Protein 7K2B (pdb70)

InterPro domains:
  IPR000210 BTB/POZ domain [PF00651] (67-178)
  IPR000210 BTB/POZ domain [PS50097] (77-149)
  IPR000210 BTB/POZ domain [SM00225] (77-179)
  IPR006652 Kelch repeat type 1 [PF01344] (321-359)
  IPR006652 Kelch repeat type 1 [PF01344] (361-410)
  IPR006652 Kelch repeat type 1 [PF01344] (412-456)
  IPR006652 Kelch repeat type 1 [SM00612] (327-372)
  IPR006652 Kelch repeat type 1 [SM00612] (373-423)
  IPR006652 Kelch repeat type 1 [SM00612] (424-470)
  IPR006652 Kelch repeat type 1 [SM00612] (471-517)
  IPR006652 Kelch repeat type 1 [SM00612] (518-564)
  IPR006652 Kelch repeat type 1 [SM00612] (565-611)
  IPR011333 SKP1/BTB/POZ domain superfamily [G3DSA:3.30.710.10] (45-180)
  IPR011333 SKP1/BTB/POZ domain superfamily [SSF54695] (53-177)
  IPR011705 BTB/Kelch-associated [PF07707] (184-284)
  IPR011705 BTB/Kelch-associated [SM00875] (184-286)
  IPR015915 Kelch-type beta-propeller [G3DSA:2.120.10.80] (309-624)
  IPR015915 Kelch-type beta-propeller [SSF117281] (327-608)
  IPR017096 BTB-kelch protein [PIRSF037037] (39-613)
  IPR030563 Kelch-like ECH-associated protein 1, BTB/POZ domain [cd18248] (56-180)

Sequence (578 aa):
LIYTAGGYFRQSLSYLEAYNPSDGTWLRLADLQVPRSGLAGCVVGGLLYAVGGRNNSPDGNTDSSALDCYNPMTNQWSPCAPMSVPRNRIGVGVIDGHIYAVGGSHGCIHHNSVERYEPERDEWHLVAPMLTRRIGVGVAVLNRLLYAVGGFDGTNRLNSAECYYPERNEWRMITAMNTIRSGAGVCVLHNCIYAAGGYDGQDQLNSVERYDVATATWTFVAPMKHRRSALGITVHQGRIYVLGGYDGHTFLDSVECYDPDTDTWSEVTRMTSGRSGVGVAVTMEPLIYTAGGYFRQSLSYLEAYNPSDGTWLRLADLQVPRSGLAGCVVGGLLYAVGGRNNSPDGNTDSSALDCYNPMTNQWSPCAPMSVPRNRIGVGVIDGHIYAVGGSHGCIHHNSVERYEPERDEWHLVAPMLTRRIGVGVAVLNRLLYAVGGFDGTNRLNSAECYYPERNEWRMITAMNTIRSGAGVCVLHNCIYAAGGYDGQDQLNSVERYDVATATWTFVAPMKHRRSALGITVHQGRIYVLGGYDGHTFLDSVECYDPDTDTWSEVTRMTSGRSGVGVAVTADEETGEFA

B-factor: mean 46.18, std 23.93, range [16.3, 135.22]

Radius of gyration: 26.05 Å; Cα contacts (8 Å, |Δi|>4): 1945; chains: 3; bounding box: 83×45×54 Å

Solvent-accessible surface area: 22290 Å² total; per-residue (Å²): 23,1,0,0,2,0,0,61,77,186,79,3,20,22,66,0,8,0,8,31,38,111,99,37,71,45,80,141,20,31,73,6,152,65,37,4,8,10,9,14,16,13,39,22,76,35,55,4,9,1,0,0,0,52,38,28,29,122,139,35,98,92,13,17,28,34,1,15,16,0,41,8,182,74,56,116,38,63,113,26,25,79,8,69,45,31,0,17,84,12,5,18,7,44,5,113,30,46,0,8,0,0,0,0,12,71,53,119,96,51,11,39,26,0,1,55,5,24,37,122,151,67,59,30,90,111,18,19,76,7,78,16,112,0,18,8,8,6,13,6,37,8,78,152,38,0,6,0,4,0,0,45,29,26,54,3,55,2,3,0,0,0,2,3,62,32,182,143,76,66,14,80,14,23,10,0,1,26,28,13,1,9,7,16,2,12,14,38,5,128,98,22,0,7,0,0,0,0,60,30,10,126,78,31,14,36,26,0,0,72,8,45,57,100,89,45,57,12,75,97,22,21,74,5,144,62,118,0,9,18,14,4,23,15,46,21,154,29,104,1,13,0,2,0,0,76,42,26,168,68,54,20,42,1,1,0,10,0,19,23,131,86,60,69,31,66,64,64,26,139,6,88,40,12,0,9,12,10,3,13,9,47,14,106,106,72,73,2,18,0,1,0,0,8,80,197,79,3,17,20,68,0,8,1,8,6,34,106,116,41,65,50,80,130,40,33,72,5,150,78,38,2,0,11,9,12,15,10,42,20,76,30,52,4,9,0,0,0,0,32,38,7,39,113,143,37,66,94,24,18,34,35,1,17,14,0,31,44,163,64,60,106,28,55,108,23,26,82,9,70,44,25,0,9,27,11,5,17,6,48,4,116,34,45,0,11,0,0,0,0,9,76,59,117,100,29,16,41,28,0,1,90,3,73,40,103,148,60,69,23,106,106,19,19,74,6,72,14,110,0,12,9,7,7,14,6,22,3,90,131,34,0,7,0,4,0,0,34,30,33,46,2,38,3,5,0,0,0,1,7,76,39,167,153,66,68,12,101,23,24,13,1,0,37,27,14,2,0,6,16,1,13,14,32,3,110,96,19,0,5,0,2,0,0,12,36,12,130,72,12,22,46,25,2,0,77,9,47,53,103,86,40,31,15,69,103,27,9,82,3,106,92,126,0,0,11,15,3,24,12,47,36,98,31,101,1,19,0,2,0,0,16,48,30,161,76,44,17,55,13,0,0,6,2,26,27,131,88,61,77,14,59,93,67,11,185,4,87,36,14,0,1,9,11,3,12,8,49,62,93,58,117,0,8,5,5,141,105

Organism: Homo sapiens (NCBI:txid9606)

GO terms:
  GO:0043161 proteasome-mediated ubiquitin-dependent protein catabolic process (P, IDA)
  GO:1902883 negative regulation of response to oxidative stress (P, IDA)
  GO:0006511 ubiquitin-dependent protein catabolic process (P, IDA)
  GO:1990756 ubiquitin-like ligase-substrate adaptor activity (F, IDA)
  GO:0140416 transcription regulator inhibitor activity (F, IDA)
  GO:0000122 negative regulation of transcription by RNA polymerase II (P, IDA)
  GO:0005829 cytosol (C, TAS)
  GO:0032436 positive regulation of proteasomal ubiquitin-dependent protein catabolic process (P, TAS)
  GO:0061629 RNA polymerase II-specific DNA-binding transcription factor binding (F, IPI)
  GO:0005515 protein binding (F, IPI)
  GO:0034599 cellular response to oxidative stress (P, IDA)
  GO:0005737 cytoplasm (C, IDA)
  GO:0016234 inclusion body (C, IDA)
  GO:0010506 regulation of autophagy (P, IDA)
  GO:0031463 Cul3-RING ubiquitin ligase complex (C, IDA)
  GO:0016567 protein ubiquitination (P, IDA)
  GO:0005634 nucleus (C, EXP)
  GO:0005737 cytoplasm (C, EXP)
  GO:0005654 nucleoplasm (C, IDA)
  GO:0005829 cytosol (C, IDA)

Nearest PDB structures (foldseek):
  1zgk-assembly1_A  TM=9.990E-01  e=4.323E-51  Homo sapiens
  4iqk-assembly1_A  TM=1.000E+00  e=8.442E-51  Homo sapiens
  5f72-assembly2_C  TM=9.983E-01  e=1.022E-50  Homo sapiens
  7c60-assembly1_A  TM=1.001E+00  e=3.543E-50  Mus musculus
  8ejr-assembly2_B  TM=1.000E+00  e=1.996E-50  Homo sapiens

Structure (mmCIF, N/CA/C/O backbone):
data_7K2B
#
_entry.id   7K2B
#
_cell.length_a   161.720
_cell.length_b   68.755
_cell.length_c   77.617
_cell.angle_alpha   90.00
_cell.angle_beta   117.60
_cell.angle_gamma   90.00
#
_symmetry.space_group_name_H-M   'C 1 2 1'
#
loop_
_entity.id
_entity.type
_entity.pdbx_description
1 polymer 'Kelch-like ECH-associated protein 1'
2 polymer ACE-ALA-ASP-GLU-GLU-THR-GLY-GLU-PHE-ALA-NH2
3 water water
#
loop_
_atom_site.group_PDB
_atom_site.id
_atom_site.type_symbol
_atom_site.label_atom_id
_atom_site.label_alt_id
_atom_site.label_comp_id
_atom_site.label_asym_id
_atom_site.label_entity_id
_atom_site.label_seq_id
_atom_site.pdbx_PDB_ins_code
_atom_site.Cartn_x
_atom_site.Cartn_y
_atom_site.Cartn_z
_atom_site.occupancy
_atom_site.B_iso_or_equiv
_atom_site.auth_seq_id
_atom_site.auth_comp_id
_atom_site.auth_asym_id
_atom_site.auth_atom_id
_atom_site.pdbx_PDB_model_num
ATOM 1 N N . LEU A 1 4 ? 28.841 -13.584 26.220 1.00 27.31 327 LEU A N 1
ATOM 2 C CA . LEU A 1 4 ? 28.044 -13.671 27.455 1.00 27.73 327 LEU A CA 1
ATOM 3 C C . LEU A 1 4 ? 26.689 -12.951 27.420 1.00 27.31 327 LEU A C 1
ATOM 4 O O . LEU A 1 4 ? 26.498 -11.991 26.679 1.00 28.06 327 LEU A O 1
ATOM 9 N N . ILE A 1 5 ? 25.757 -13.422 28.243 1.00 24.46 328 ILE A N 1
ATOM 10 C CA . ILE A 1 5 ? 24.416 -12.861 28.324 1.00 23.31 328 ILE A CA 1
ATOM 11 C C . ILE A 1 5 ? 24.349 -12.027 29.589 1.00 24.88 328 ILE A C 1
ATOM 12 O O . ILE A 1 5 ? 24.433 -12.563 30.701 1.00 26.82 328 ILE A O 1
ATOM 17 N N . TYR A 1 6 ? 24.200 -10.722 29.432 1.00 21.07 329 TYR A N 1
ATOM 18 C CA . TYR A 1 6 ? 24.233 -9.827 30.578 1.00 25.51 329 TYR A CA 1
ATOM 19 C C . TYR A 1 6 ? 22.808 -9.462 30.971 1.00 21.95 329 TYR A C 1
ATOM 20 O O . TYR A 1 6 ? 21.994 -9.120 30.112 1.00 22.05 329 TYR A O 1
ATOM 29 N N . THR A 1 7 ? 22.503 -9.517 32.264 1.00 21.87 330 THR A N 1
ATOM 30 C CA . THR A 1 7 ? 21.200 -9.073 32.747 1.00 21.01 330 THR A CA 1
ATOM 31 C C . THR A 1 7 ? 21.425 -7.946 33.738 1.00 22.78 330 THR A C 1
ATOM 32 O O . THR A 1 7 ? 22.232 -8.079 34.661 1.00 27.98 330 THR A O 1
ATOM 36 N N . ALA A 1 8 ? 20.758 -6.819 33.521 1.00 20.82 331 ALA A N 1
ATOM 37 C CA . ALA A 1 8 ? 20.978 -5.623 34.331 1.00 23.04 331 ALA A CA 1
ATOM 38 C C . ALA A 1 8 ? 19.681 -5.245 35.018 1.00 21.16 331 ALA A C 1
ATOM 39 O O . ALA A 1 8 ? 18.625 -5.247 34.379 1.00 18.78 331 ALA A O 1
ATOM 41 N N . GLY A 1 9 ? 19.767 -4.927 36.311 1.00 23.49 332 GLY A N 1
ATOM 42 C CA . GLY A 1 9 ? 18.613 -4.448 37.060 1.00 20.76 332 GLY A CA 1
ATOM 43 C C . GLY A 1 9 ? 17.532 -5.503 37.254 1.00 23.70 332 GLY A C 1
ATOM 44 O O . GLY A 1 9 ? 17.799 -6.700 37.413 1.00 26.33 332 GLY A O 1
ATOM 45 N N . GLY A 1 10 ? 16.287 -5.041 37.245 1.00 21.90 333 GLY A N 1
ATOM 46 C CA . GLY A 1 10 ? 15.135 -5.886 37.451 1.00 24.84 333 GLY A CA 1
ATOM 47 C C . GLY A 1 10 ? 14.411 -5.526 38.743 1.00 25.21 333 GLY A C 1
ATOM 48 O O . GLY A 1 10 ? 14.738 -4.566 39.446 1.00 24.67 333 GLY A O 1
ATOM 49 N N . TYR A 1 11 ? 13.428 -6.365 39.056 1.00 25.75 334 TYR A N 1
ATOM 50 C CA . TYR A 1 11 ? 12.548 -6.119 40.186 1.00 22.32 334 TYR A CA 1
ATOM 51 C C . TYR A 1 11 ? 12.312 -7.389 40.996 1.00 26.82 334 TYR A C 1
ATOM 52 O O . TYR A 1 11 ? 11.941 -8.448 40.460 1.00 24.40 334 TYR A O 1
ATOM 61 N N . PHE A 1 12 ? 12.518 -7.247 42.304 1.00 25.49 335 PHE A N 1
ATOM 62 C CA . PHE A 1 12 ? 12.047 -8.197 43.297 1.00 30.37 335 PHE A CA 1
ATOM 63 C C . PHE A 1 12 ? 11.797 -7.469 44.622 1.00 36.67 335 PHE A C 1
ATOM 64 O O . PHE A 1 12 ? 12.728 -7.311 45.423 1.00 36.99 335 PHE A O 1
ATOM 72 N N . ARG A 1 13 ? 10.558 -6.968 44.839 1.00 34.97 336 ARG A N 1
ATOM 73 C CA . ARG A 1 13 ? 10.084 -6.145 45.973 1.00 36.42 336 ARG A CA 1
ATOM 74 C C . ARG A 1 13 ? 10.742 -4.781 46.076 1.00 42.47 336 ARG A C 1
ATOM 75 O O . ARG A 1 13 ? 10.332 -3.923 46.875 1.00 45.02 336 ARG A O 1
ATOM 83 N N . GLN A 1 14 ? 11.797 -4.612 45.294 1.00 31.52 337 GLN A N 1
ATOM 84 C CA . GLN A 1 14 ? 12.605 -3.418 45.215 1.00 38.17 337 GLN A CA 1
ATOM 85 C C . GLN A 1 14 ? 13.206 -3.491 43.823 1.00 34.64 337 GLN A C 1
ATOM 86 O O . GLN A 1 14 ? 13.370 -4.584 43.273 1.00 31.77 337 GLN A O 1
ATOM 92 N N . SER A 1 15 ? 13.456 -2.347 43.235 1.00 30.12 338 SER A N 1
ATOM 93 C CA . SER A 1 15 ? 14.330 -2.349 42.095 1.00 31.10 338 SER A CA 1
ATOM 94 C C . SER A 1 15 ? 15.682 -2.910 42.535 1.00 29.32 338 SER A C 1
ATOM 95 O O . SER A 1 15 ? 16.044 -2.840 43.712 1.00 32.84 338 SER A O 1
ATOM 98 N N . LEU A 1 16 ? 16.402 -3.510 41.598 1.00 28.72 339 LEU A N 1
ATOM 99 C CA . LEU A 1 16 ? 17.676 -4.174 41.838 1.00 26.88 339 LEU A CA 1
ATOM 100 C C . LEU A 1 16 ? 18.764 -3.486 41.035 1.00 27.94 339 LEU A C 1
ATOM 101 O O . LEU A 1 16 ? 18.492 -2.869 39.997 1.00 23.24 339 LEU A O 1
ATOM 106 N N . SER A 1 17 ? 20.000 -3.615 41.517 1.00 24.23 340 SER A N 1
ATOM 107 C CA . SER A 1 17 ? 21.178 -3.049 40.873 1.00 26.70 340 SER A CA 1
ATOM 108 C C . SER A 1 17 ? 22.054 -4.096 40.205 1.00 24.09 340 SER A C 1
ATOM 109 O O . SER A 1 17 ? 23.138 -3.748 39.717 1.00 27.01 340 SER A O 1
ATOM 112 N N . TYR A 1 18 ? 21.651 -5.370 40.211 1.00 25.76 341 TYR A N 1
ATOM 113 C CA . TYR A 1 18 ? 22.540 -6.443 39.744 1.00 29.88 341 TYR A CA 1
ATOM 114 C C . TYR A 1 18 ? 22.914 -6.250 38.280 1.00 26.22 341 TYR A C 1
ATOM 115 O O . TYR A 1 18 ? 22.081 -5.888 37.442 1.00 28.72 341 TYR A O 1
ATOM 124 N N . LEU A 1 19 ? 24.179 -6.486 37.982 1.00 25.35 342 LEU A N 1
ATOM 125 C CA . LEU A 1 19 ? 24.634 -6.802 36.639 1.00 24.81 342 LEU A CA 1
ATOM 126 C C . LEU A 1 19 ? 25.285 -8.174 36.735 1.00 25.36 342 LEU A C 1
ATOM 127 O O . LEU A 1 19 ? 26.284 -8.335 37.440 1.00 26.01 342 LEU A O 1
ATOM 132 N N . GLU A 1 20 ? 24.699 -9.165 36.068 1.00 25.07 343 GLU A N 1
ATOM 133 C CA . GLU A 1 20 ? 25.235 -10.519 36.023 1.00 23.06 343 GLU A CA 1
ATOM 134 C C . GLU A 1 20 ? 25.300 -10.986 34.570 1.00 24.37 343 GLU A C 1
ATOM 135 O O . GLU A 1 20 ? 24.497 -10.565 33.730 1.00 22.53 343 GLU A O 1
ATOM 141 N N . ALA A 1 21 ? 26.267 -11.852 34.265 1.00 26.41 344 ALA A N 1
ATOM 142 C CA . ALA A 1 21 ? 26.494 -12.310 32.898 1.00 23.99 344 ALA A CA 1
ATOM 143 C C . ALA A 1 21 ? 26.581 -13.831 32.875 1.00 25.43 344 ALA A C 1
ATOM 144 O O . ALA A 1 21 ? 27.429 -14.423 33.550 1.00 26.93 344 ALA A O 1
ATOM 146 N N . TYR A 1 22 ? 25.715 -14.455 32.088 1.00 24.45 345 TYR A N 1
ATOM 147 C CA . TYR A 1 22 ? 25.586 -15.905 32.039 1.00 24.77 345 TYR A CA 1
ATOM 148 C C . TYR A 1 22 ? 26.439 -16.464 30.899 1.00 27.04 345 TYR A C 1
ATOM 149 O O . TYR A 1 22 ? 26.449 -15.906 29.796 1.00 25.69 345 TYR A O 1
ATOM 158 N N . ASN A 1 23 ? 27.165 -17.551 31.171 1.00 23.12 346 ASN A N 1
ATOM 159 C CA . ASN A 1 23 ? 27.980 -18.216 30.163 1.00 28.66 346 ASN A CA 1
ATOM 160 C C . ASN A 1 23 ? 27.229 -19.455 29.712 1.00 26.95 346 ASN A C 1
ATOM 161 O O . ASN A 1 23 ? 27.092 -20.405 30.497 1.00 28.82 346 ASN A O 1
ATOM 166 N N . PRO A 1 24 ? 26.683 -19.489 28.493 1.00 26.65 347 PRO A N 1
ATOM 167 C CA . PRO A 1 24 ? 25.844 -20.636 28.111 1.00 28.23 347 PRO A CA 1
ATOM 168 C C . PRO A 1 24 ? 26.630 -21.916 27.953 1.00 27.20 347 PRO A C 1
ATOM 169 O O . PRO A 1 24 ? 26.023 -22.994 27.931 1.00 24.70 347 PRO A O 1
ATOM 173 N N . SER A 1 25 ? 27.959 -21.825 27.828 1.00 27.95 348 SER A N 1
ATOM 174 C CA . SER A 1 25 ? 28.822 -23.004 27.757 1.00 29.78 348 SER A CA 1
ATOM 175 C C . SER A 1 25 ? 29.222 -23.476 29.151 1.00 27.61 348 SER A C 1
ATOM 176 O O . SER A 1 25 ? 29.025 -24.644 29.492 1.00 31.99 348 SER A O 1
ATOM 179 N N . ASP A 1 26 ? 29.768 -22.561 29.963 1.00 29.93 349 ASP A N 1
ATOM 180 C CA . ASP A 1 26 ? 30.187 -22.809 31.346 1.00 31.73 349 ASP A CA 1
ATOM 181 C C . ASP A 1 26 ? 29.037 -23.161 32.269 1.00 25.44 349 ASP A C 1
ATOM 182 O O . ASP A 1 26 ? 29.250 -23.845 33.272 1.00 23.14 349 ASP A O 1
ATOM 187 N N . GLY A 1 27 ? 27.861 -22.576 32.028 1.00 26.62 350 GLY A N 1
ATOM 188 C CA . GLY A 1 27 ? 26.775 -22.570 32.991 1.00 25.28 350 GLY A CA 1
ATOM 189 C C . GLY A 1 27 ? 26.858 -21.480 34.044 1.00 21.50 350 GLY A C 1
ATOM 190 O O . GLY A 1 27 ? 25.863 -21.264 34.751 1.00 24.43 350 GLY A O 1
ATOM 191 N N . THR A 1 28 ? 27.997 -20.773 34.152 1.00 21.88 351 THR A N 1
ATOM 192 C CA . THR A 1 28 ? 28.283 -19.874 35.266 1.00 23.27 351 THR A CA 1
ATOM 193 C C . THR A 1 28 ? 27.542 -18.544 35.115 1.00 27.66 351 THR A C 1
ATOM 194 O O . THR A 1 28 ? 27.285 -18.067 34.006 1.00 24.63 351 THR A O 1
ATOM 198 N N . TRP A 1 29 ? 27.206 -17.951 36.256 1.00 24.69 352 TRP A N 1
ATOM 199 C CA . TRP A 1 29 ? 26.808 -16.551 36.364 1.00 28.72 352 TRP A CA 1
ATOM 200 C C . TRP A 1 29 ? 27.960 -15.746 36.955 1.00 28.93 352 TRP A C 1
ATOM 201 O O . TRP A 1 29 ? 28.447 -16.071 38.042 1.00 28.90 352 TRP A O 1
ATOM 212 N N . LEU A 1 30 ? 28.369 -14.684 36.272 1.00 27.86 353 LEU A N 1
ATOM 213 C CA . LEU A 1 30 ? 29.445 -13.805 36.736 1.00 33.60 353 LEU A CA 1
ATOM 214 C C . LEU A 1 30 ? 28.812 -12.561 37.358 1.00 33.23 353 LEU A C 1
ATOM 215 O O . LEU A 1 30 ? 27.954 -11.928 36.734 1.00 28.62 353 LEU A O 1
ATOM 220 N N . ARG A 1 31 ? 29.224 -12.204 38.578 1.00 28.31 354 ARG A N 1
ATOM 221 C CA . ARG A 1 31 ? 28.723 -10.995 39.232 1.00 30.41 354 ARG A CA 1
ATOM 222 C C . ARG A 1 31 ? 29.640 -9.815 38.909 1.00 30.47 354 ARG A C 1
ATOM 223 O O . ARG A 1 31 ? 30.840 -9.876 39.172 1.00 28.82 354 ARG A O 1
ATOM 231 N N . LEU A 1 32 ? 29.073 -8.739 38.356 1.00 28.38 355 LEU A N 1
ATOM 232 C CA . LEU A 1 32 ? 29.839 -7.598 37.852 1.00 25.81 355 LEU A CA 1
ATOM 233 C C . LEU A 1 32 ? 29.465 -6.313 38.603 1.00 26.11 355 LEU A C 1
ATOM 234 O O . LEU A 1 32 ? 28.691 -6.332 39.557 1.00 26.43 355 LEU A O 1
ATOM 239 N N . ALA A 1 33 ? 30.030 -5.185 38.172 1.00 24.80 356 ALA A N 1
ATOM 240 C CA . ALA A 1 33 ? 29.789 -3.929 38.874 1.00 24.61 356 ALA A CA 1
ATOM 241 C C . ALA A 1 33 ? 28.294 -3.600 38.910 1.00 27.02 356 ALA A C 1
ATOM 242 O O . ALA A 1 33 ? 27.585 -3.721 37.904 1.00 26.35 356 ALA A O 1
ATOM 244 N N . ASP A 1 34 ? 27.817 -3.201 40.088 1.00 28.37 357 ASP A N 1
ATOM 245 C CA . ASP A 1 34 ? 26.424 -2.812 40.269 1.00 28.65 357 ASP A CA 1
ATOM 246 C C . ASP A 1 34 ? 26.085 -1.614 39.387 1.00 26.34 357 ASP A C 1
ATOM 247 O O . ASP A 1 34 ? 26.914 -0.731 39.151 1.00 26.24 357 ASP A O 1
ATOM 252 N N . LEU A 1 35 ? 24.844 -1.581 38.907 1.00 27.53 358 LEU A N 1
ATOM 253 C CA . LEU A 1 35 ? 24.284 -0.335 38.401 1.00 28.86 358 LEU A CA 1
ATOM 254 C C . LEU A 1 35 ? 24.443 0.766 39.441 1.00 28.55 358 LEU A C 1
ATOM 255 O O . LEU A 1 35 ? 24.333 0.527 40.651 1.00 27.38 358 LEU A O 1
ATOM 260 N N . GLN A 1 36 ? 24.684 1.987 38.954 1.00 28.22 359 GLN A N 1
ATOM 261 C CA . GLN A 1 36 ? 24.775 3.136 39.851 1.00 30.62 359 GLN A CA 1
ATOM 262 C C . GLN A 1 36 ? 23.492 3.294 40.663 1.00 32.01 359 GLN A C 1
ATOM 263 O O . GLN A 1 36 ? 23.543 3.556 41.871 1.00 29.99 359 GLN A O 1
ATOM 269 N N . VAL A 1 37 ? 22.340 3.091 40.021 1.00 25.54 360 VAL A N 1
ATOM 270 C CA . VAL A 1 37 ? 21.017 3.256 40.621 1.00 29.10 360 VAL A CA 1
ATOM 271 C C . VAL A 1 37 ? 20.204 1.983 40.405 1.00 26.91 360 VAL A C 1
ATOM 272 O O . VAL A 1 37 ? 20.133 1.493 39.275 1.00 27.46 360 VAL A O 1
ATOM 276 N N . PRO A 1 38 ? 19.531 1.451 41.429 1.00 29.24 361 PRO A N 1
ATOM 277 C CA . PRO A 1 38 ? 18.607 0.328 41.202 1.00 31.11 361 PRO A CA 1
ATOM 278 C C . PRO A 1 38 ? 17.537 0.692 40.174 1.00 28.52 361 PRO A C 1
ATOM 279 O O . PRO A 1 38 ? 16.914 1.748 40.256 1.00 26.53 361 PRO A O 1
ATOM 283 N N . ARG A 1 39 ? 17.334 -0.180 39.183 1.00 27.57 362 ARG A N 1
ATOM 284 C CA . ARG A 1 39 ? 16.357 0.101 38.134 1.00 27.01 362 ARG A CA 1
ATOM 285 C C . ARG A 1 39 ? 15.628 -1.177 37.733 1.00 23.63 362 ARG A C 1
ATOM 286 O O . ARG A 1 39 ? 16.246 -2.236 37.580 1.00 23.81 362 ARG A O 1
ATOM 294 N N . SER A 1 40 ? 14.307 -1.064 37.569 1.00 21.81 363 SER A N 1
ATOM 295 C CA . SER A 1 40 ? 13.473 -2.086 36.956 1.00 21.78 363 SER A CA 1
ATOM 296 C C . SER A 1 40 ? 12.739 -1.451 35.783 1.00 22.97 363 SER A C 1
ATOM 297 O O . SER A 1 40 ? 12.633 -0.231 35.696 1.00 21.75 363 SER A O 1
ATOM 300 N N . GLY A 1 41 ? 12.238 -2.286 34.874 1.00 22.80 364 GLY A N 1
ATOM 301 C CA . GLY A 1 41 ? 11.518 -1.788 33.712 1.00 20.63 364 GLY A CA 1
ATOM 302 C C . GLY A 1 41 ? 12.396 -1.108 32.692 1.00 31.55 364 GLY A C 1
ATOM 303 O O . GLY A 1 41 ? 11.898 -0.324 31.875 1.00 19.20 364 GLY A O 1
ATOM 304 N N . LEU A 1 42 ? 13.698 -1.386 32.723 1.00 20.06 365 LEU A N 1
ATOM 305 C CA . LEU A 1 42 ? 14.675 -0.806 31.818 1.00 22.06 365 LEU A CA 1
ATOM 306 C C . LEU A 1 42 ? 14.885 -1.738 30.625 1.00 22.33 365 LEU A C 1
ATOM 307 O O . LEU A 1 42 ? 14.392 -2.869 30.598 1.00 24.35 365 LEU A O 1
ATOM 312 N N . ALA A 1 43 ? 15.635 -1.256 29.637 1.00 17.87 366 ALA A N 1
ATOM 313 C CA . ALA A 1 43 ? 16.092 -2.077 28.525 1.00 23.17 366 ALA A CA 1
ATOM 314 C C . ALA A 1 43 ? 17.608 -2.066 28.464 1.00 22.64 366 ALA A C 1
ATOM 315 O O . ALA A 1 43 ? 18.263 -1.131 28.936 1.00 23.29 366 ALA A O 1
ATOM 317 N N . GLY A 1 44 ? 18.145 -3.128 27.872 1.00 22.53 367 GLY A N 1
ATOM 318 C CA . GLY A 1 44 ? 19.561 -3.222 27.582 1.00 21.19 367 GLY A CA 1
ATOM 319 C C . GLY A 1 44 ? 19.781 -3.295 26.082 1.00 24.62 367 GLY A C 1
ATOM 320 O O . GLY A 1 44 ? 18.891 -3.681 25.327 1.00 20.21 367 GLY A O 1
ATOM 321 N N . CYS A 1 45 ? 20.981 -2.907 25.657 1.00 25.21 368 CYS A N 1
ATOM 322 C CA . CYS A 1 45 ? 21.423 -3.079 24.284 1.00 24.13 368 CYS A CA 1
ATOM 323 C C . CYS A 1 45 ? 22.921 -2.819 24.221 1.00 27.10 368 CYS A C 1
ATOM 324 O O . CYS A 1 45 ? 23.523 -2.245 25.135 1.00 26.52 368 CYS A O 1
ATOM 327 N N . VAL A 1 46 ? 23.517 -3.220 23.111 1.00 27.56 369 VAL A N 1
ATOM 328 C CA . VAL A 1 46 ? 24.956 -3.152 22.943 1.00 27.47 369 VAL A CA 1
ATOM 329 C C . VAL A 1 46 ? 25.238 -2.360 21.681 1.00 28.32 369 VAL A C 1
ATOM 330 O O . VAL A 1 46 ? 24.621 -2.612 20.641 1.00 28.58 369 VAL A O 1
ATOM 334 N N . VAL A 1 47 ? 26.092 -1.343 21.793 1.00 27.54 370 VAL A N 1
ATOM 335 C CA . VAL A 1 47 ? 26.616 -0.630 20.630 1.00 27.97 370 VAL A CA 1
ATOM 336 C C . VAL A 1 47 ? 28.122 -0.560 20.796 1.00 28.41 370 VAL A C 1
ATOM 337 O O . VAL A 1 47 ? 28.609 -0.133 21.850 1.00 29.14 370 VAL A O 1
ATOM 341 N N . GLY A 1 48 ? 28.849 -0.972 19.761 1.00 29.13 371 GLY A N 1
ATOM 342 C CA . GLY A 1 48 ? 30.301 -0.917 19.798 1.00 33.13 371 GLY A CA 1
ATOM 343 C C . GLY A 1 48 ? 30.903 -1.701 20.942 1.00 29.19 371 GLY A C 1
ATOM 344 O O . GLY A 1 48 ? 31.902 -1.268 21.528 1.00 27.87 371 GLY A O 1
ATOM 345 N N . GLY A 1 49 ? 30.312 -2.850 21.278 1.00 28.22 372 GLY A N 1
ATOM 346 C CA . GLY A 1 49 ? 30.766 -3.658 22.393 1.00 27.45 372 GLY A CA 1
ATOM 347 C C . GLY A 1 49 ? 30.447 -3.119 23.776 1.00 32.04 372 GLY A C 1
ATOM 348 O O . GLY A 1 49 ? 30.709 -3.812 24.767 1.00 35.60 372 GLY A O 1
ATOM 349 N N . LEU A 1 50 ? 29.902 -1.909 23.893 1.00 27.65 373 LEU A N 1
ATOM 350 C CA . LEU A 1 50 ? 29.536 -1.375 25.202 1.00 32.13 373 LEU A CA 1
ATOM 351 C C . LEU A 1 50 ? 28.078 -1.711 25.519 1.00 28.39 373 LEU A C 1
ATOM 352 O O . LEU A 1 50 ? 27.210 -1.687 24.638 1.00 29.26 373 LEU A O 1
ATOM 357 N N . LEU A 1 51 ? 27.806 -2.013 26.783 1.00 27.32 374 LEU A N 1
ATOM 358 C CA . LEU A 1 51 ? 26.471 -2.399 27.219 1.00 27.23 374 LEU A CA 1
ATOM 359 C C . LEU A 1 51 ? 25.746 -1.176 27.785 1.00 27.41 374 LEU A C 1
ATOM 360 O O . LEU A 1 51 ? 26.236 -0.545 28.729 1.00 26.91 374 LEU A O 1
ATOM 365 N N . TYR A 1 52 ? 24.588 -0.841 27.217 1.00 23.21 375 TYR A N 1
ATOM 366 C CA . TYR A 1 52 ? 23.804 0.311 27.665 1.00 26.30 375 TYR A CA 1
ATOM 367 C C . TYR A 1 52 ? 22.581 -0.144 28.460 1.00 24.68 375 TYR A C 1
ATOM 368 O O . TYR A 1 52 ? 21.890 -1.090 28.062 1.00 22.48 375 TYR A O 1
ATOM 377 N N . ALA A 1 53 ? 22.302 0.541 29.569 1.00 24.53 376 ALA A N 1
ATOM 378 C CA . ALA A 1 53 ? 21.076 0.342 30.343 1.00 26.13 376 ALA A CA 1
ATOM 379 C C . ALA A 1 53 ? 20.234 1.608 30.232 1.00 24.27 376 ALA A C 1
ATOM 380 O O . ALA A 1 53 ? 20.701 2.700 30.578 1.00 25.42 376 ALA A O 1
ATOM 382 N N . VAL A 1 54 ? 18.999 1.467 29.746 1.00 23.04 377 VAL A N 1
ATOM 383 C CA . VAL A 1 54 ? 18.189 2.601 29.307 1.00 23.14 377 VAL A CA 1
ATOM 384 C C . VAL A 1 54 ? 16.894 2.642 30.100 1.00 20.49 377 VAL A C 1
ATOM 385 O O . VAL A 1 54 ? 16.125 1.674 30.097 1.00 21.41 377 VAL A O 1
ATOM 389 N N . GLY A 1 55 ? 16.625 3.786 30.717 1.00 22.58 378 GLY A N 1
ATOM 390 C CA . GLY A 1 55 ? 15.337 4.070 31.304 1.00 22.24 378 GLY A CA 1
ATOM 391 C C . GLY A 1 55 ? 15.049 3.226 32.530 1.00 21.49 378 GLY A C 1
ATOM 392 O O . GLY A 1 55 ? 15.939 2.847 33.291 1.00 25.08 378 GLY A O 1
ATOM 393 N N . GLY A 1 56 ? 13.774 2.920 32.718 1.00 23.37 379 GLY A N 1
ATOM 394 C CA . GLY A 1 56 ? 13.372 2.105 33.843 1.00 24.23 379 GLY A CA 1
ATOM 395 C C . GLY A 1 56 ? 12.815 2.929 34.987 1.00 24.99 379 GLY A C 1
ATOM 396 O O . GLY A 1 56 ? 12.276 4.022 34.775 1.00 22.91 379 GLY A O 1
ATOM 397 N N . ARG A 1 57 ? 12.938 2.417 36.209 1.00 26.07 380 ARG A N 1
ATOM 398 C CA . ARG A 1 57 ? 12.317 3.051 37.361 1.00 29.06 380 ARG A CA 1
ATOM 399 C C . ARG A 1 57 ? 13.027 2.565 38.614 1.00 31.10 380 ARG A C 1
ATOM 400 O O . ARG A 1 57 ? 13.345 1.377 38.727 1.00 25.70 380 ARG A O 1
ATOM 408 N N . ASN A 1 58 ? 13.274 3.477 39.555 1.00 31.13 381 ASN A N 1
ATOM 409 C CA . ASN A 1 58 ? 13.842 3.101 40.851 1.00 34.75 381 ASN A CA 1
ATOM 410 C C . ASN A 1 58 ? 12.690 2.953 41.855 1.00 38.25 381 ASN A C 1
ATOM 411 O O . ASN A 1 58 ? 12.137 3.950 42.331 1.00 37.70 381 ASN A O 1
ATOM 416 N N . ASN A 1 59 ? 12.303 1.700 42.144 1.00 37.20 382 ASN A N 1
ATOM 417 C CA . ASN A 1 59 ? 11.359 1.369 43.217 1.00 43.07 382 ASN A CA 1
ATOM 418 C C . ASN A 1 59 ? 12.165 1.035 44.465 1.00 43.69 382 ASN A C 1
ATOM 419 O O . ASN A 1 59 ? 12.822 -0.009 44.523 1.00 43.93 382 ASN A O 1
ATOM 424 N N . SER A 1 60 ? 12.128 1.917 45.451 1.00 41.66 383 SER A N 1
ATOM 425 C CA . SER A 1 60 ? 12.904 1.706 46.659 1.00 54.73 383 SER A CA 1
ATOM 426 C C . SER A 1 60 ? 12.007 1.867 47.872 1.00 55.19 383 SER A C 1
ATOM 427 O O . SER A 1 60 ? 10.936 2.475 47.774 1.00 59.62 383 SER A O 1
ATOM 430 N N . PRO A 1 61 ? 12.403 1.308 49.031 1.00 59.13 384 PRO A N 1
ATOM 431 C CA . PRO A 1 61 ? 11.630 1.542 50.260 1.00 63.03 384 PRO A CA 1
ATOM 432 C C . PRO A 1 61 ? 11.511 3.020 50.625 1.00 63.72 384 PRO A C 1
ATOM 433 O O . PRO A 1 61 ? 10.649 3.387 51.421 1.00 70.62 384 PRO A O 1
ATOM 437 N N . ASP A 1 62 ? 12.343 3.890 50.049 1.00 67.07 385 ASP A N 1
ATOM 438 C CA . ASP A 1 62 ? 12.269 5.302 50.400 1.00 70.01 385 ASP A CA 1
ATOM 439 C C . ASP A 1 62 ? 11.789 6.169 49.236 1.00 70.57 385 ASP A C 1
ATOM 440 O O . ASP A 1 62 ? 11.798 7.399 49.345 1.00 73.39 385 ASP A O 1
ATOM 445 N N . GLY A 1 63 ? 11.350 5.571 48.131 1.00 67.40 386 GLY A N 1
ATOM 446 C CA . GLY A 1 63 ? 11.090 6.382 46.948 1.00 66.55 386 GLY A CA 1
ATOM 447 C C . GLY A 1 63 ? 10.726 5.539 45.743 1.00 61.70 386 GLY A C 1
ATOM 448 O O . GLY A 1 63 ? 10.990 4.331 45.685 1.00 69.75 386 GLY A O 1
ATOM 449 N N . ASN A 1 64 ? 10.133 6.219 44.763 1.00 50.67 387 ASN A N 1
ATOM 450 C CA . ASN A 1 64 ? 9.548 5.603 43.575 1.00 49.13 387 ASN A CA 1
ATOM 451 C C . ASN A 1 64 ? 9.677 6.645 42.465 1.00 48.25 387 ASN A C 1
ATOM 452 O O . ASN A 1 64 ? 8.821 7.526 42.336 1.00 54.94 387 ASN A O 1
ATOM 457 N N . THR A 1 65 ? 10.754 6.551 41.679 1.00 40.07 388 THR A N 1
ATOM 458 C CA . THR A 1 65 ? 11.004 7.522 40.620 1.00 36.41 388 THR A CA 1
ATOM 459 C C . THR A 1 65 ? 11.302 6.812 39.306 1.00 32.13 388 THR A C 1
ATOM 460 O O . THR A 1 65 ? 12.171 5.931 39.246 1.00 31.36 388 THR A O 1
ATOM 464 N N . ASP A 1 66 ? 10.581 7.195 38.257 1.00 30.74 389 ASP A N 1
ATOM 465 C CA . ASP A 1 66 ? 10.952 6.761 36.918 1.00 29.88 389 ASP A CA 1
ATOM 466 C C . ASP A 1 66 ? 12.297 7.378 36.549 1.00 30.44 389 ASP A C 1
ATOM 467 O O . ASP A 1 66 ? 12.794 8.281 37.230 1.00 29.24 389 ASP A O 1
ATOM 472 N N . SER A 1 67 ? 12.914 6.845 35.497 1.00 24.61 390 SER A N 1
ATOM 473 C CA . SER A 1 67 ? 14.293 7.151 35.156 1.00 25.95 390 SER A CA 1
ATOM 474 C C . SER A 1 67 ? 14.399 7.503 33.680 1.00 27.71 390 SER A C 1
ATOM 475 O O . SER A 1 67 ? 13.929 6.745 32.820 1.00 23.54 390 SER A O 1
ATOM 478 N N . SER A 1 68 ? 15.042 8.636 33.392 1.00 21.89 391 SER A N 1
ATOM 479 C CA . SER A 1 68 ? 15.483 8.973 32.045 1.00 20.51 391 SER A CA 1
ATOM 480 C C . SER A 1 68 ? 16.928 8.570 31.772 1.00 24.51 391 SER A C 1
ATOM 481 O O . SER A 1 68 ? 17.445 8.874 30.691 1.00 24.32 391 SER A O 1
ATOM 484 N N . ALA A 1 69 ? 17.591 7.902 32.708 1.00 24.67 392 ALA A N 1
ATOM 485 C CA . ALA A 1 69 ? 19.033 7.748 32.614 1.00 24.32 392 ALA A CA 1
ATOM 486 C C . ALA A 1 69 ? 19.406 6.812 31.480 1.00 23.81 392 ALA A C 1
ATOM 487 O O . ALA A 1 69 ? 18.658 5.895 31.108 1.00 26.06 392 ALA A O 1
ATOM 489 N N . LEU A 1 70 ? 20.559 7.086 30.902 1.00 21.72 393 LEU A N 1
ATOM 490 C CA . LEU A 1 70 ? 21.248 6.169 30.022 1.00 25.93 393 LEU A CA 1
ATOM 491 C C . LEU A 1 70 ? 22.615 5.940 30.647 1.00 24.60 393 LEU A C 1
ATOM 492 O O . LEU A 1 70 ? 23.307 6.905 30.991 1.00 25.27 393 LEU A O 1
ATOM 497 N N . ASP A 1 71 ? 22.984 4.678 30.843 1.00 24.83 394 ASP A N 1
ATOM 498 C CA . ASP A 1 71 ? 24.260 4.358 31.462 1.00 22.30 394 ASP A CA 1
ATOM 499 C C . ASP A 1 71 ? 24.965 3.299 30.640 1.00 25.21 394 ASP A C 1
ATOM 500 O O . ASP A 1 71 ? 24.322 2.451 30.008 1.00 21.51 394 ASP A O 1
ATOM 505 N N . CYS A 1 72 ? 26.300 3.352 30.667 1.00 24.39 395 CYS A N 1
ATOM 506 C CA . CYS A 1 72 ? 27.156 2.590 29.760 1.00 23.09 395 CYS A CA 1
ATOM 507 C C . CYS A 1 72 ? 28.121 1.713 30.547 1.00 24.10 395 CYS A C 1
ATOM 508 O O . CYS A 1 72 ? 28.875 2.220 31.387 1.00 22.68 395 CYS A O 1
ATOM 511 N N . TYR A 1 73 ? 28.127 0.409 30.259 1.00 23.65 396 TYR A N 1
ATOM 512 C CA . TYR A 1 73 ? 29.018 -0.530 30.937 1.00 28.45 396 TYR A CA 1
ATOM 513 C C . TYR A 1 73 ? 30.082 -1.044 29.968 1.00 27.19 396 TYR A C 1
ATOM 514 O O . TYR A 1 73 ? 29.765 -1.474 28.849 1.00 24.93 396 TYR A O 1
ATOM 523 N N . ASN A 1 74 ? 31.337 -1.029 30.414 1.00 26.79 397 ASN A N 1
ATOM 524 C CA . ASN A 1 74 ? 32.463 -1.481 29.596 1.00 27.58 397 ASN A CA 1
ATOM 525 C C . ASN A 1 74 ? 33.008 -2.788 30.150 1.00 25.60 397 ASN A C 1
ATOM 526 O O . ASN A 1 74 ? 33.593 -2.789 31.241 1.00 27.73 397 ASN A O 1
ATOM 531 N N . PRO A 1 75 ? 32.864 -3.911 29.455 1.00 27.62 398 PRO A N 1
ATOM 532 C CA . PRO A 1 75 ? 33.430 -5.161 29.982 1.00 30.02 398 PRO A CA 1
ATOM 533 C C . PRO A 1 75 ? 34.950 -5.120 30.137 1.00 33.56 398 PRO A C 1
ATOM 534 O O . PRO A 1 75 ? 35.478 -5.850 30.978 1.00 31.29 398 PRO A O 1
ATOM 538 N N . MET A 1 76 ? 35.672 -4.304 29.360 1.00 34.39 399 MET A N 1
ATOM 539 C CA . MET A 1 76 ? 37.121 -4.240 29.541 1.00 35.58 399 MET A CA 1
ATOM 540 C C . MET A 1 76 ? 37.478 -3.666 30.903 1.00 37.03 399 MET A C 1
ATOM 541 O O . MET A 1 76 ? 38.409 -4.148 31.556 1.00 39.45 399 MET A O 1
ATOM 546 N N . THR A 1 77 ? 36.717 -2.679 31.372 1.00 35.61 400 THR A N 1
ATOM 547 C CA . THR A 1 77 ? 37.027 -2.050 32.649 1.00 33.20 400 THR A CA 1
ATOM 548 C C . THR A 1 77 ? 36.154 -2.556 33.789 1.00 35.56 400 THR A C 1
ATOM 549 O O . THR A 1 77 ? 36.482 -2.314 34.961 1.00 27.40 400 THR A O 1
ATOM 553 N N . ASN A 1 78 ? 35.068 -3.259 33.477 1.00 31.15 401 ASN A N 1
ATOM 554 C CA . ASN A 1 78 ? 34.050 -3.590 34.465 1.00 31.08 401 ASN A CA 1
ATOM 555 C C . ASN A 1 78 ? 33.593 -2.339 35.225 1.00 29.20 401 ASN A C 1
ATOM 556 O O . ASN A 1 78 ? 33.451 -2.335 36.452 1.00 28.22 401 ASN A O 1
ATOM 561 N N . GLN A 1 79 ? 33.353 -1.257 34.484 1.00 27.92 402 GLN A N 1
ATOM 562 C CA . GLN A 1 79 ? 32.872 -0.035 35.111 1.00 34.23 402 GLN A CA 1
ATOM 563 C C . GLN A 1 79 ? 31.686 0.538 34.348 1.00 30.82 402 GLN A C 1
ATOM 564 O O . GLN A 1 79 ? 31.640 0.486 33.116 1.00 25.74 402 GLN A O 1
ATOM 570 N N . TRP A 1 80 ? 30.733 1.089 35.109 1.00 30.51 403 TRP A N 1
ATOM 571 C CA . TRP A 1 80 ? 29.647 1.902 34.575 1.00 30.54 403 TRP A CA 1
ATOM 572 C C . TRP A 1 80 ? 30.084 3.356 34.458 1.00 28.16 403 TRP A C 1
ATOM 573 O O . TRP A 1 80 ? 30.828 3.867 35.299 1.00 31.44 403 TRP A O 1
ATOM 584 N N . SER A 1 81 ? 29.573 4.028 33.422 1.00 26.74 404 SER A N 1
ATOM 585 C CA . SER A 1 81 ? 29.736 5.465 33.190 1.00 28.21 404 SER A CA 1
ATOM 586 C C . SER A 1 81 ? 28.374 6.008 32.770 1.00 26.13 404 SER A C 1
ATOM 587 O O . SER A 1 81 ? 27.715 5.407 31.902 1.00 23.18 404 SER A O 1
ATOM 590 N N . PRO A 1 82 ? 27.938 7.136 33.319 1.00 28.73 405 PRO A N 1
ATOM 591 C CA . PRO A 1 82 ? 26.682 7.728 32.857 1.00 28.18 405 PRO A CA 1
ATOM 592 C C . PRO A 1 82 ? 26.820 8.300 31.467 1.00 25.45 405 PRO A C 1
ATOM 593 O O . PRO A 1 82 ? 27.913 8.630 31.009 1.00 28.60 405 PRO A O 1
ATOM 597 N N . CYS A 1 83 ? 25.684 8.430 30.798 1.00 26.09 406 CYS A N 1
ATOM 598 C CA . CYS A 1 83 ? 25.594 9.042 29.484 1.00 22.13 406 CYS A CA 1
ATOM 599 C C . CYS A 1 83 ? 24.591 10.190 29.584 1.00 26.66 406 CYS A C 1
ATOM 600 O O . CYS A 1 83 ? 23.994 10.422 30.641 1.00 24.76 406 CYS A O 1
ATOM 603 N N . ALA A 1 84 ? 24.431 10.945 28.504 1.00 25.69 407 ALA A N 1
ATOM 604 C CA . ALA A 1 84 ? 23.388 11.962 28.498 1.00 28.32 407 ALA A CA 1
ATOM 605 C C . ALA A 1 84 ? 22.024 11.290 28.645 1.00 26.59 407 ALA A C 1
ATOM 606 O O . ALA A 1 84 ? 21.784 10.245 28.029 1.00 25.04 407 ALA A O 1
ATOM 608 N N . PRO A 1 85 ? 21.122 11.845 29.453 1.00 28.11 408 PRO A N 1
ATOM 609 C CA . PRO A 1 85 ? 19.806 11.223 29.645 1.00 26.47 408 PRO A CA 1
ATOM 610 C C . PRO A 1 85 ? 18.812 11.568 28.537 1.00 28.62 408 PRO A C 1
ATOM 611 O O . PRO A 1 85 ? 18.959 12.546 27.798 1.00 24.60 408 PRO A O 1
ATOM 615 N N . MET A 1 86 ? 17.749 10.760 28.475 1.00 25.27 409 MET A N 1
ATOM 616 C CA . MET A 1 86 ? 16.644 11.024 27.569 1.00 26.88 409 MET A CA 1
ATOM 617 C C . MET A 1 86 ? 15.919 12.296 27.955 1.00 26.07 409 MET A C 1
ATOM 618 O O . MET A 1 86 ? 16.111 12.849 29.038 1.00 24.88 409 MET A O 1
ATOM 623 N N . SER A 1 87 ? 15.079 12.766 27.029 1.00 25.07 410 SER A N 1
ATOM 624 C CA . SER A 1 87 ? 14.308 13.971 27.293 1.00 27.88 410 SER A CA 1
ATOM 625 C C . SER A 1 87 ? 13.271 13.731 28.384 1.00 26.03 410 SER A C 1
ATOM 626 O O . SER A 1 87 ? 12.880 14.672 29.087 1.00 27.83 410 SER A O 1
ATOM 629 N N . VAL A 1 88 ? 12.783 12.492 28.524 1.00 26.48 411 VAL A N 1
ATOM 630 C CA . VAL A 1 88 ? 11.788 12.191 29.561 1.00 22.98 411 VAL A CA 1
ATOM 631 C C . VAL A 1 88 ? 12.106 10.859 30.232 1.00 23.99 411 VAL A C 1
ATOM 632 O O . VAL A 1 88 ? 12.737 9.987 29.619 1.00 26.81 411 VAL A O 1
ATOM 636 N N . PRO A 1 89 ? 11.703 10.660 31.483 1.00 23.64 412 PRO A N 1
ATOM 637 C CA . PRO A 1 89 ? 11.810 9.321 32.080 1.00 25.90 412 PRO A CA 1
ATOM 638 C C . PRO A 1 89 ? 10.937 8.316 31.337 1.00 27.42 412 PRO A C 1
ATOM 639 O O . PRO A 1 89 ? 9.873 8.656 30.806 1.00 26.17 412 PRO A O 1
ATOM 643 N N . ARG A 1 90 ? 11.398 7.056 31.294 1.00 25.95 413 ARG A N 1
ATOM 644 C CA . ARG A 1 90 ? 10.719 6.035 30.492 1.00 23.63 413 ARG A CA 1
ATOM 645 C C . ARG A 1 90 ? 10.825 4.697 31.214 1.00 25.29 413 ARG A C 1
ATOM 646 O O . ARG A 1 90 ? 11.790 3.942 31.023 1.00 24.02 413 ARG A O 1
ATOM 654 N N . ASN A 1 91 ? 9.810 4.405 32.026 1.00 25.22 414 ASN A N 1
ATOM 655 C CA . ASN A 1 91 ? 9.674 3.112 32.679 1.00 25.25 414 ASN A CA 1
ATOM 656 C C . ASN A 1 91 ? 8.975 2.140 31.739 1.00 24.37 414 ASN A C 1
ATOM 657 O O . ASN A 1 91 ? 8.037 2.524 31.030 1.00 23.89 414 ASN A O 1
ATOM 662 N N . ARG A 1 92 ? 9.425 0.882 31.747 1.00 19.95 415 ARG A N 1
ATOM 663 C CA . ARG A 1 92 ? 8.867 -0.162 30.877 1.00 24.18 415 ARG A CA 1
ATOM 664 C C . ARG A 1 92 ? 9.033 0.243 29.410 1.00 23.94 415 ARG A C 1
ATOM 665 O O . ARG A 1 92 ? 8.107 0.181 28.592 1.00 22.69 415 ARG A O 1
ATOM 673 N N . ILE A 1 93 ? 10.268 0.650 29.109 1.00 25.06 416 ILE A N 1
ATOM 674 C CA . ILE A 1 93 ? 10.729 1.126 27.813 1.00 21.19 416 ILE A CA 1
ATOM 675 C C . ILE A 1 93 ? 11.042 -0.054 26.899 1.00 21.57 416 ILE A C 1
ATOM 676 O O . ILE A 1 93 ? 11.295 -1.171 27.345 1.00 23.84 416 ILE A O 1
ATOM 681 N N . GLY A 1 94 ? 11.008 0.196 25.597 1.00 23.00 417 GLY A N 1
ATOM 682 C CA . GLY A 1 94 ? 11.627 -0.686 24.624 1.00 20.10 417 GLY A CA 1
ATOM 683 C C . GLY A 1 94 ? 12.710 0.066 23.868 1.00 22.95 417 GLY A C 1
ATOM 684 O O . GLY A 1 94 ? 12.616 1.273 23.655 1.00 24.05 417 GLY A O 1
ATOM 685 N N . VAL A 1 95 ? 13.746 -0.663 23.462 1.00 21.40 418 VAL A N 1
ATOM 686 C CA . VAL A 1 95 ? 14.927 -0.080 22.841 1.00 23.80 418 VAL A CA 1
ATOM 687 C C . VAL A 1 95 ? 15.304 -0.905 21.613 1.00 22.43 418 VAL A C 1
ATOM 688 O O . VAL A 1 95 ? 15.148 -2.129 21.598 1.00 19.57 418 VAL A O 1
ATOM 692 N N . GLY A 1 96 ? 15.784 -0.225 20.565 1.00 24.33 419 GLY A N 1
ATOM 693 C CA . GLY A 1 96 ? 16.375 -0.900 19.425 1.00 22.23 419 GLY A CA 1
ATOM 694 C C . GLY A 1 96 ? 17.587 -0.134 18.926 1.00 27.93 419 GLY A C 1
ATOM 695 O O . GLY A 1 96 ? 17.765 1.049 19.235 1.00 28.54 419 GLY A O 1
ATOM 696 N N . VAL A 1 97 ? 18.423 -0.816 18.141 1.00 25.59 420 VAL A N 1
ATOM 697 C CA . VAL A 1 97 ? 19.662 -0.230 17.632 1.00 26.28 420 VAL A CA 1
ATOM 698 C C . VAL A 1 97 ? 19.640 -0.227 16.102 1.00 28.42 420 VAL A C 1
ATOM 699 O O . VAL A 1 97 ? 19.448 -1.272 15.467 1.00 27.97 420 VAL A O 1
ATOM 703 N N . ILE A 1 98 ? 19.858 0.944 15.509 1.00 31.39 421 ILE A N 1
ATOM 704 C CA . ILE A 1 98 ? 19.952 1.086 14.059 1.00 31.79 421 ILE A CA 1
ATOM 705 C C . ILE A 1 98 ? 21.171 1.943 13.739 1.00 31.31 421 ILE A C 1
ATOM 706 O O . ILE A 1 98 ? 21.272 3.082 14.209 1.00 28.42 421 ILE A O 1
ATOM 711 N N . ASP A 1 99 ? 22.089 1.407 12.934 1.00 35.37 422 ASP A N 1
ATOM 712 C CA . ASP A 1 99 ? 23.236 2.183 12.450 1.00 35.31 422 ASP A CA 1
ATOM 713 C C . ASP A 1 99 ? 24.046 2.763 13.612 1.00 29.42 422 ASP A C 1
ATOM 714 O O . ASP A 1 99 ? 24.484 3.912 13.575 1.00 31.42 422 ASP A O 1
ATOM 719 N N . GLY A 1 100 ? 24.221 1.976 14.670 1.00 32.23 423 GLY A N 1
ATOM 720 C CA . GLY A 1 100 ? 24.961 2.448 15.828 1.00 27.09 423 GLY A CA 1
ATOM 721 C C . GLY A 1 100 ? 24.270 3.505 16.655 1.00 28.09 423 GLY A C 1
ATOM 722 O O . GLY A 1 100 ? 24.918 4.126 17.500 1.00 30.11 423 GLY A O 1
ATOM 723 N N . HIS A 1 101 ? 22.975 3.723 16.446 1.00 27.45 424 HIS A N 1
ATOM 724 C CA . HIS A 1 101 ? 22.171 4.655 17.221 1.00 30.11 424 HIS A CA 1
ATOM 725 C C . HIS A 1 101 ? 21.119 3.897 18.024 1.00 31.67 424 HIS A C 1
ATOM 726 O O . HIS A 1 101 ? 20.545 2.911 17.543 1.00 30.14 424 HIS A O 1
ATOM 733 N N . ILE A 1 102 ? 20.855 4.372 19.242 1.00 27.14 425 ILE A N 1
ATOM 734 C CA . ILE A 1 102 ? 19.905 3.744 20.156 1.00 24.01 425 ILE A CA 1
ATOM 735 C C . ILE A 1 102 ? 18.572 4.477 20.067 1.00 26.27 425 ILE A C 1
ATOM 736 O O . ILE A 1 102 ? 18.500 5.694 20.284 1.00 22.55 425 ILE A O 1
ATOM 741 N N . TYR A 1 103 ? 17.510 3.733 19.776 1.00 26.81 426 TYR A N 1
ATOM 742 C CA . TYR A 1 103 ? 16.159 4.271 19.750 1.00 27.66 426 TYR A CA 1
ATOM 743 C C . TYR A 1 103 ? 15.441 3.897 21.042 1.00 26.86 426 TYR A C 1
ATOM 744 O O . TYR A 1 103 ? 15.338 2.709 21.380 1.00 24.81 426 TYR A O 1
ATOM 753 N N . ALA A 1 104 ? 14.917 4.903 21.739 1.00 24.38 427 ALA A N 1
ATOM 754 C CA . ALA A 1 104 ? 14.175 4.705 22.975 1.00 26.12 427 ALA A CA 1
ATOM 755 C C . ALA A 1 104 ? 12.689 4.899 22.705 1.00 27.51 427 ALA A C 1
ATOM 756 O O . ALA A 1 104 ? 12.272 5.990 22.301 1.00 25.34 427 ALA A O 1
ATOM 758 N N . VAL A 1 105 ? 11.883 3.868 22.993 1.00 23.59 428 VAL A N 1
ATOM 759 C CA . VAL A 1 105 ? 10.520 3.794 22.493 1.00 23.35 428 VAL A CA 1
ATOM 760 C C . VAL A 1 105 ? 9.532 3.677 23.648 1.00 22.25 428 VAL A C 1
ATOM 761 O O . VAL A 1 105 ? 9.629 2.760 24.474 1.00 19.53 428 VAL A O 1
ATOM 765 N N . GLY A 1 106 ? 8.565 4.589 23.682 1.00 20.87 429 GLY A N 1
ATOM 766 C CA . GLY A 1 106 ? 7.423 4.434 24.567 1.00 20.97 429 GLY A CA 1
ATOM 767 C C . GLY A 1 106 ? 7.810 4.568 26.027 1.00 23.83 429 GLY A C 1
ATOM 768 O O . GLY A 1 106 ? 8.680 5.362 26.396 1.00 25.70 429 GLY A O 1
ATOM 769 N N . GLY A 1 107 ? 7.153 3.785 26.870 1.00 20.24 430 GLY A N 1
ATOM 770 C CA . GLY A 1 107 ? 7.391 3.830 28.293 1.00 28.31 430 GLY A CA 1
ATOM 771 C C . GLY A 1 107 ? 6.402 4.737 29.008 1.00 26.38 430 GLY A C 1
ATOM 772 O O . GLY A 1 107 ? 5.561 5.400 28.408 1.00 24.61 430 GLY A O 1
ATOM 773 N N . SER A 1 108 ? 6.506 4.767 30.322 1.00 28.00 431 SER A N 1
ATOM 774 C CA . SER A 1 108 ? 5.648 5.642 31.096 1.00 28.98 431 SER A CA 1
ATOM 775 C C . SER A 1 108 ? 6.475 6.509 32.028 1.00 26.21 431 SER A C 1
ATOM 776 O O . SER A 1 108 ? 7.627 6.212 32.344 1.00 24.40 431 SER A O 1
ATOM 779 N N . HIS A 1 109 ? 5.841 7.595 32.450 1.00 28.86 432 HIS A N 1
ATOM 780 C CA . HIS A 1 109 ? 6.362 8.520 33.446 1.00 26.17 432 HIS A CA 1
ATOM 781 C C . HIS A 1 109 ? 5.147 8.926 34.273 1.00 28.70 432 HIS A C 1
ATOM 782 O O . HIS A 1 109 ? 4.325 9.736 33.824 1.00 29.25 432 HIS A O 1
ATOM 789 N N . GLY A 1 110 ? 5.011 8.345 35.454 1.00 31.95 433 GLY A N 1
ATOM 790 C CA . GLY A 1 110 ? 3.821 8.603 36.241 1.00 35.33 433 GLY A CA 1
ATOM 791 C C . GLY A 1 110 ? 2.606 8.108 35.483 1.00 40.71 433 GLY A C 1
ATOM 792 O O . GLY A 1 110 ? 2.537 6.944 35.076 1.00 39.59 433 GLY A O 1
ATOM 793 N N . CYS A 1 111 ? 1.649 9.000 35.237 1.00 39.81 434 CYS A N 1
ATOM 794 C CA . CYS A 1 111 ? 0.461 8.658 34.471 1.00 38.89 434 CYS A CA 1
ATOM 795 C C . CYS A 1 111 ? 0.604 9.001 32.995 1.00 36.32 434 CYS A C 1
ATOM 796 O O . CYS A 1 111 ? -0.326 8.772 32.222 1.00 35.75 434 CYS A O 1
ATOM 799 N N . ILE A 1 112 ? 1.754 9.510 32.578 1.00 33.05 435 ILE A N 1
ATOM 800 C CA . ILE A 1 112 ? 2.007 9.760 31.165 1.00 32.87 435 ILE A CA 1
ATOM 801 C C . ILE A 1 112 ? 2.421 8.445 30.518 1.00 36.35 435 ILE A C 1
ATOM 802 O O . ILE A 1 112 ? 3.357 7.784 30.983 1.00 32.04 435 ILE A O 1
ATOM 807 N N . HIS A 1 113 ? 1.696 8.055 29.460 1.00 38.44 436 HIS A N 1
ATOM 808 C CA . HIS A 1 113 ? 2.001 6.905 28.613 1.00 36.46 436 HIS A CA 1
ATOM 809 C C . HIS A 1 113 ? 2.560 7.444 27.304 1.00 31.54 436 HIS A C 1
ATOM 810 O O . HIS A 1 113 ? 1.846 8.104 26.546 1.00 35.13 436 HIS A O 1
ATOM 817 N N . HIS A 1 114 ? 3.830 7.177 27.038 1.00 30.38 437 HIS A N 1
ATOM 818 C CA . HIS A 1 114 ? 4.496 7.852 25.933 1.00 28.00 437 HIS A CA 1
ATOM 819 C C . HIS A 1 114 ? 4.140 7.212 24.596 1.00 28.96 437 HIS A C 1
ATOM 820 O O . HIS A 1 114 ? 4.049 5.987 24.470 1.00 26.51 437 HIS A O 1
ATOM 827 N N . ASN A 1 115 ? 3.956 8.056 23.589 1.00 27.30 438 ASN A N 1
ATOM 828 C CA . ASN A 1 115 ? 4.150 7.644 22.217 1.00 26.19 438 ASN A CA 1
ATOM 829 C C . ASN A 1 115 ? 5.438 8.212 21.648 1.00 26.40 438 ASN A C 1
ATOM 830 O O . ASN A 1 115 ? 5.828 7.828 20.544 1.00 26.58 438 ASN A O 1
ATOM 835 N N . SER A 1 116 ? 6.128 9.075 22.395 1.00 26.30 439 SER A N 1
ATOM 836 C CA . SER A 1 116 ? 7.369 9.664 21.917 1.00 25.57 439 SER A CA 1
ATOM 837 C C . SER A 1 116 ? 8.446 8.602 21.751 1.00 26.96 439 SER A C 1
ATOM 838 O O . SER A 1 116 ? 8.438 7.548 22.396 1.00 26.73 439 SER A O 1
ATOM 841 N N . VAL A 1 117 ? 9.382 8.907 20.866 1.00 26.25 440 VAL A N 1
ATOM 842 C CA . VAL A 1 117 ? 10.515 8.069 20.535 1.00 25.67 440 VAL A CA 1
ATOM 843 C C . VAL A 1 117 ? 11.686 9.015 20.373 1.00 28.36 440 VAL A C 1
ATOM 844 O O . VAL A 1 117 ? 11.529 10.102 19.804 1.00 28.98 440 VAL A O 1
ATOM 848 N N . GLU A 1 118 ? 12.852 8.631 20.879 1.00 26.71 441 GLU A N 1
ATOM 849 C CA . GLU A 1 118 ? 14.014 9.481 20.675 1.00 28.32 441 GLU A CA 1
ATOM 850 C C . GLU A 1 118 ? 15.220 8.616 20.353 1.00 27.92 441 GLU A C 1
ATOM 851 O O . GLU A 1 118 ? 15.255 7.419 20.665 1.00 26.39 441 GLU A O 1
ATOM 857 N N . ARG A 1 119 ? 16.207 9.244 19.721 1.00 27.05 442 ARG A N 1
ATOM 858 C CA . ARG A 1 119 ? 17.377 8.569 19.183 1.00 27.11 442 ARG A CA 1
ATOM 859 C C . ARG A 1 119 ? 18.641 9.089 19.862 1.00 28.77 442 ARG A C 1
ATOM 860 O O . ARG A 1 119 ? 18.835 10.306 19.990 1.00 28.85 442 ARG A O 1
ATOM 868 N N . TYR A 1 120 ? 19.510 8.171 20.280 1.00 28.09 443 TYR A N 1
ATOM 869 C CA . TYR A 1 120 ? 20.745 8.515 20.967 1.00 28.11 443 TYR A CA 1
ATOM 870 C C . TYR A 1 120 ? 21.925 8.224 20.052 1.00 30.43 443 TYR A C 1
ATOM 871 O O . TYR A 1 120 ? 21.975 7.170 19.402 1.00 26.13 443 TYR A O 1
ATOM 880 N N . GLU A 1 121 ? 22.869 9.160 20.001 1.00 31.23 444 GLU A N 1
ATOM 881 C CA . GLU A 1 121 ? 24.072 9.004 19.176 1.00 35.96 444 GLU A CA 1
ATOM 882 C C . GLU A 1 121 ? 25.300 8.896 20.065 1.00 32.59 444 GLU A C 1
ATOM 883 O O . GLU A 1 121 ? 25.752 9.914 20.624 1.00 33.46 444 GLU A O 1
ATOM 889 N N . PRO A 1 122 ? 25.887 7.708 20.191 1.00 33.08 445 PRO A N 1
ATOM 890 C CA . PRO A 1 122 ? 26.999 7.522 21.145 1.00 32.45 445 PRO A CA 1
ATOM 891 C C . PRO A 1 122 ? 28.210 8.412 20.890 1.00 34.51 445 PRO A C 1
ATOM 892 O O . PRO A 1 122 ? 28.869 8.847 21.844 1.00 33.57 445 PRO A O 1
ATOM 896 N N . GLU A 1 123 ? 28.525 8.705 19.636 1.00 36.30 446 GLU A N 1
ATOM 897 C CA . GLU A 1 123 ? 29.745 9.443 19.318 1.00 40.49 446 GLU A CA 1
ATOM 898 C C . GLU A 1 123 ? 29.645 10.932 19.667 1.00 43.31 446 GLU A C 1
ATOM 899 O O . GLU A 1 123 ? 30.681 11.597 19.768 1.00 40.23 446 GLU A O 1
ATOM 905 N N . ARG A 1 124 ? 28.435 11.460 19.893 1.00 38.31 447 ARG A N 1
ATOM 906 C CA . ARG A 1 124 ? 28.238 12.826 20.364 1.00 37.11 447 ARG A CA 1
ATOM 907 C C . ARG A 1 124 ? 27.549 12.932 21.720 1.00 35.73 447 ARG A C 1
ATOM 908 O O . ARG A 1 124 ? 27.330 14.055 22.189 1.00 36.23 447 ARG A O 1
ATOM 916 N N . ASP A 1 125 ? 27.183 11.812 22.346 1.00 32.96 448 ASP A N 1
ATOM 917 C CA . ASP A 1 125 ? 26.457 11.794 23.620 1.00 30.96 448 ASP A CA 1
ATOM 918 C C . ASP A 1 125 ? 25.273 12.767 23.607 1.00 26.72 448 ASP A C 1
ATOM 919 O O . ASP A 1 125 ? 25.158 13.666 24.437 1.00 26.32 448 ASP A O 1
ATOM 924 N N . GLU A 1 126 ? 24.382 12.562 22.638 1.00 31.52 449 GLU A N 1
ATOM 925 C CA . GLU A 1 126 ? 23.203 13.402 22.462 1.00 30.65 449 GLU A CA 1
ATOM 926 C C . GLU A 1 126 ? 21.989 12.554 22.149 1.00 31.48 449 GLU A C 1
ATOM 927 O O . GLU A 1 126 ? 22.062 11.605 21.358 1.00 31.49 449 GLU A O 1
ATOM 933 N N . TRP A 1 127 ? 20.863 12.955 22.724 1.00 28.98 450 TRP A N 1
ATOM 934 C CA . TRP A 1 127 ? 19.554 12.466 22.343 1.00 30.46 450 TRP A CA 1
ATOM 935 C C . TRP A 1 127 ? 18.832 13.514 21.493 1.00 34.62 450 TRP A C 1
ATOM 936 O O . TRP A 1 127 ? 18.952 14.725 21.724 1.00 29.05 450 TRP A O 1
ATOM 947 N N . HIS A 1 128 ? 18.060 13.033 20.515 1.00 30.71 451 HIS A N 1
ATOM 948 C CA . HIS A 1 128 ? 17.154 13.877 19.745 1.00 33.88 451 HIS A CA 1
ATOM 949 C C . HIS A 1 128 ? 15.824 13.149 19.560 1.00 33.04 451 HIS A C 1
ATOM 950 O O . HIS A 1 128 ? 15.801 11.944 19.293 1.00 31.06 451 HIS A O 1
ATOM 957 N N . LEU A 1 129 ? 14.719 13.876 19.706 1.00 30.90 452 LEU A N 1
ATOM 958 C CA . LEU A 1 129 ? 13.391 13.323 19.450 1.00 32.15 452 LEU A CA 1
ATOM 959 C C . LEU A 1 129 ? 13.194 13.011 17.968 1.00 29.09 452 LEU A C 1
ATOM 960 O O . LEU A 1 129 ? 13.692 13.719 17.091 1.00 33.08 452 LEU A O 1
ATOM 965 N N . VAL A 1 130 ? 12.461 11.933 17.691 1.00 31.75 453 VAL A N 1
ATOM 966 C CA . VAL A 1 130 ? 12.073 11.602 16.322 1.00 30.28 453 VAL A CA 1
ATOM 967 C C . VAL A 1 130 ? 10.553 11.555 16.280 1.00 32.68 453 VAL A C 1
ATOM 968 O O . VAL A 1 130 ? 9.888 11.927 17.257 1.00 32.84 453 VAL A O 1
ATOM 972 N N . ALA A 1 131 ? 9.988 11.129 15.152 1.00 33.94 454 ALA A N 1
ATOM 973 C CA . ALA A 1 131 ? 8.532 11.078 15.037 1.00 33.62 454 ALA A CA 1
ATOM 974 C C . ALA A 1 131 ? 7.938 10.181 16.125 1.00 33.36 454 ALA A C 1
ATOM 975 O O . ALA A 1 131 ? 8.441 9.077 16.371 1.00 32.69 454 ALA A O 1
ATOM 977 N N . PRO A 1 132 ? 6.858 10.601 16.770 1.00 31.63 455 PRO A N 1
ATOM 978 C CA . PRO A 1 132 ? 6.218 9.739 17.765 1.00 30.88 455 PRO A CA 1
ATOM 979 C C . PRO A 1 132 ? 5.447 8.613 17.094 1.00 32.65 455 PRO A C 1
ATOM 980 O O . PRO A 1 132 ? 5.007 8.716 15.947 1.00 35.39 455 PRO A O 1
ATOM 984 N N . MET A 1 133 ? 5.300 7.517 17.832 1.00 31.91 456 MET A N 1
ATOM 985 C CA . MET A 1 133 ? 4.499 6.391 17.383 1.00 30.42 456 MET A CA 1
ATOM 986 C C . MET A 1 133 ? 3.047 6.801 17.166 1.00 33.37 456 MET A C 1
ATOM 987 O O . MET A 1 133 ? 2.562 7.822 17.671 1.00 31.69 456 MET A O 1
ATOM 992 N N . LEU A 1 134 ? 2.333 5.947 16.445 1.00 32.54 457 LEU A N 1
ATOM 993 C CA . LEU A 1 134 ? 0.900 6.126 16.306 1.00 29.84 457 LEU A CA 1
ATOM 994 C C . LEU A 1 134 ? 0.170 5.800 17.594 1.00 29.07 457 LEU A C 1
ATOM 995 O O . LEU A 1 134 ? -0.980 6.209 17.761 1.00 32.10 457 LEU A O 1
ATOM 1000 N N . THR A 1 135 ? 0.827 5.108 18.516 1.00 32.33 458 THR A N 1
ATOM 1001 C CA . THR A 1 135 ? 0.212 4.583 19.723 1.00 24.81 458 THR A CA 1
ATOM 1002 C C . THR A 1 135 ? 1.089 4.906 20.926 1.00 28.73 458 THR A C 1
ATOM 1003 O O . THR A 1 135 ? 2.323 4.898 20.830 1.00 26.51 458 THR A O 1
ATOM 1007 N N . ARG A 1 136 ? 0.448 5.188 22.057 1.00 29.10 459 ARG A N 1
ATOM 1008 C CA . ARG A 1 136 ? 1.149 5.201 23.331 1.00 24.03 459 ARG A CA 1
ATOM 1009 C C . ARG A 1 136 ? 1.356 3.763 23.785 1.00 29.33 459 ARG A C 1
ATOM 1010 O O . ARG A 1 136 ? 0.398 2.998 23.881 1.00 24.65 459 ARG A O 1
ATOM 1018 N N . ARG A 1 137 ? 2.610 3.383 24.029 1.00 22.25 460 ARG A N 1
ATOM 1019 C CA . ARG A 1 137 ? 2.955 1.994 24.325 1.00 24.69 460 ARG A CA 1
ATOM 1020 C C . ARG A 1 137 ? 3.921 1.967 25.500 1.00 25.74 460 ARG A C 1
ATOM 1021 O O . ARG A 1 137 ? 5.070 2.408 25.374 1.00 22.79 460 ARG A O 1
ATOM 1029 N N . ILE A 1 138 ? 3.467 1.437 26.628 1.00 24.27 461 ILE A N 1
ATOM 1030 C CA . ILE A 1 138 ? 4.360 1.092 27.717 1.00 23.82 461 ILE A CA 1
ATOM 1031 C C . ILE A 1 138 ? 4.394 -0.426 27.808 1.00 23.98 461 ILE A C 1
ATOM 1032 O O . ILE A 1 138 ? 3.466 -1.121 27.374 1.00 26.74 461 ILE A O 1
ATOM 1037 N N . GLY A 1 139 ? 5.478 -0.950 28.380 1.00 24.24 462 GLY A N 1
ATOM 1038 C CA . GLY A 1 139 ? 5.747 -2.372 28.276 1.00 24.41 462 GLY A CA 1
ATOM 1039 C C . GLY A 1 139 ? 5.784 -2.837 26.837 1.00 24.32 462 GLY A C 1
ATOM 1040 O O . GLY A 1 139 ? 5.253 -3.902 26.512 1.00 22.55 462 GLY A O 1
ATOM 1041 N N . VAL A 1 140 ? 6.349 -2.046 25.971 1.00 22.62 463 VAL A N 1
ATOM 1042 C CA . VAL A 1 140 ? 6.365 -2.297 24.535 1.00 25.13 463 VAL A CA 1
ATOM 1043 C C . VAL A 1 140 ? 7.601 -3.112 24.183 1.00 24.53 463 VAL A C 1
ATOM 1044 O O . VAL A 1 140 ? 8.661 -2.927 24.784 1.00 26.33 463 VAL A O 1
ATOM 1048 N N . GLY A 1 141 ? 7.463 -4.034 23.228 1.00 21.48 464 GLY A N 1
ATOM 1049 C CA . GLY A 1 141 ? 8.590 -4.801 22.738 1.00 21.76 464 GLY A CA 1
ATOM 1050 C C . GLY A 1 141 ? 9.092 -4.185 21.440 1.00 25.73 464 GLY A C 1
ATOM 1051 O O . GLY A 1 141 ? 8.305 -3.759 20.593 1.00 25.76 464 GLY A O 1
ATOM 1052 N N . VAL A 1 142 ? 10.420 -4.108 21.318 1.00 22.71 465 VAL A N 1
ATOM 1053 C CA . VAL A 1 142 ? 11.084 -3.406 20.231 1.00 25.33 465 VAL A CA 1
ATOM 1054 C C . VAL A 1 142 ? 12.089 -4.349 19.593 1.00 26.65 465 VAL A C 1
ATOM 1055 O O . VAL A 1 142 ? 12.801 -5.076 20.294 1.00 25.47 465 VAL A O 1
ATOM 1059 N N . ALA A 1 143 ? 12.171 -4.292 18.266 1.00 27.32 466 ALA A N 1
ATOM 1060 C CA . ALA A 1 143 ? 13.023 -5.145 17.458 1.00 28.83 466 ALA A CA 1
ATOM 1061 C C . ALA A 1 143 ? 13.382 -4.426 16.166 1.00 25.85 466 ALA A C 1
ATOM 1062 O O . ALA A 1 143 ? 12.622 -3.607 15.645 1.00 29.47 466 ALA A O 1
ATOM 1064 N N . VAL A 1 144 ? 14.543 -4.772 15.633 1.00 30.12 467 VAL A N 1
ATOM 1065 C CA . VAL A 1 144 ? 15.090 -4.122 14.452 1.00 35.40 467 VAL A CA 1
ATOM 1066 C C . VAL A 1 144 ? 15.307 -5.166 13.366 1.00 34.07 467 VAL A C 1
ATOM 1067 O O . VAL A 1 144 ? 16.022 -6.153 13.573 1.00 33.76 467 VAL A O 1
ATOM 1071 N N . LEU A 1 145 ? 14.711 -4.931 12.208 1.00 32.39 468 LEU A N 1
ATOM 1072 C CA . LEU A 1 145 ? 14.753 -5.885 11.109 1.00 41.57 468 LEU A CA 1
ATOM 1073 C C . LEU A 1 145 ? 14.976 -5.116 9.822 1.00 36.56 468 LEU A C 1
ATOM 1074 O O . LEU A 1 145 ? 14.181 -4.231 9.492 1.00 35.41 468 LEU A O 1
ATOM 1079 N N . ASN A 1 146 ? 16.068 -5.432 9.116 1.00 46.65 469 ASN A N 1
ATOM 1080 C CA . ASN A 1 146 ? 16.421 -4.742 7.871 1.00 45.47 469 ASN A CA 1
ATOM 1081 C C . ASN A 1 146 ? 16.499 -3.233 8.087 1.00 46.92 469 ASN A C 1
ATOM 1082 O O . ASN A 1 146 ? 16.057 -2.437 7.252 1.00 46.21 469 ASN A O 1
ATOM 1087 N N . ARG A 1 147 ? 17.041 -2.845 9.247 1.00 43.71 470 ARG A N 1
ATOM 1088 C CA . ARG A 1 147 ? 17.262 -1.445 9.623 1.00 43.17 470 ARG A CA 1
ATOM 1089 C C . ARG A 1 147 ? 15.955 -0.676 9.758 1.00 35.11 470 ARG A C 1
ATOM 1090 O O . ARG A 1 147 ? 15.929 0.552 9.664 1.00 34.66 470 ARG A O 1
ATOM 1098 N N . LEU A 1 148 ? 14.864 -1.396 9.986 1.00 36.56 471 LEU A N 1
ATOM 1099 C CA . LEU A 1 148 ? 13.587 -0.809 10.351 1.00 34.37 471 LEU A CA 1
ATOM 1100 C C . LEU A 1 148 ? 13.295 -1.147 11.804 1.00 31.02 471 LEU A C 1
ATOM 1101 O O . LEU A 1 148 ? 13.686 -2.207 12.305 1.00 28.43 471 LEU A O 1
ATOM 1106 N N . LEU A 1 149 ? 12.627 -0.221 12.479 1.00 31.37 472 LEU A N 1
ATOM 1107 C CA . LEU A 1 149 ? 12.408 -0.300 13.911 1.00 34.26 472 LEU A CA 1
ATOM 1108 C C . LEU A 1 149 ? 10.957 -0.686 14.151 1.00 28.12 472 LEU A C 1
ATOM 1109 O O . LEU A 1 149 ? 10.052 -0.002 13.678 1.00 29.94 472 LEU A O 1
ATOM 1114 N N . TYR A 1 150 ? 10.738 -1.785 14.863 1.00 29.81 473 TYR A N 1
ATOM 1115 C CA . TYR A 1 150 ? 9.394 -2.296 15.121 1.00 26.12 473 TYR A CA 1
ATOM 1116 C C . TYR A 1 150 ? 9.061 -2.157 16.602 1.00 31.20 473 TYR A C 1
ATOM 1117 O O . TYR A 1 150 ? 9.854 -2.551 17.476 1.00 27.38 473 TYR A O 1
ATOM 1126 N N . ALA A 1 151 ? 7.889 -1.601 16.874 1.00 25.81 474 ALA A N 1
ATOM 1127 C CA . ALA A 1 151 ? 7.335 -1.512 18.212 1.00 24.82 474 ALA A CA 1
ATOM 1128 C C . ALA A 1 151 ? 6.111 -2.421 18.260 1.00 28.87 474 ALA A C 1
ATOM 1129 O O . ALA A 1 151 ? 5.213 -2.304 17.414 1.00 26.16 474 ALA A O 1
ATOM 1131 N N . VAL A 1 152 ? 6.089 -3.347 19.222 1.00 24.44 475 VAL A N 1
ATOM 1132 C CA . VAL A 1 152 ? 5.163 -4.472 19.197 1.00 24.94 475 VAL A CA 1
ATOM 1133 C C . VAL A 1 152 ? 4.401 -4.539 20.519 1.00 24.91 475 VAL A C 1
ATOM 1134 O O . VAL A 1 152 ? 5.012 -4.602 21.592 1.00 26.67 475 VAL A O 1
ATOM 1138 N N . GLY A 1 153 ? 3.073 -4.535 20.448 1.00 24.68 476 GLY A N 1
ATOM 1139 C CA . GLY A 1 153 ? 2.353 -4.816 21.678 1.00 21.46 476 GLY A CA 1
ATOM 1140 C C . GLY A 1 153 ? 2.371 -3.629 22.624 1.00 24.86 476 GLY A C 1
ATOM 1141 O O . GLY A 1 153 ? 2.508 -2.474 22.208 1.00 25.68 476 GLY A O 1
ATOM 1142 N N . GLY A 1 154 ? 2.200 -3.909 23.913 1.00 20.53 477 GLY A N 1
ATOM 1143 C CA . GLY A 1 154 ? 2.253 -2.879 24.941 1.00 24.38 477 GLY A CA 1
ATOM 1144 C C . GLY A 1 154 ? 0.905 -2.577 25.574 1.00 26.78 477 GLY A C 1
ATOM 1145 O O . GLY A 1 154 ? -0.063 -3.339 25.464 1.00 23.30 477 GLY A O 1
ATOM 1146 N N . PHE A 1 155 ? 0.855 -1.432 26.260 1.00 24.96 478 PHE A N 1
ATOM 1147 C CA . PHE A 1 155 ? -0.290 -1.008 27.066 1.00 24.35 478 PHE A CA 1
ATOM 1148 C C . PHE A 1 155 ? -0.443 0.505 26.925 1.00 28.28 478 PHE A C 1
ATOM 1149 O O . PHE A 1 155 ? 0.516 1.245 27.174 1.00 24.99 478 PHE A O 1
ATOM 1157 N N . ASP A 1 156 ? -1.619 0.987 26.507 1.00 28.98 479 ASP A N 1
ATOM 1158 C CA . ASP A 1 156 ? -1.735 2.416 26.221 1.00 28.52 479 ASP A CA 1
ATOM 1159 C C . ASP A 1 156 ? -2.270 3.219 27.411 1.00 28.95 479 ASP A C 1
ATOM 1160 O O . ASP A 1 156 ? -2.503 4.426 27.280 1.00 28.82 479 ASP A O 1
ATOM 1165 N N . GLY A 1 157 ? -2.411 2.587 28.570 1.00 24.49 480 GLY A N 1
ATOM 1166 C CA . GLY A 1 157 ? -3.056 3.188 29.708 1.00 34.37 480 GLY A CA 1
ATOM 1167 C C . GLY A 1 157 ? -4.487 2.734 29.924 1.00 31.16 480 GLY A C 1
ATOM 1168 O O . GLY A 1 157 ? -5.000 2.879 31.032 1.00 31.52 480 GLY A O 1
ATOM 1169 N N . THR A 1 158 ? -5.145 2.201 28.889 1.00 28.14 481 THR A N 1
ATOM 1170 C CA . THR A 1 158 ? -6.528 1.758 29.000 1.00 30.21 481 THR A CA 1
ATOM 1171 C C . THR A 1 158 ? -6.676 0.352 28.445 1.00 30.90 481 THR A C 1
ATOM 1172 O O . THR A 1 158 ? -7.335 -0.505 29.043 1.00 29.26 481 THR A O 1
ATOM 1176 N N . ASN A 1 159 ? -6.082 0.130 27.276 1.00 26.92 482 ASN A N 1
ATOM 1177 C CA . ASN A 1 159 ? -6.150 -1.140 26.580 1.00 28.22 482 ASN A CA 1
ATOM 1178 C C . ASN A 1 159 ? -4.762 -1.719 26.383 1.00 27.48 482 ASN A C 1
ATOM 1179 O O . ASN A 1 159 ? -3.833 -1.008 25.988 1.00 27.83 482 ASN A O 1
ATOM 1184 N N . ARG A 1 160 ? -4.654 -3.020 26.603 1.00 25.36 483 ARG A N 1
ATOM 1185 C CA . ARG A 1 160 ? -3.507 -3.781 26.140 1.00 26.32 483 ARG A CA 1
ATOM 1186 C C . ARG A 1 160 ? -3.597 -4.035 24.631 1.00 26.87 483 ARG A C 1
ATOM 1187 O O . ARG A 1 160 ? -4.687 -4.127 24.035 1.00 24.71 483 ARG A O 1
ATOM 1195 N N . LEU A 1 161 ? -2.439 -4.186 24.013 1.00 22.68 484 LEU A N 1
ATOM 1196 C CA . LEU A 1 161 ? -2.331 -4.065 22.568 1.00 25.97 484 LEU A CA 1
ATOM 1197 C C . LEU A 1 161 ? -1.788 -5.344 21.947 1.00 24.92 484 LEU A C 1
ATOM 1198 O O . LEU A 1 161 ? -0.899 -5.997 22.507 1.00 25.22 484 LEU A O 1
ATOM 1203 N N . ASN A 1 162 ? -2.346 -5.712 20.798 1.00 25.94 485 ASN A N 1
ATOM 1204 C CA . ASN A 1 162 ? -1.674 -6.624 19.878 1.00 25.25 485 ASN A CA 1
ATOM 1205 C C . ASN A 1 162 ? -1.149 -5.915 18.643 1.00 28.33 485 ASN A C 1
ATOM 1206 O O . ASN A 1 162 ? -0.549 -6.569 17.780 1.00 30.85 485 ASN A O 1
ATOM 1211 N N . SER A 1 163 ? -1.360 -4.608 18.524 1.00 27.79 486 SER A N 1
ATOM 1212 C CA . SER A 1 163 ? -0.922 -3.918 17.319 1.00 24.63 486 SER A CA 1
ATOM 1213 C C . SER A 1 163 ? 0.600 -3.792 17.284 1.00 28.19 486 SER A C 1
ATOM 1214 O O . SER A 1 163 ? 1.284 -3.816 18.315 1.00 25.62 486 SER A O 1
ATOM 1217 N N . ALA A 1 164 ? 1.128 -3.686 16.071 1.00 27.43 487 ALA A N 1
ATOM 1218 C CA . ALA A 1 164 ? 2.532 -3.407 15.860 1.00 28.47 487 ALA A CA 1
ATOM 1219 C C . ALA A 1 164 ? 2.638 -2.317 14.808 1.00 33.29 487 ALA A C 1
ATOM 1220 O O . ALA A 1 164 ? 1.761 -2.171 13.948 1.00 33.41 487 ALA A O 1
ATOM 1222 N N . GLU A 1 165 ? 3.699 -1.524 14.906 1.00 27.96 488 GLU A N 1
ATOM 1223 C CA . GLU A 1 165 ? 3.974 -0.477 13.929 1.00 27.87 488 GLU A CA 1
ATOM 1224 C C . GLU A 1 165 ? 5.468 -0.428 13.663 1.00 25.07 488 GLU A C 1
ATOM 1225 O O . GLU A 1 165 ? 6.285 -0.897 14.459 1.00 25.25 488 GLU A O 1
ATOM 1231 N N . CYS A 1 166 ? 5.816 0.158 12.528 1.00 27.84 489 CYS A N 1
A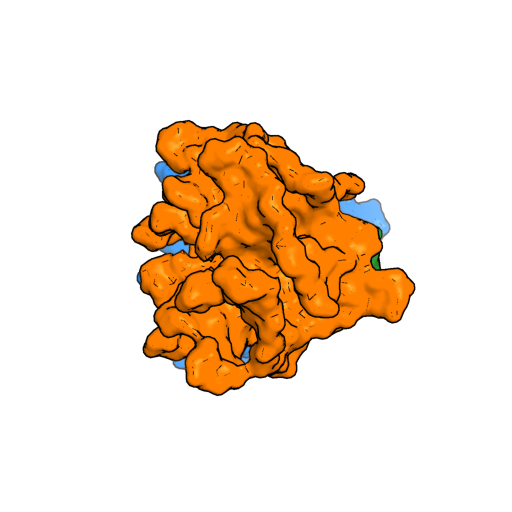TOM 1232 C CA . CYS A 1 166 ? 7.159 0.068 11.997 1.00 29.37 489 CYS A CA 1
ATOM 1233 C C . CYS A 1 166 ? 7.625 1.475 11.665 1.00 32.49 489 CYS A C 1
ATOM 1234 O O . CYS A 1 166 ? 6.869 2.258 11.080 1.00 33.61 489 CYS A O 1
ATOM 1237 N N . TYR A 1 167 ? 8.853 1.801 12.064 1.00 32.66 490 TYR A N 1
ATOM 1238 C CA . TYR A 1 167 ? 9.416 3.136 11.903 1.00 33.90 490 TYR A CA 1
ATOM 1239 C C . TYR A 1 167 ? 10.470 3.120 10.799 1.00 35.71 490 TYR A C 1
ATOM 1240 O O . TYR A 1 167 ? 11.405 2.315 10.838 1.00 31.67 490 TYR A O 1
ATOM 1249 N N . TYR A 1 168 ? 10.325 4.013 9.823 1.00 38.73 491 TYR A N 1
ATOM 1250 C CA . TYR A 1 168 ? 11.323 4.135 8.768 1.00 39.94 491 TYR A CA 1
ATOM 1251 C C . TYR A 1 168 ? 12.257 5.286 9.112 1.00 41.76 491 TYR A C 1
ATOM 1252 O O . TYR A 1 168 ? 11.852 6.452 8.981 1.00 44.42 491 TYR A O 1
ATOM 1261 N N . PRO A 1 169 ? 13.495 5.021 9.543 1.00 35.46 492 PRO A N 1
ATOM 1262 C CA . PRO A 1 169 ? 14.343 6.108 10.076 1.00 45.68 492 PRO A CA 1
ATOM 1263 C C . PRO A 1 169 ? 14.532 7.284 9.139 1.00 50.11 492 PRO A C 1
ATOM 1264 O O . PRO A 1 169 ? 14.434 8.437 9.573 1.00 59.39 492 PRO A O 1
ATOM 1268 N N . GLU A 1 170 ? 14.834 7.034 7.868 1.00 54.11 493 GLU A N 1
ATOM 1269 C CA . GLU A 1 170 ? 15.210 8.109 6.963 1.00 64.69 493 GLU A CA 1
ATOM 1270 C C . GLU A 1 170 ? 14.003 8.612 6.175 1.00 60.74 493 GLU A C 1
ATOM 1271 O O . GLU A 1 170 ? 14.153 9.338 5.190 1.00 72.59 493 GLU A O 1
ATOM 1277 N N . ARG A 1 171 ? 12.810 8.208 6.586 1.00 55.04 494 ARG A N 1
ATOM 1278 C CA . ARG A 1 171 ? 11.569 8.874 6.238 1.00 56.24 494 ARG A CA 1
ATOM 1279 C C . ARG A 1 171 ? 10.936 9.541 7.456 1.00 51.81 494 ARG A C 1
ATOM 1280 O O . ARG A 1 171 ? 10.082 10.424 7.295 1.00 46.25 494 ARG A O 1
ATOM 1288 N N . ASN A 1 172 ? 11.377 9.173 8.657 1.00 52.37 495 ASN A N 1
ATOM 1289 C CA . ASN A 1 172 ? 10.893 9.695 9.938 1.00 47.73 495 ASN A CA 1
ATOM 1290 C C . ASN A 1 172 ? 9.370 9.633 10.045 1.00 43.54 495 ASN A C 1
ATOM 1291 O O . ASN A 1 172 ? 8.692 10.621 10.328 1.00 46.23 495 ASN A O 1
ATOM 1296 N N . GLU A 1 173 ? 8.832 8.435 9.835 1.00 42.30 496 GLU A N 1
ATOM 1297 C CA . GLU A 1 173 ? 7.413 8.223 10.075 1.00 45.01 496 GLU A CA 1
ATOM 1298 C C . GLU A 1 173 ? 7.164 6.771 10.456 1.00 41.99 496 GLU A C 1
ATOM 1299 O O . GLU A 1 173 ? 7.951 5.872 10.131 1.00 36.24 496 GLU A O 1
ATOM 1305 N N . TRP A 1 174 ? 6.057 6.565 11.169 1.00 36.23 497 TRP A N 1
ATOM 1306 C CA . TRP A 1 174 ? 5.633 5.262 11.654 1.00 32.42 497 TRP A CA 1
ATOM 1307 C C . TRP A 1 174 ? 4.491 4.762 10.783 1.00 35.43 497 TRP A C 1
ATOM 1308 O O . TRP A 1 174 ? 3.685 5.558 10.291 1.00 40.33 497 TRP A O 1
ATOM 1319 N N . ARG A 1 175 ? 4.412 3.449 10.589 1.00 35.70 498 ARG A N 1
ATOM 1320 C CA . ARG A 1 175 ? 3.329 2.883 9.798 1.00 39.47 498 ARG A CA 1
ATOM 1321 C C . ARG A 1 175 ? 2.868 1.610 10.476 1.00 33.19 498 ARG A C 1
ATOM 1322 O O . ARG A 1 175 ? 3.693 0.774 10.845 1.00 35.18 498 ARG A O 1
ATOM 1330 N N . MET A 1 176 ? 1.563 1.482 10.659 1.00 28.46 499 MET A N 1
ATOM 1331 C CA . MET A 1 176 ? 1.010 0.273 11.239 1.00 27.91 499 MET A CA 1
ATOM 1332 C C . MET A 1 176 ? 1.292 -0.932 10.349 1.00 31.35 499 MET A C 1
ATOM 1333 O O . MET A 1 176 ? 1.309 -0.828 9.123 1.00 35.09 499 MET A O 1
ATOM 1338 N N . ILE A 1 177 ? 1.522 -2.082 10.977 1.00 35.22 500 ILE A N 1
ATOM 1339 C CA . ILE A 1 177 ? 1.690 -3.339 10.256 1.00 30.78 500 ILE A CA 1
ATOM 1340 C C . ILE A 1 177 ? 0.634 -4.293 10.772 1.00 35.39 500 ILE A C 1
ATOM 1341 O O . ILE A 1 177 ? -0.233 -3.904 11.578 1.00 30.58 500 ILE A O 1
ATOM 1346 N N . THR A 1 178 ? 0.712 -5.546 10.318 1.00 32.14 501 THR A N 1
ATOM 1347 C CA . THR A 1 178 ? -0.231 -6.568 10.743 1.00 32.76 501 THR A CA 1
ATOM 1348 C C . THR A 1 178 ? -0.107 -6.809 12.240 1.00 36.76 501 THR A C 1
ATOM 1349 O O . THR A 1 178 ? 1.000 -6.893 12.782 1.00 33.60 501 THR A O 1
ATOM 1353 N N . ALA A 1 179 ? -1.252 -6.915 12.910 1.00 31.67 502 ALA A N 1
ATOM 1354 C CA . ALA A 1 179 ? -1.230 -7.115 14.347 1.00 33.48 502 ALA A CA 1
ATOM 1355 C C . ALA A 1 179 ? -0.853 -8.556 14.676 1.00 35.39 502 ALA A C 1
ATOM 1356 O O . ALA A 1 179 ? -0.971 -9.464 13.850 1.00 35.05 502 ALA A O 1
ATOM 1358 N N . MET A 1 180 ? -0.390 -8.755 15.904 1.00 34.36 503 MET A N 1
ATOM 1359 C CA . MET A 1 180 ? -0.125 -10.098 16.375 1.00 31.95 503 MET A CA 1
ATOM 1360 C C . MET A 1 180 ? -1.447 -10.817 16.580 1.00 32.18 503 MET A C 1
ATOM 1361 O O . MET A 1 180 ? -2.503 -10.194 16.754 1.00 30.71 503 MET A O 1
ATOM 1366 N N . ASN A 1 181 ? -1.370 -12.147 16.593 1.00 27.96 504 ASN A N 1
ATOM 1367 C CA . ASN A 1 181 ? -2.521 -12.949 16.976 1.00 32.45 504 ASN A CA 1
ATOM 1368 C C . ASN A 1 181 ? -2.974 -12.659 18.409 1.00 32.94 504 ASN A C 1
ATOM 1369 O O . ASN A 1 181 ? -4.172 -12.722 18.703 1.00 33.05 504 ASN A O 1
ATOM 1374 N N . THR A 1 182 ? -2.047 -12.326 19.303 1.00 28.21 505 THR A N 1
ATOM 1375 C CA . THR A 1 182 ? -2.311 -12.270 20.735 1.00 25.99 505 THR A CA 1
ATOM 1376 C C . THR A 1 182 ? -1.959 -10.902 21.295 1.00 28.84 505 THR A C 1
ATOM 1377 O O . THR A 1 182 ? -0.889 -10.351 20.992 1.00 23.58 505 THR A O 1
ATOM 1381 N N . ILE A 1 183 ? -2.861 -10.366 22.125 1.00 26.83 506 ILE A N 1
ATOM 1382 C CA . ILE A 1 183 ? -2.579 -9.130 22.848 1.00 25.89 506 ILE A CA 1
ATOM 1383 C C . ILE A 1 183 ? -1.488 -9.386 23.884 1.00 22.86 506 ILE A C 1
ATOM 1384 O O . ILE A 1 183 ? -1.561 -10.349 24.655 1.00 27.03 506 ILE A O 1
ATOM 1389 N N . ARG A 1 184 ? -0.460 -8.532 23.900 1.00 23.79 507 ARG A N 1
ATOM 1390 C CA . ARG A 1 184 ? 0.703 -8.703 24.785 1.00 26.86 507 ARG A CA 1
ATOM 1391 C C . ARG A 1 184 ? 1.252 -7.361 25.250 1.00 25.17 507 ARG A C 1
ATOM 1392 O O . ARG A 1 184 ? 1.677 -6.555 24.420 1.00 27.95 507 ARG A O 1
ATOM 1400 N N . SER A 1 185 ? 1.302 -7.146 26.569 1.00 23.98 508 SER A N 1
ATOM 1401 C CA . SER A 1 185 ? 2.132 -6.112 27.178 1.00 23.93 508 SER A CA 1
ATOM 1402 C C . SER A 1 185 ? 3.230 -6.778 27.997 1.00 23.06 508 SER A C 1
ATOM 1403 O O . SER A 1 185 ? 3.007 -7.829 28.608 1.00 21.54 508 SER A O 1
ATOM 1406 N N . GLY A 1 186 ? 4.421 -6.184 27.983 1.00 22.26 509 GLY A N 1
ATOM 1407 C CA . GLY A 1 186 ? 5.530 -6.781 28.706 1.00 20.84 509 GLY A CA 1
ATOM 1408 C C . GLY A 1 186 ? 6.001 -8.110 28.147 1.00 21.56 509 GLY A C 1
ATOM 1409 O O . GLY A 1 186 ? 6.456 -8.973 28.910 1.00 21.62 509 GLY A O 1
ATOM 1410 N N . ALA A 1 187 ? 5.883 -8.302 26.836 1.00 17.08 510 ALA A N 1
ATOM 1411 C CA . ALA A 1 187 ? 6.453 -9.455 26.157 1.00 23.14 510 ALA A CA 1
ATOM 1412 C C . ALA A 1 187 ? 7.945 -9.253 25.906 1.00 24.20 510 ALA A C 1
ATOM 1413 O O . ALA A 1 187 ? 8.505 -8.168 26.025 1.00 20.72 510 ALA A O 1
ATOM 1415 N N . GLY A 1 188 ? 8.628 -10.380 25.587 1.00 20.50 511 GLY A N 1
ATOM 1416 C CA . GLY A 1 188 ? 9.973 -10.323 25.102 1.00 21.13 511 GLY A CA 1
ATOM 1417 C C . GLY A 1 188 ? 9.910 -10.313 23.590 1.00 21.58 511 GLY A C 1
ATOM 1418 O O . GLY A 1 188 ? 9.263 -11.164 22.973 1.00 21.83 511 GLY A O 1
ATOM 1419 N N . VAL A 1 189 ? 10.545 -9.323 22.997 1.00 23.42 512 VAL A N 1
ATOM 1420 C CA . VAL A 1 189 ? 10.523 -9.162 21.557 1.00 19.80 512 VAL A CA 1
ATOM 1421 C C . VAL A 1 189 ? 11.959 -9.026 21.082 1.00 29.21 512 VAL A C 1
ATOM 1422 O O . VAL A 1 189 ? 12.725 -8.216 21.621 1.00 28.75 512 VAL A O 1
ATOM 1426 N N . CYS A 1 190 ? 12.328 -9.848 20.104 1.00 26.40 513 CYS A N 1
ATOM 1427 C CA . CYS A 1 190 ? 13.666 -9.836 19.549 1.00 23.98 513 CYS A CA 1
ATOM 1428 C C . CYS A 1 190 ? 13.597 -10.273 18.090 1.00 25.87 513 CYS A C 1
ATOM 1429 O O . CYS A 1 190 ? 12.553 -10.695 17.576 1.00 28.03 513 CYS A O 1
ATOM 1432 N N . VAL A 1 191 ? 14.740 -10.200 17.428 1.00 26.44 514 VAL A N 1
ATOM 1433 C CA . VAL A 1 191 ? 14.918 -10.665 16.059 1.00 29.20 514 VAL A CA 1
ATOM 1434 C C . VAL A 1 191 ? 15.833 -11.882 16.104 1.00 33.83 514 VAL A C 1
ATOM 1435 O O . VAL A 1 191 ? 16.880 -11.857 16.773 1.00 27.91 514 VAL A O 1
ATOM 1439 N N . LEU A 1 192 ? 15.424 -12.946 15.418 1.00 32.66 515 LEU A N 1
ATOM 1440 C CA . LEU A 1 192 ? 16.224 -14.152 15.238 1.00 36.33 515 LEU A CA 1
ATOM 1441 C C . LEU A 1 192 ? 16.185 -14.500 13.756 1.00 38.16 515 LEU A C 1
ATOM 1442 O O . LEU A 1 192 ? 15.104 -14.561 13.159 1.00 33.61 515 LEU A O 1
ATOM 1447 N N . HIS A 1 193 ? 17.356 -14.733 13.170 1.00 39.39 516 HIS A N 1
ATOM 1448 C CA . HIS A 1 193 ? 17.509 -14.931 11.737 1.00 46.40 516 HIS A CA 1
ATOM 1449 C C . HIS A 1 193 ? 16.872 -13.764 10.995 1.00 47.88 516 HIS A C 1
ATOM 1450 O O . HIS A 1 193 ? 17.473 -12.681 10.921 1.00 55.87 516 HIS A O 1
ATOM 1457 N N . ASN A 1 194 ? 15.665 -13.947 10.459 1.00 41.43 517 ASN A N 1
ATOM 1458 C CA . ASN A 1 194 ? 15.041 -12.848 9.735 1.00 46.74 517 ASN A CA 1
ATOM 1459 C C . ASN A 1 194 ? 13.579 -12.671 10.129 1.00 45.13 517 ASN A C 1
ATOM 1460 O O . ASN A 1 194 ? 12.757 -12.253 9.300 1.00 44.51 517 ASN A O 1
ATOM 1465 N N . CYS A 1 195 ? 13.244 -12.972 11.386 1.00 38.76 518 CYS A N 1
ATOM 1466 C CA . CYS A 1 195 ? 11.891 -12.822 11.893 1.00 36.94 518 CYS A CA 1
ATOM 1467 C C . CYS A 1 195 ? 11.920 -12.130 13.258 1.00 34.70 518 CYS A C 1
ATOM 1468 O O . CYS A 1 195 ? 12.902 -12.233 14.020 1.00 31.23 518 CYS A O 1
ATOM 1471 N N . ILE A 1 196 ? 10.822 -11.433 13.560 1.00 27.02 519 ILE A N 1
ATOM 1472 C CA . ILE A 1 196 ? 10.587 -10.820 14.858 1.00 25.35 519 ILE A CA 1
ATOM 1473 C C . ILE A 1 196 ? 9.854 -11.849 15.689 1.00 27.57 519 ILE A C 1
ATOM 1474 O O . ILE A 1 196 ? 8.856 -12.417 15.236 1.00 28.72 519 ILE A O 1
ATOM 1479 N N . TYR A 1 197 ? 10.372 -12.138 16.861 1.00 23.05 520 TYR A N 1
ATOM 1480 C CA . TYR A 1 197 ? 9.698 -13.017 17.803 1.00 25.40 520 TYR A CA 1
ATOM 1481 C C . TYR A 1 197 ? 9.109 -12.171 18.922 1.00 26.54 520 TYR A C 1
ATOM 1482 O O . TYR A 1 197 ? 9.761 -11.242 19.419 1.00 22.63 520 TYR A O 1
ATOM 1491 N N . ALA A 1 198 ? 7.870 -12.487 19.291 1.00 24.13 521 ALA A N 1
ATOM 1492 C CA . ALA A 1 198 ? 7.184 -11.907 20.432 1.00 22.29 521 ALA A CA 1
ATOM 1493 C C . ALA A 1 198 ? 6.790 -13.076 21.308 1.00 27.02 521 ALA A C 1
ATOM 1494 O O . ALA A 1 198 ? 6.072 -13.982 20.857 1.00 23.21 521 ALA A O 1
ATOM 1496 N N . ALA A 1 199 ? 7.258 -13.052 22.557 1.00 27.40 522 ALA A N 1
ATOM 1497 C CA . ALA A 1 199 ? 7.148 -14.201 23.442 1.00 26.20 522 ALA A CA 1
ATOM 1498 C C . ALA A 1 199 ? 6.619 -13.758 24.790 1.00 23.99 522 ALA A C 1
ATOM 1499 O O . ALA A 1 199 ? 7.119 -12.782 25.356 1.00 24.10 522 ALA A O 1
ATOM 1501 N N . GLY A 1 200 ? 5.592 -14.454 25.283 1.00 23.42 523 GLY A N 1
ATOM 1502 C CA . GLY A 1 200 ? 5.064 -14.175 26.601 1.00 22.55 523 GLY A CA 1
ATOM 1503 C C . GLY A 1 200 ? 4.402 -12.808 26.696 1.00 22.88 523 GLY A C 1
ATOM 1504 O O . GLY A 1 200 ? 3.879 -12.264 25.719 1.00 21.35 523 GLY A O 1
ATOM 1505 N N . GLY A 1 201 ? 4.440 -12.242 27.897 1.00 21.19 524 GLY A N 1
ATOM 1506 C CA . GLY A 1 201 ? 3.756 -10.999 28.196 1.00 22.12 524 GLY A CA 1
ATOM 1507 C C . GLY A 1 201 ? 2.486 -11.230 28.998 1.00 21.71 524 GLY A C 1
ATOM 1508 O O . GLY A 1 201 ? 2.271 -12.286 29.602 1.00 24.05 524 GLY A O 1
ATOM 1509 N N . TYR A 1 202 ? 1.624 -10.213 28.985 1.00 25.38 525 TYR A N 1
ATOM 1510 C CA . TYR A 1 202 ? 0.375 -10.213 29.747 1.00 22.79 525 TYR A CA 1
ATOM 1511 C C . TYR A 1 202 ? -0.725 -9.615 28.879 1.00 26.56 525 TYR A C 1
ATOM 1512 O O . TYR A 1 202 ? -0.511 -8.571 28.250 1.00 25.35 525 TYR A O 1
ATOM 1521 N N . ASP A 1 203 ? -1.910 -10.249 28.865 1.00 26.85 526 ASP A N 1
ATOM 1522 C CA . ASP A 1 203 ? -3.004 -9.796 28.007 1.00 28.04 526 ASP A CA 1
ATOM 1523 C C . ASP A 1 203 ? -4.114 -9.088 28.777 1.00 31.81 526 ASP A C 1
ATOM 1524 O O . ASP A 1 203 ? -5.149 -8.770 28.189 1.00 26.25 526 ASP A O 1
ATOM 1529 N N . GLY A 1 204 ? -3.913 -8.809 30.068 1.00 32.49 527 GLY A N 1
ATOM 1530 C CA . GLY A 1 204 ? -4.952 -8.262 30.915 1.00 32.24 527 GLY A CA 1
ATOM 1531 C C . GLY A 1 204 ? -5.730 -9.295 31.705 1.00 34.26 527 GLY A C 1
ATOM 1532 O O . GLY A 1 204 ? -6.503 -8.926 32.594 1.00 29.32 527 GLY A O 1
ATOM 1533 N N . GLN A 1 205 ? -5.564 -10.564 31.403 1.00 34.31 528 GLN A N 1
ATOM 1534 C CA . GLN A 1 205 ? -6.151 -11.609 32.226 1.00 33.92 528 GLN A CA 1
ATOM 1535 C C . GLN A 1 205 ? -5.132 -12.659 32.627 1.00 34.33 528 GLN A C 1
ATOM 1536 O O . GLN A 1 205 ? -5.096 -13.053 33.795 1.00 29.51 528 GLN A O 1
ATOM 1542 N N . ASP A 1 206 ? -4.292 -13.100 31.693 1.00 27.29 529 ASP A N 1
ATOM 1543 C CA . ASP A 1 206 ? -3.310 -14.137 31.963 1.00 35.67 529 ASP A CA 1
ATOM 1544 C C . ASP A 1 206 ? -1.919 -13.679 31.549 1.00 29.97 529 ASP A C 1
ATOM 1545 O O . ASP A 1 206 ? -1.758 -12.907 30.604 1.00 26.90 529 ASP A O 1
ATOM 1550 N N . GLN A 1 207 ? -0.915 -14.164 32.275 1.00 29.96 530 GLN A N 1
ATOM 1551 C CA . GLN A 1 207 ? 0.440 -14.179 31.740 1.00 28.68 530 GLN A CA 1
ATOM 1552 C C . GLN A 1 207 ? 0.535 -15.280 30.691 1.00 27.14 530 GLN A C 1
ATOM 1553 O O . GLN A 1 207 ? -0.182 -16.278 30.748 1.00 24.35 530 GLN A O 1
ATOM 1559 N N . LEU A 1 208 ? 1.423 -15.092 29.717 1.00 25.73 531 LEU A N 1
ATOM 1560 C CA . LEU A 1 208 ? 1.383 -15.888 28.498 1.00 26.83 531 LEU A CA 1
ATOM 1561 C C . LEU A 1 208 ? 2.661 -16.705 28.326 1.00 30.17 531 LEU A C 1
ATOM 1562 O O . LEU A 1 208 ? 3.764 -16.232 28.631 1.00 26.88 531 LEU A O 1
ATOM 1567 N N . ASN A 1 209 ? 2.509 -17.938 27.828 1.00 25.99 532 ASN A N 1
ATOM 1568 C CA . ASN A 1 209 ? 3.654 -18.741 27.427 1.00 24.03 532 ASN A CA 1
ATOM 1569 C C . ASN A 1 209 ? 3.771 -18.860 25.920 1.00 27.38 532 ASN A C 1
ATOM 1570 O O . ASN A 1 209 ? 4.757 -19.422 25.435 1.00 28.89 532 ASN A O 1
ATOM 1575 N N . SER A 1 210 ? 2.817 -18.314 25.171 1.00 25.67 533 SER A N 1
ATOM 1576 C CA . SER A 1 210 ? 2.818 -18.475 23.730 1.00 24.31 533 SER A CA 1
ATOM 1577 C C . SER A 1 210 ? 3.871 -17.584 23.076 1.00 25.80 533 SER A C 1
ATOM 1578 O O . SER A 1 210 ? 4.246 -16.528 23.598 1.00 25.68 533 SER A O 1
ATOM 1581 N N . VAL A 1 211 ? 4.349 -18.027 21.917 1.00 23.02 534 VAL A N 1
ATOM 1582 C CA . VAL A 1 211 ? 5.385 -17.337 21.163 1.00 26.67 534 VAL A CA 1
ATOM 1583 C C . VAL A 1 211 ? 4.956 -17.276 19.707 1.00 28.14 534 VAL A C 1
ATOM 1584 O O . VAL A 1 211 ? 4.583 -18.299 19.119 1.00 29.88 534 VAL A O 1
ATOM 1588 N N . GLU A 1 212 ? 5.007 -16.086 19.123 1.00 24.79 535 GLU A N 1
ATOM 1589 C CA . GLU A 1 212 ? 4.709 -15.935 17.708 1.00 27.69 535 GLU A CA 1
ATOM 1590 C C . GLU A 1 212 ? 5.788 -15.103 17.039 1.00 26.30 535 GLU A C 1
ATOM 1591 O O . GLU A 1 212 ? 6.507 -14.337 17.686 1.00 23.45 535 GLU A O 1
ATOM 1597 N N . ARG A 1 213 ? 5.889 -15.264 15.720 1.00 29.10 536 ARG A N 1
ATOM 1598 C CA . ARG A 1 213 ? 6.962 -14.650 14.955 1.00 29.17 536 ARG A CA 1
ATOM 1599 C C . ARG A 1 213 ? 6.432 -14.018 13.677 1.00 31.28 536 ARG A C 1
ATOM 1600 O O . ARG A 1 213 ? 5.610 -14.607 12.963 1.00 36.47 536 ARG A O 1
ATOM 1608 N N . TYR A 1 214 ? 6.922 -12.822 13.389 1.00 31.32 537 TYR A N 1
ATOM 1609 C CA . TYR A 1 214 ? 6.525 -12.062 12.216 1.00 33.91 537 TYR A CA 1
ATOM 1610 C C . TYR A 1 214 ? 7.517 -12.290 11.080 1.00 38.42 537 TYR A C 1
ATOM 1611 O O . TYR A 1 214 ? 8.726 -12.079 11.249 1.00 34.55 537 TYR A O 1
ATOM 1620 N N . ASP A 1 215 ? 7.004 -12.687 9.918 1.00 38.92 538 ASP A N 1
ATOM 1621 C CA . ASP A 1 215 ? 7.785 -12.698 8.685 1.00 45.76 538 ASP A CA 1
ATOM 1622 C C . ASP A 1 215 ? 7.398 -11.503 7.812 1.00 40.95 538 ASP A C 1
ATOM 1623 O O . ASP A 1 215 ? 6.230 -11.347 7.450 1.00 42.18 538 ASP A O 1
ATOM 1628 N N . VAL A 1 216 ? 8.380 -10.665 7.475 1.00 45.88 539 VAL A N 1
ATOM 1629 C CA . VAL A 1 216 ? 8.116 -9.471 6.670 1.00 47.63 539 VAL A CA 1
ATOM 1630 C C . VAL A 1 216 ? 7.653 -9.846 5.266 1.00 48.85 539 VAL A C 1
ATOM 1631 O O . VAL A 1 216 ? 6.753 -9.212 4.707 1.00 48.54 539 VAL A O 1
ATOM 1635 N N . ALA A 1 217 ? 8.265 -10.873 4.673 1.00 53.57 540 ALA A N 1
ATOM 1636 C CA . ALA A 1 217 ? 7.934 -11.251 3.302 1.00 52.17 540 ALA A CA 1
ATOM 1637 C C . ALA A 1 217 ? 6.461 -11.617 3.152 1.00 49.23 540 ALA A C 1
ATOM 1638 O O . ALA A 1 217 ? 5.852 -11.305 2.125 1.00 49.46 540 ALA A O 1
ATOM 1640 N N . THR A 1 218 ? 5.863 -12.249 4.165 1.00 48.17 541 THR A N 1
ATOM 1641 C CA . THR A 1 218 ? 4.447 -12.598 4.130 1.00 41.98 541 THR A CA 1
ATOM 1642 C C . THR A 1 218 ? 3.582 -11.655 4.948 1.00 44.68 541 THR A C 1
ATOM 1643 O O . THR A 1 218 ? 2.350 -11.807 4.943 1.00 43.99 541 THR A O 1
ATOM 1647 N N . ALA A 1 219 ? 4.191 -10.698 5.654 1.00 46.24 542 ALA A N 1
ATOM 1648 C CA . ALA A 1 219 ? 3.490 -9.807 6.589 1.00 46.15 542 ALA A CA 1
ATOM 1649 C C . ALA A 1 219 ? 2.538 -10.580 7.512 1.00 39.33 542 ALA A C 1
ATOM 1650 O O . ALA A 1 219 ? 1.381 -10.202 7.706 1.00 43.32 542 ALA A O 1
ATOM 1652 N N . THR A 1 220 ? 3.048 -11.661 8.108 1.00 37.86 543 THR A N 1
ATOM 1653 C CA . THR A 1 220 ? 2.231 -12.622 8.841 1.00 38.84 543 THR A CA 1
ATOM 1654 C C . THR A 1 220 ? 2.897 -12.997 10.164 1.00 33.56 543 THR A C 1
ATOM 1655 O O . THR A 1 220 ? 4.104 -13.258 10.213 1.00 38.87 543 THR A O 1
ATOM 1659 N N . TRP A 1 221 ? 2.089 -13.011 11.229 1.00 32.24 544 TRP A N 1
ATOM 1660 C CA . TRP A 1 221 ? 2.490 -13.435 12.568 1.00 34.51 544 TRP A CA 1
ATOM 1661 C C . TRP A 1 221 ? 2.038 -14.884 12.714 1.00 35.14 544 TRP A C 1
ATOM 1662 O O . TRP A 1 221 ? 0.847 -15.192 12.817 1.00 38.67 544 TRP A O 1
ATOM 1673 N N . THR A 1 222 ? 3.008 -15.789 12.753 1.00 32.47 545 THR A N 1
ATOM 1674 C CA . THR A 1 222 ? 2.659 -17.189 12.910 1.00 33.30 545 THR A CA 1
ATOM 1675 C C . THR A 1 222 ? 3.164 -17.700 14.265 1.00 32.23 545 THR A C 1
ATOM 1676 O O . THR A 1 222 ? 4.231 -17.317 14.753 1.00 33.09 545 THR A O 1
ATOM 1680 N N . PHE A 1 223 ? 2.356 -18.529 14.906 1.00 28.52 546 PHE A N 1
ATOM 1681 C CA . PHE A 1 223 ? 2.680 -19.083 16.209 1.00 29.98 546 PHE A CA 1
ATOM 1682 C C . PHE A 1 223 ? 3.791 -20.126 16.079 1.00 32.58 546 PHE A C 1
ATOM 1683 O O . PHE A 1 223 ? 3.859 -20.858 15.091 1.00 30.26 546 PHE A O 1
ATOM 1691 N N . VAL A 1 224 ? 4.678 -20.191 17.077 1.00 31.00 547 VAL A N 1
ATOM 1692 C CA . VAL A 1 224 ? 5.633 -21.291 17.183 1.00 27.52 547 VAL A CA 1
ATOM 1693 C C . VAL A 1 224 ? 5.413 -21.988 18.522 1.00 24.84 547 VAL A C 1
ATOM 1694 O O . VAL A 1 224 ? 4.360 -21.849 19.147 1.00 27.07 547 VAL A O 1
ATOM 1698 N N . ALA A 1 225 ? 6.399 -22.779 18.938 1.00 26.46 548 ALA A N 1
ATOM 1699 C CA . ALA A 1 225 ? 6.253 -23.526 20.182 1.00 29.57 548 ALA A CA 1
ATOM 1700 C C . ALA A 1 225 ? 6.151 -22.560 21.375 1.00 31.05 548 ALA A C 1
ATOM 1701 O O . ALA A 1 225 ? 6.871 -21.538 21.408 1.00 26.24 548 ALA A O 1
ATOM 1703 N N . PRO A 1 226 ? 5.303 -22.844 22.369 1.00 34.46 549 PRO A N 1
ATOM 1704 C CA . PRO A 1 226 ? 5.240 -21.965 23.542 1.00 27.52 549 PRO A CA 1
ATOM 1705 C C . PRO A 1 226 ? 6.336 -22.302 24.538 1.00 30.52 549 PRO A C 1
ATOM 1706 O O . PRO A 1 226 ? 6.933 -23.382 24.523 1.00 29.86 549 PRO A O 1
ATOM 1710 N N . MET A 1 227 ? 6.643 -21.317 25.382 1.00 29.49 550 MET A N 1
ATOM 1711 C CA . MET A 1 227 ? 7.610 -21.544 26.436 1.00 30.80 550 MET A CA 1
ATOM 1712 C C . MET A 1 227 ? 7.041 -22.509 27.474 1.00 31.13 550 MET A C 1
ATOM 1713 O O . MET A 1 227 ? 5.834 -22.775 27.533 1.00 27.59 550 MET A O 1
ATOM 1718 N N . LYS A 1 228 ? 7.932 -22.994 28.334 1.00 29.50 551 LYS A N 1
ATOM 1719 C CA . LYS A 1 228 ? 7.519 -23.865 29.434 1.00 34.39 551 LYS A CA 1
ATOM 1720 C C . LYS A 1 228 ? 6.778 -23.087 30.509 1.00 35.54 551 LYS A C 1
ATOM 1721 O O . LYS A 1 228 ? 5.822 -23.599 31.099 1.00 34.71 551 LYS A O 1
ATOM 1727 N N . HIS A 1 229 ? 7.201 -21.862 30.796 1.00 31.87 552 HIS A N 1
ATOM 1728 C CA . HIS A 1 229 ? 6.603 -21.107 31.887 1.00 35.49 552 HIS A CA 1
ATOM 1729 C C . HIS A 1 229 ? 6.028 -19.799 31.373 1.00 30.57 552 HIS A C 1
ATOM 1730 O O . HIS A 1 229 ? 6.729 -19.025 30.721 1.00 27.12 552 HIS A O 1
ATOM 1737 N N . ARG A 1 230 ? 4.734 -19.588 31.638 1.00 28.11 553 ARG A N 1
ATOM 1738 C CA . ARG A 1 230 ? 4.096 -18.309 31.372 1.00 32.21 553 ARG A CA 1
ATOM 1739 C C . ARG A 1 230 ? 4.851 -17.200 32.093 1.00 28.89 553 ARG A C 1
ATOM 1740 O O . ARG A 1 230 ? 5.296 -17.363 33.235 1.00 27.19 553 ARG A O 1
ATOM 1748 N N . ARG A 1 231 ? 5.016 -16.071 31.420 1.00 23.63 554 ARG A N 1
ATOM 1749 C CA . ARG A 1 231 ? 5.833 -15.032 32.025 1.00 28.42 554 ARG A CA 1
ATOM 1750 C C . ARG A 1 231 ? 5.581 -13.715 31.311 1.00 24.10 554 ARG A C 1
ATOM 1751 O O . ARG A 1 231 ? 5.495 -13.676 30.082 1.00 26.39 554 ARG A O 1
ATOM 1759 N N . SER A 1 232 ? 5.441 -12.656 32.102 1.00 21.45 555 SER A N 1
ATOM 1760 C CA . SER A 1 232 ? 5.366 -11.288 31.636 1.00 19.91 555 SER A CA 1
ATOM 1761 C C . SER A 1 232 ? 6.511 -10.490 32.254 1.00 21.42 555 SER A C 1
ATOM 1762 O O . SER A 1 232 ? 7.015 -10.819 33.340 1.00 22.09 555 SER A O 1
ATOM 1765 N N . ALA A 1 233 ? 6.916 -9.431 31.549 1.00 21.26 556 ALA A N 1
ATOM 1766 C CA . ALA A 1 233 ? 8.037 -8.576 31.964 1.00 27.41 556 ALA A CA 1
ATOM 1767 C C . ALA A 1 233 ? 9.323 -9.395 32.039 1.00 24.22 556 ALA A C 1
ATOM 1768 O O . ALA A 1 233 ? 10.126 -9.258 32.961 1.00 25.31 556 ALA A O 1
ATOM 1770 N N . LEU A 1 234 ? 9.496 -10.263 31.063 1.00 22.96 557 LEU A N 1
ATOM 1771 C CA . LEU A 1 234 ? 10.686 -11.072 30.914 1.00 23.62 557 LEU A CA 1
ATOM 1772 C C . LEU A 1 234 ? 11.744 -10.280 30.158 1.00 25.23 557 LEU A C 1
ATOM 1773 O O . LEU A 1 234 ? 11.452 -9.306 29.464 1.00 27.06 557 LEU A O 1
ATOM 1778 N N . GLY A 1 235 ? 12.986 -10.702 30.316 1.00 22.94 558 GLY A N 1
ATOM 1779 C CA . GLY A 1 235 ? 14.046 -10.248 29.457 1.00 21.71 558 GLY A CA 1
ATOM 1780 C C . GLY A 1 235 ? 14.294 -11.269 28.367 1.00 24.21 558 GLY A C 1
ATOM 1781 O O . GLY A 1 235 ? 13.959 -12.442 28.500 1.00 26.14 558 GLY A O 1
ATOM 1782 N N . ILE A 1 236 ? 14.877 -10.812 27.270 1.00 20.93 559 ILE A N 1
ATOM 1783 C CA . ILE A 1 236 ? 15.034 -11.667 26.106 1.00 21.93 559 ILE A CA 1
ATOM 1784 C C . ILE A 1 236 ? 16.251 -11.199 25.336 1.00 23.13 559 ILE A C 1
ATOM 1785 O O . ILE A 1 236 ? 16.550 -10.004 25.299 1.00 21.50 559 ILE A O 1
ATOM 1790 N N . THR A 1 237 ? 16.946 -12.146 24.709 1.00 26.17 560 THR A N 1
ATOM 1791 C CA . THR A 1 237 ? 18.070 -11.820 23.844 1.00 23.97 560 THR A CA 1
ATOM 1792 C C . THR A 1 237 ? 18.374 -13.025 22.969 1.00 24.98 560 THR A C 1
ATOM 1793 O O . THR A 1 237 ? 17.870 -14.128 23.187 1.00 26.65 560 THR A O 1
ATOM 1797 N N . VAL A 1 238 ? 19.224 -12.803 21.978 1.00 29.91 561 VAL A N 1
ATOM 1798 C CA . VAL A 1 238 ? 19.639 -13.847 21.054 1.00 29.31 561 VAL A CA 1
ATOM 1799 C C . VAL A 1 238 ? 21.127 -14.061 21.258 1.00 27.75 561 VAL A C 1
ATOM 1800 O O . VAL A 1 238 ? 21.903 -13.099 21.219 1.00 30.12 561 VAL A O 1
ATOM 1804 N N . HIS A 1 239 ? 21.512 -15.314 21.522 1.00 28.53 562 HIS A N 1
ATOM 1805 C CA . HIS A 1 239 ? 22.912 -15.711 21.676 1.00 28.22 562 HIS A CA 1
ATOM 1806 C C . HIS A 1 239 ? 23.174 -16.923 20.788 1.00 28.79 562 HIS A C 1
ATOM 1807 O O . HIS A 1 239 ? 22.541 -17.970 20.964 1.00 27.56 562 HIS A O 1
ATOM 1814 N N . GLN A 1 240 ? 24.077 -16.767 19.813 1.00 33.34 563 GLN A N 1
ATOM 1815 C CA . GLN A 1 240 ? 24.503 -17.860 18.927 1.00 33.44 563 GLN A CA 1
ATOM 1816 C C . GLN A 1 240 ? 23.314 -18.574 18.280 1.00 31.57 563 GLN A C 1
ATOM 1817 O O . GLN A 1 240 ? 23.183 -19.799 18.367 1.00 32.88 563 GLN A O 1
ATOM 1823 N N . GLY A 1 241 ? 22.434 -17.809 17.635 1.00 30.08 564 GLY A N 1
ATOM 1824 C CA . GLY A 1 241 ? 21.316 -18.395 16.909 1.00 28.34 564 GLY A CA 1
ATOM 1825 C C . GLY A 1 241 ? 20.179 -18.950 17.751 1.00 29.52 564 GLY A C 1
ATOM 1826 O O . GLY A 1 241 ? 19.375 -19.738 17.241 1.00 30.57 564 GLY A O 1
ATOM 1827 N N . ARG A 1 242 ? 20.096 -18.590 19.032 1.00 29.10 565 ARG A N 1
ATOM 1828 C CA . ARG A 1 242 ? 19.072 -19.133 19.918 1.00 31.44 565 ARG A CA 1
ATOM 1829 C C . ARG A 1 242 ? 18.518 -18.033 20.821 1.00 26.85 565 ARG A C 1
ATOM 1830 O O . ARG A 1 242 ? 19.238 -17.119 21.236 1.00 28.31 565 ARG A O 1
ATOM 1838 N N . ILE A 1 243 ? 17.241 -18.140 21.133 1.00 25.36 566 ILE A N 1
ATOM 1839 C CA . ILE A 1 243 ? 16.556 -17.136 21.939 1.00 28.87 566 ILE A CA 1
ATOM 1840 C C . ILE A 1 243 ? 16.646 -17.546 23.392 1.00 25.26 566 ILE A C 1
ATOM 1841 O O . ILE A 1 243 ? 16.470 -18.721 23.723 1.00 25.73 566 ILE A O 1
ATOM 1846 N N . TYR A 1 244 ? 16.940 -16.585 24.260 1.00 24.02 567 TYR A N 1
ATOM 1847 C CA . TYR A 1 244 ? 16.965 -16.795 25.699 1.00 23.53 567 TYR A CA 1
ATOM 1848 C C . TYR A 1 244 ? 15.958 -15.852 26.335 1.00 25.78 567 TYR A C 1
ATOM 1849 O O . TYR A 1 244 ? 15.965 -14.654 26.046 1.00 24.78 567 TYR A O 1
ATOM 1858 N N . VAL A 1 245 ? 15.094 -16.385 27.191 1.00 23.32 568 VAL A N 1
ATOM 1859 C CA . VAL A 1 245 ? 14.209 -15.553 27.992 1.00 23.20 568 VAL A CA 1
ATOM 1860 C C . VAL A 1 245 ? 14.561 -15.741 29.455 1.00 24.56 568 VAL A C 1
ATOM 1861 O O . VAL A 1 245 ? 14.803 -16.865 29.913 1.00 26.99 568 VAL A O 1
ATOM 1865 N N . LEU A 1 246 ? 14.619 -14.627 30.177 1.00 25.63 569 LEU A N 1
ATOM 1866 C CA . LEU A 1 246 ? 15.114 -14.589 31.547 1.00 25.12 569 LEU A CA 1
ATOM 1867 C C . LEU A 1 246 ? 14.039 -14.039 32.468 1.00 24.54 569 LEU A C 1
ATOM 1868 O O . LEU A 1 246 ? 13.535 -12.935 32.245 1.00 24.78 569 LEU A O 1
ATOM 1873 N N . GLY A 1 247 ? 13.718 -14.793 33.512 1.00 24.48 570 GLY A N 1
ATOM 1874 C CA . GLY A 1 247 ? 12.845 -14.312 34.564 1.00 22.54 570 GLY A CA 1
ATOM 1875 C C . GLY A 1 247 ? 11.485 -13.873 34.052 1.00 26.40 570 GLY A C 1
ATOM 1876 O O . GLY A 1 247 ? 10.917 -14.424 33.092 1.00 25.64 570 GLY A O 1
ATOM 1877 N N . GLY A 1 248 ? 10.969 -12.845 34.690 1.00 22.78 571 GLY A N 1
ATOM 1878 C CA . GLY A 1 248 ? 9.612 -12.403 34.478 1.00 23.81 571 GLY A CA 1
ATOM 1879 C C . GLY A 1 248 ? 8.740 -12.791 35.657 1.00 25.72 571 GLY A C 1
ATOM 1880 O O . GLY A 1 248 ? 9.212 -13.252 36.700 1.00 25.36 571 GLY A O 1
ATOM 1881 N N . TYR A 1 249 ? 7.444 -12.608 35.462 1.00 25.64 572 TYR A N 1
ATOM 1882 C CA . TYR A 1 249 ? 6.445 -12.726 36.510 1.00 21.54 572 TYR A CA 1
ATOM 1883 C C . TYR A 1 249 ? 5.274 -13.515 35.959 1.00 21.08 572 TYR A C 1
ATOM 1884 O O . TYR A 1 249 ? 4.809 -13.238 34.852 1.00 23.56 572 TYR A O 1
ATOM 1893 N N . ASP A 1 250 ? 4.824 -14.523 36.710 1.00 21.28 573 ASP A N 1
ATOM 1894 C CA . ASP A 1 250 ? 3.760 -15.413 36.252 1.00 26.94 573 ASP A 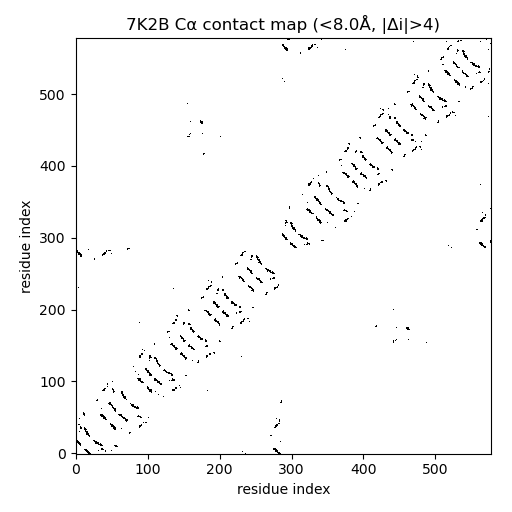CA 1
ATOM 1895 C C . ASP A 1 250 ? 2.456 -15.226 37.034 1.00 27.84 573 ASP A C 1
ATOM 1896 O O . ASP A 1 250 ? 1.615 -16.133 37.066 1.00 29.91 573 ASP A O 1
ATOM 1901 N N . GLY A 1 251 ? 2.272 -14.085 37.689 1.00 27.37 574 GLY A N 1
ATOM 1902 C CA . GLY A 1 251 ? 1.081 -13.843 38.475 1.00 28.80 574 GLY A CA 1
ATOM 1903 C C . GLY A 1 251 ? 1.197 -14.262 39.923 1.00 32.35 574 GLY A C 1
ATOM 1904 O O . GLY A 1 251 ? 0.384 -13.824 40.747 1.00 26.86 574 GLY A O 1
ATOM 1905 N N . HIS A 1 252 ? 2.202 -15.074 40.260 1.00 27.32 575 HIS A N 1
ATOM 1906 C CA . HIS A 1 252 ? 2.419 -15.471 41.646 1.00 33.31 575 HIS A CA 1
ATOM 1907 C C . HIS A 1 252 ? 3.861 -15.268 42.072 1.00 32.81 575 HIS A C 1
ATOM 1908 O O . HIS A 1 252 ? 4.131 -14.868 43.212 1.00 33.29 575 HIS A O 1
ATOM 1915 N N . THR A 1 253 ? 4.781 -15.516 41.143 1.00 27.21 576 THR A N 1
ATOM 1916 C CA . THR A 1 253 ? 6.203 -15.637 41.430 1.00 31.95 576 THR A CA 1
ATOM 1917 C C . THR A 1 253 ? 7.019 -14.805 40.453 1.00 28.19 576 THR A C 1
ATOM 1918 O O . THR A 1 253 ? 6.702 -14.739 39.260 1.00 28.18 576 THR A O 1
ATOM 1922 N N . PHE A 1 254 ? 8.053 -14.157 40.979 1.00 24.17 577 PHE A N 1
ATOM 1923 C CA . PHE A 1 254 ? 9.114 -13.577 40.174 1.00 29.12 577 PHE A CA 1
ATOM 1924 C C . PHE A 1 254 ? 10.091 -14.694 39.826 1.00 28.24 577 PHE A C 1
ATOM 1925 O O . PHE A 1 254 ? 10.695 -15.299 40.719 1.00 24.04 577 PHE A O 1
ATOM 1933 N N . LEU A 1 255 ? 10.202 -14.993 38.532 1.00 23.73 578 LEU A N 1
ATOM 1934 C CA . LEU A 1 255 ? 10.870 -16.203 38.085 1.00 24.55 578 LEU A CA 1
ATOM 1935 C C . LEU A 1 255 ? 12.382 -16.026 38.016 1.00 25.02 578 LEU A C 1
ATOM 1936 O O . LEU A 1 255 ? 12.885 -14.949 37.674 1.00 20.96 578 LEU A O 1
ATOM 1941 N N . ASP A 1 256 ? 13.112 -17.101 38.341 1.00 26.45 579 ASP A N 1
ATOM 1942 C CA . ASP A 1 256 ? 14.536 -17.153 38.032 1.00 25.17 579 ASP A CA 1
ATOM 1943 C C . ASP A 1 256 ? 14.842 -18.039 36.833 1.00 26.93 579 ASP A C 1
ATOM 1944 O O . ASP A 1 256 ? 16.007 -18.121 36.424 1.00 29.37 579 ASP A O 1
ATOM 1949 N N . SER A 1 257 ? 13.835 -18.682 36.249 1.00 23.97 580 SER A N 1
ATOM 1950 C CA . SER A 1 257 ? 14.113 -19.653 35.204 1.00 29.05 580 SER A CA 1
ATOM 1951 C C . SER A 1 257 ? 14.528 -18.954 33.918 1.00 27.55 580 SER A C 1
ATOM 1952 O O . SER A 1 257 ? 14.003 -17.894 33.560 1.00 24.62 580 SER A O 1
ATOM 1955 N N . VAL A 1 258 ? 15.464 -19.570 33.209 1.00 27.74 581 VAL A N 1
ATOM 1956 C CA . VAL A 1 258 ? 15.913 -19.078 31.913 1.00 27.44 581 VAL A CA 1
ATOM 1957 C C . VAL A 1 258 ? 15.645 -20.167 30.901 1.00 27.26 581 VAL A C 1
ATOM 1958 O O . VAL A 1 258 ? 16.107 -21.299 31.077 1.00 29.50 581 VAL A O 1
ATOM 1962 N N . GLU A 1 259 ? 14.875 -19.845 29.867 1.00 26.09 582 GLU A N 1
ATOM 1963 C CA . GLU A 1 259 ? 14.539 -20.800 28.823 1.00 26.63 582 GLU A CA 1
ATOM 1964 C C . GLU A 1 259 ? 15.254 -20.431 27.527 1.00 25.97 582 GLU A C 1
ATOM 1965 O O . GLU A 1 259 ? 15.604 -19.266 27.294 1.00 27.94 582 GLU A O 1
ATOM 1971 N N . CYS A 1 260 ? 15.496 -21.433 26.685 1.00 24.34 583 CYS A N 1
ATOM 1972 C CA . CYS A 1 260 ? 16.265 -21.221 25.471 1.00 24.21 583 CYS A CA 1
ATOM 1973 C C . CYS A 1 260 ? 15.507 -21.853 24.321 1.00 28.89 583 CYS A C 1
ATOM 1974 O O . CYS A 1 260 ? 15.104 -23.018 24.411 1.00 30.62 583 CYS A O 1
ATOM 1977 N N . TYR A 1 261 ? 15.309 -21.101 23.246 1.00 25.46 584 TYR A N 1
ATOM 1978 C CA . TYR A 1 261 ? 14.562 -21.602 22.100 1.00 29.68 584 TYR A CA 1
ATOM 1979 C C . TYR A 1 261 ? 15.522 -21.953 20.967 1.00 31.48 584 TYR A C 1
ATOM 1980 O O . TYR A 1 261 ? 16.315 -21.105 20.525 1.00 28.23 584 TYR A O 1
ATOM 1989 N N . ASP A 1 262 ? 15.441 -23.193 20.480 1.00 31.91 585 ASP A N 1
ATOM 1990 C CA . ASP A 1 262 ? 16.199 -23.563 19.290 1.00 33.95 585 ASP A CA 1
ATOM 1991 C C . ASP A 1 262 ? 15.280 -23.482 18.082 1.00 34.16 585 ASP A C 1
ATOM 1992 O O . ASP A 1 262 ? 14.292 -24.234 18.015 1.00 33.36 585 ASP A O 1
ATOM 1997 N N . PRO A 1 263 ? 15.539 -22.599 17.112 1.00 35.88 586 PRO A N 1
ATOM 1998 C CA . PRO A 1 263 ? 14.629 -22.512 15.963 1.00 33.57 586 PRO A CA 1
ATOM 1999 C C . PRO A 1 263 ? 14.659 -23.746 15.073 1.00 35.82 586 PRO A C 1
ATOM 2000 O O . PRO A 1 263 ? 13.625 -24.073 14.478 1.00 37.86 586 PRO A O 1
ATOM 2004 N N . ASP A 1 264 ? 15.787 -24.460 14.986 1.00 37.01 587 ASP A N 1
ATOM 2005 C CA . ASP A 1 264 ? 15.851 -25.634 14.117 1.00 41.05 587 ASP A CA 1
ATOM 2006 C C . ASP A 1 264 ? 14.968 -26.769 14.607 1.00 37.09 587 ASP A C 1
ATOM 2007 O O . ASP A 1 264 ? 14.439 -27.523 13.788 1.00 39.26 587 ASP A O 1
ATOM 2012 N N . THR A 1 265 ? 14.789 -26.908 15.921 1.00 34.62 588 THR A N 1
ATOM 2013 C CA . THR A 1 265 ? 13.913 -27.941 16.449 1.00 34.05 588 THR A CA 1
ATOM 2014 C C . THR A 1 265 ? 12.542 -27.415 16.854 1.00 34.40 588 THR A C 1
ATOM 2015 O O . THR A 1 265 ? 11.674 -28.221 17.194 1.00 33.91 588 THR A O 1
ATOM 2019 N N . ASP A 1 266 ? 12.319 -26.100 16.794 1.00 33.60 589 ASP A N 1
ATOM 2020 C CA . ASP A 1 266 ? 11.129 -25.448 17.346 1.00 33.74 589 ASP A CA 1
ATOM 2021 C C . ASP A 1 266 ? 10.850 -25.946 18.765 1.00 31.68 589 ASP A C 1
ATOM 2022 O O . ASP A 1 266 ? 9.741 -26.339 19.113 1.00 31.63 589 ASP A O 1
ATOM 2027 N N . THR A 1 267 ? 11.891 -25.941 19.585 1.00 31.85 590 THR A N 1
ATOM 2028 C CA . THR A 1 267 ? 11.770 -26.414 20.956 1.00 32.89 590 THR A CA 1
ATOM 2029 C C . THR A 1 267 ? 12.323 -25.384 21.927 1.00 31.20 590 THR A C 1
ATOM 2030 O O . THR A 1 267 ? 13.303 -24.698 21.630 1.00 29.29 590 THR A O 1
ATOM 2034 N N . TRP A 1 268 ? 11.682 -25.293 23.086 1.00 30.73 591 TRP A N 1
ATOM 2035 C CA . TRP A 1 268 ? 12.178 -24.558 24.236 1.00 32.96 591 TRP A CA 1
ATOM 2036 C C . TRP A 1 268 ? 12.735 -25.541 25.260 1.00 31.43 591 TRP A C 1
ATOM 2037 O O . TRP A 1 268 ? 12.175 -26.621 25.471 1.00 33.98 591 TRP A O 1
ATOM 2048 N N . SER A 1 269 ? 13.816 -25.150 25.932 1.00 30.99 592 SER A N 1
ATOM 2049 C CA . SER A 1 269 ? 14.231 -25.899 27.111 1.00 31.64 592 SER A CA 1
ATOM 2050 C C . SER A 1 269 ? 14.784 -24.943 28.164 1.00 32.73 592 SER A C 1
ATOM 2051 O O . SER A 1 269 ? 15.218 -23.824 27.868 1.00 32.82 592 SER A O 1
ATOM 2054 N N . GLU A 1 270 ? 14.756 -25.413 29.404 1.00 31.28 593 GLU A N 1
ATOM 2055 C CA . GLU A 1 270 ? 15.247 -24.675 30.555 1.00 30.47 593 GLU A CA 1
ATOM 2056 C C . GLU A 1 270 ? 16.740 -24.933 30.700 1.00 32.41 593 GLU A C 1
ATOM 2057 O O . GLU A 1 270 ? 17.153 -26.087 30.852 1.00 33.67 593 GLU A O 1
ATOM 2063 N N . VAL A 1 271 ? 17.551 -23.872 30.643 1.00 28.37 594 VAL A N 1
ATOM 2064 C CA . VAL A 1 271 ? 18.998 -24.057 30.599 1.00 28.93 594 VAL A CA 1
ATOM 2065 C C . VAL A 1 271 ? 19.662 -23.676 31.920 1.00 28.90 594 VAL A C 1
ATOM 2066 O O . VAL A 1 271 ? 20.691 -24.254 32.290 1.00 29.60 594 VAL A O 1
ATOM 2070 N N . THR A 1 272 ? 19.084 -22.727 32.658 1.00 31.97 595 THR A N 1
ATOM 2071 C CA . THR A 1 272 ? 19.716 -22.303 33.905 1.00 29.33 595 THR A CA 1
ATOM 2072 C C . THR A 1 272 ? 18.660 -21.638 34.771 1.00 27.66 595 THR A C 1
ATOM 2073 O O . THR A 1 272 ? 17.507 -21.508 34.368 1.00 25.72 595 THR A O 1
ATOM 2077 N N . ARG A 1 273 ? 19.051 -21.284 35.991 1.00 27.68 596 ARG A N 1
ATOM 2078 C CA . ARG A 1 273 ? 18.280 -20.373 36.826 1.00 30.54 596 ARG A CA 1
ATOM 2079 C C . ARG A 1 273 ? 19.170 -19.182 37.148 1.00 28.51 596 ARG A C 1
ATOM 2080 O O . ARG A 1 273 ? 20.364 -19.348 37.408 1.00 27.01 596 ARG A O 1
ATOM 2088 N N . MET A 1 274 ? 18.586 -17.986 37.175 1.00 28.96 597 MET A N 1
ATOM 2089 C CA . MET A 1 274 ? 19.340 -16.838 37.659 1.00 27.51 597 MET A CA 1
ATOM 2090 C C . MET A 1 274 ? 19.608 -16.991 39.150 1.00 25.27 597 MET A C 1
ATOM 2091 O O . MET A 1 274 ? 18.954 -17.766 39.843 1.00 25.14 597 MET A O 1
ATOM 2096 N N . THR A 1 275 ? 20.575 -16.227 39.654 1.00 25.80 598 THR A N 1
ATOM 2097 C CA . THR A 1 275 ? 20.890 -16.321 41.076 1.00 27.24 598 THR A CA 1
ATOM 2098 C C . THR A 1 275 ? 19.708 -15.942 41.958 1.00 28.37 598 THR A C 1
ATOM 2099 O O . THR A 1 275 ? 19.649 -16.377 43.117 1.00 30.09 598 THR A O 1
ATOM 2103 N N . SER A 1 276 ? 18.765 -15.146 41.451 1.00 26.49 599 SER A N 1
ATOM 2104 C CA . SER A 1 276 ? 17.554 -14.849 42.209 1.00 25.93 599 SER A CA 1
ATOM 2105 C C . SER A 1 276 ? 16.470 -14.402 41.230 1.00 23.89 599 SER A C 1
ATOM 2106 O O . SER A 1 276 ? 16.771 -13.780 40.207 1.00 25.74 599 SER A O 1
ATOM 2109 N N . GLY A 1 277 ? 15.222 -14.771 41.519 1.00 24.61 600 GLY A N 1
ATOM 2110 C CA . GLY A 1 277 ? 14.133 -14.457 40.609 1.00 20.78 600 GLY A CA 1
ATOM 2111 C C . GLY A 1 277 ? 13.862 -12.966 40.523 1.00 22.78 600 GLY A C 1
ATOM 2112 O O . GLY A 1 277 ? 14.017 -12.227 41.490 1.00 21.75 600 GLY A O 1
ATOM 2113 N N . ARG A 1 278 ? 13.432 -12.517 39.347 1.00 19.17 601 ARG A N 1
ATOM 2114 C CA . ARG A 1 278 ? 13.270 -11.086 39.124 1.00 22.27 601 ARG A CA 1
ATOM 2115 C C . ARG A 1 278 ? 12.532 -10.876 37.811 1.00 23.61 601 ARG A C 1
ATOM 2116 O O . ARG A 1 278 ? 12.566 -11.724 36.925 1.00 23.21 601 ARG A O 1
ATOM 2124 N N . SER A 1 279 ? 11.873 -9.734 37.696 1.00 19.99 602 SER A N 1
ATOM 2125 C CA . SER A 1 279 ? 11.210 -9.341 36.463 1.00 21.52 602 SER A CA 1
ATOM 2126 C C . SER A 1 279 ? 11.753 -7.986 36.032 1.00 22.94 602 SER A C 1
ATOM 2127 O O . SER A 1 279 ? 12.494 -7.333 36.767 1.00 22.93 602 SER A O 1
ATOM 2130 N N . GLY A 1 280 ? 11.381 -7.563 34.825 1.00 22.32 603 GLY A N 1
ATOM 2131 C CA . GLY A 1 280 ? 11.741 -6.228 34.353 1.00 24.62 603 GLY A CA 1
ATOM 2132 C C . GLY A 1 280 ? 13.223 -5.933 34.185 1.00 25.26 603 GLY A C 1
ATOM 2133 O O . GLY A 1 280 ? 13.656 -4.815 34.489 1.00 24.16 603 GLY A O 1
ATOM 2134 N N . VAL A 1 281 ? 14.008 -6.895 33.681 1.00 18.96 604 VAL A N 1
ATOM 2135 C CA . VAL A 1 281 ? 15.448 -6.717 33.495 1.00 21.54 604 VAL A CA 1
ATOM 2136 C C . VAL A 1 281 ? 15.729 -6.177 32.103 1.00 24.33 604 VAL A C 1
ATOM 2137 O O . VAL A 1 281 ? 14.934 -6.334 31.176 1.00 25.66 604 VAL A O 1
ATOM 2141 N N . GLY A 1 282 ? 16.907 -5.569 31.949 1.00 23.39 605 GLY A N 1
ATOM 2142 C CA . GLY A 1 282 ? 17.469 -5.329 30.639 1.00 21.75 605 GLY A CA 1
ATOM 2143 C C . GLY A 1 282 ? 18.486 -6.412 30.292 1.00 22.86 605 GLY A C 1
ATOM 2144 O O . GLY A 1 282 ? 19.331 -6.744 31.125 1.00 24.74 605 GLY A O 1
ATOM 2145 N N . VAL A 1 283 ? 18.413 -6.981 29.088 1.00 22.63 606 VAL A N 1
ATOM 2146 C CA . VAL A 1 283 ? 19.270 -8.091 28.690 1.00 23.90 606 VAL A CA 1
ATOM 2147 C C . VAL A 1 283 ? 19.953 -7.756 27.371 1.00 22.97 606 VAL A C 1
ATOM 2148 O O . VAL A 1 283 ? 19.313 -7.221 26.455 1.00 23.15 606 VAL A O 1
ATOM 2152 N N . ALA A 1 284 ? 21.237 -8.115 27.255 1.00 20.60 607 ALA A N 1
ATOM 2153 C CA . ALA A 1 284 ? 21.960 -8.027 25.982 1.00 25.87 607 ALA A CA 1
ATOM 2154 C C . ALA A 1 284 ? 23.216 -8.900 26.044 1.00 26.20 607 ALA A C 1
ATOM 2155 O O . ALA A 1 284 ? 23.549 -9.482 27.084 1.00 22.64 607 ALA A O 1
ATOM 2157 N N . VAL A 1 285 ? 23.893 -9.005 24.897 1.00 26.78 608 VAL A N 1
ATOM 2158 C CA . VAL A 1 285 ? 25.032 -9.905 24.694 1.00 27.13 608 VAL A CA 1
ATOM 2159 C C . VAL A 1 285 ? 26.234 -9.099 24.230 1.00 25.81 608 VAL A C 1
ATOM 2160 O O . VAL A 1 285 ? 26.143 -8.359 23.239 1.00 25.49 608 VAL A O 1
ATOM 2164 N N . THR A 1 286 ? 27.352 -9.263 24.925 1.00 28.60 609 THR A N 1
ATOM 2165 C CA . THR A 1 286 ? 28.607 -8.733 24.450 1.00 30.83 609 THR A CA 1
ATOM 2166 C C . THR A 1 286 ? 29.702 -9.635 25.033 1.00 31.49 609 THR A C 1
ATOM 2167 O O . THR A 1 286 ? 29.414 -10.707 25.601 1.00 32.40 609 THR A O 1
ATOM 2171 N N . MET A 1 287 ? 30.961 -9.189 24.897 1.00 29.67 610 MET A N 1
ATOM 2172 C CA . MET A 1 287 ? 32.130 -10.049 24.765 1.00 33.84 610 MET A CA 1
ATOM 2173 C C . MET A 1 287 ? 32.333 -11.028 25.914 1.00 41.69 610 MET A C 1
ATOM 2174 O O . MET A 1 287 ? 32.473 -12.226 25.690 1.00 53.41 610 MET A O 1
ATOM 2177 N N . GLU A 1 288 ? 32.463 -10.455 27.145 1.00 33.81 611 GLU A N 1
ATOM 2178 C CA . GLU A 1 288 ? 32.944 -11.089 28.382 1.00 36.88 611 GLU A CA 1
ATOM 2179 C C . GLU A 1 288 ? 34.108 -10.229 28.846 1.00 36.11 611 GLU A C 1
ATOM 2180 O O . GLU A 1 288 ? 34.897 -9.763 28.014 1.00 38.00 611 GLU A O 1
ATOM 2186 N N . PRO A 1 289 ? 34.227 -9.959 30.155 1.00 36.96 612 PRO A N 1
ATOM 2187 C CA . PRO A 1 289 ? 35.314 -9.115 30.707 1.00 39.69 612 PRO A CA 1
ATOM 2188 C C . PRO A 1 289 ? 36.674 -9.730 30.945 1.00 43.18 612 PRO A C 1
ATOM 2189 O O . PRO A 1 289 ? 36.600 -10.844 31.457 1.00 52.58 612 PRO A O 1
ATOM 2193 N N . LEU B 1 4 ? -35.087 2.269 0.306 1.00 87.30 327 LEU B N 1
ATOM 2194 C CA . LEU B 1 4 ? -35.010 2.948 1.593 1.00 91.95 327 LEU B CA 1
ATOM 2195 C C . LEU B 1 4 ? -34.134 2.187 2.587 1.00 88.70 327 LEU B C 1
ATOM 2196 O O . LEU B 1 4 ? -33.811 1.007 2.388 1.00 81.53 327 LEU B O 1
ATOM 2201 N N . ILE B 1 5 ? -33.766 2.849 3.678 1.00 85.31 328 ILE B N 1
ATOM 2202 C CA . ILE B 1 5 ? -32.883 2.263 4.678 1.00 85.84 328 ILE B CA 1
ATOM 2203 C C . ILE B 1 5 ? -33.678 2.036 5.955 1.00 85.30 328 ILE B C 1
ATOM 2204 O O . ILE B 1 5 ? -34.159 2.991 6.584 1.00 82.80 328 ILE B O 1
ATOM 2209 N N . TYR B 1 6 ? -33.806 0.761 6.321 1.00 80.66 329 TYR B N 1
ATOM 2210 C CA . TYR B 1 6 ? -34.580 0.323 7.473 1.00 79.14 329 TYR B CA 1
ATOM 2211 C C . TYR B 1 6 ? -33.686 0.229 8.707 1.00 75.30 329 TYR B C 1
ATOM 2212 O O . TYR B 1 6 ? -32.581 -0.319 8.641 1.00 68.03 329 TYR B O 1
ATOM 2221 N N . THR B 1 7 ? -34.164 0.756 9.830 1.00 71.88 330 THR B N 1
ATOM 2222 C CA . THR B 1 7 ? -33.515 0.555 11.119 1.00 65.33 330 THR B CA 1
ATOM 2223 C C . THR B 1 7 ? -34.436 -0.277 12.007 1.00 69.25 330 THR B C 1
ATOM 2224 O O . THR B 1 7 ? -35.621 0.045 12.158 1.00 65.26 330 THR B O 1
ATOM 2228 N N . ALA B 1 8 ? -33.895 -1.361 12.564 1.00 63.36 331 ALA B N 1
ATOM 2229 C CA . ALA B 1 8 ? -34.656 -2.301 13.378 1.00 58.48 331 ALA B CA 1
ATOM 2230 C C . ALA B 1 8 ? -34.069 -2.364 14.780 1.00 59.41 331 ALA B C 1
ATOM 2231 O O . ALA B 1 8 ? -32.844 -2.441 14.944 1.00 52.31 331 ALA B O 1
ATOM 2233 N N . GLY B 1 9 ? -34.944 -2.347 15.784 1.00 55.44 332 GLY B N 1
ATOM 2234 C CA . GLY B 1 9 ? -34.504 -2.442 17.151 1.00 50.00 332 GLY B CA 1
ATOM 2235 C C . GLY B 1 9 ? -33.884 -1.154 17.659 1.00 49.20 332 GLY B C 1
ATOM 2236 O O . GLY B 1 9 ? -34.158 -0.046 17.177 1.00 48.79 332 GLY B O 1
ATOM 2237 N N . GLY B 1 10 ? -33.033 -1.311 18.660 1.00 47.98 333 GLY B N 1
ATOM 2238 C CA . GLY B 1 10 ? -32.343 -0.192 19.269 1.00 45.72 333 GLY B CA 1
ATOM 2239 C C . GLY B 1 10 ? -32.645 -0.130 20.756 1.00 42.93 333 GLY B C 1
ATOM 2240 O O . GLY B 1 10 ? -33.309 -1.015 21.342 1.00 40.48 333 GLY B O 1
ATOM 2241 N N . TYR B 1 11 ? -32.168 0.954 21.379 1.00 40.51 334 TYR B N 1
ATOM 2242 C CA . TYR B 1 11 ? -32.327 1.032 22.823 1.00 38.11 334 TYR B CA 1
ATOM 2243 C C . TYR B 1 11 ? -32.444 2.491 23.255 1.00 41.49 334 TYR B C 1
ATOM 2244 O O . TYR B 1 11 ? -31.594 3.340 22.917 1.00 42.32 334 TYR B O 1
ATOM 2253 N N . PHE B 1 12 ? -33.488 2.760 24.054 1.00 44.14 335 PHE B N 1
ATOM 2254 C CA . PHE B 1 12 ? -33.624 4.014 24.796 1.00 45.62 335 PHE B CA 1
ATOM 2255 C C . PHE B 1 12 ? -34.432 3.651 26.046 1.00 47.18 335 PHE B C 1
ATOM 2256 O O . PHE B 1 12 ? -35.643 3.452 25.955 1.00 48.99 335 PHE B O 1
ATOM 2264 N N . ARG B 1 13 ? -33.758 3.561 27.191 1.00 42.82 336 ARG B N 1
ATOM 2265 C CA . ARG B 1 13 ? -34.308 3.115 28.475 1.00 50.47 336 ARG B CA 1
ATOM 2266 C C . ARG B 1 13 ? -34.684 1.634 28.492 1.00 41.39 336 ARG B C 1
ATOM 2267 O O . ARG B 1 13 ? -34.625 1.005 29.557 1.00 36.69 336 ARG B O 1
ATOM 2275 N N . GLN B 1 14 ? -35.036 1.049 27.348 1.00 36.47 337 GLN B N 1
ATOM 2276 C CA . GLN B 1 14 ? -35.212 -0.395 27.245 1.00 33.79 337 GLN B CA 1
ATOM 2277 C C . GLN B 1 14 ? -35.024 -0.767 25.779 1.00 32.60 337 GLN B C 1
ATOM 2278 O O . GLN B 1 14 ? -34.944 0.098 24.894 1.00 40.18 337 GLN B O 1
ATOM 2284 N N . SER B 1 15 ? -34.882 -2.057 25.531 1.00 29.44 338 SER B N 1
ATOM 2285 C CA . SER B 1 15 ? -34.775 -2.484 24.148 1.00 38.14 338 SER B CA 1
ATOM 2286 C C . SER B 1 15 ? -36.104 -2.191 23.432 1.00 38.52 338 SER B C 1
ATOM 2287 O O . SER B 1 15 ? -37.181 -2.172 24.049 1.00 41.91 338 SER B O 1
ATOM 2290 N N . LEU B 1 16 ? -36.016 -1.947 22.124 1.00 44.14 339 LEU B N 1
ATOM 2291 C CA . LEU B 1 16 ? -37.103 -1.459 21.282 1.00 40.75 339 LEU B CA 1
ATOM 2292 C C . LEU B 1 16 ? -37.460 -2.487 20.216 1.00 48.68 339 LEU B C 1
ATOM 2293 O O . LEU B 1 16 ? -36.644 -3.332 19.819 1.00 42.36 339 LEU B O 1
ATOM 2298 N N . SER B 1 17 ? -38.701 -2.391 19.738 1.00 50.27 340 SER B N 1
ATOM 2299 C CA . SER B 1 17 ? -39.176 -3.189 18.612 1.00 54.12 340 SER B CA 1
ATOM 2300 C C . SER B 1 17 ? -39.388 -2.359 17.349 1.00 54.60 340 SER B C 1
ATOM 2301 O O . SER B 1 17 ? -39.954 -2.866 16.379 1.00 54.08 340 SER B O 1
ATOM 2304 N N . TYR B 1 18 ? -38.940 -1.103 17.336 1.00 56.74 341 TYR B N 1
ATOM 2305 C CA . TYR B 1 18 ? -39.169 -0.233 16.187 1.00 62.32 341 TYR B CA 1
ATOM 2306 C C . TYR B 1 18 ? -38.606 -0.836 14.902 1.00 60.10 341 TYR B C 1
ATOM 2307 O O . TYR B 1 18 ? -37.520 -1.427 14.883 1.00 55.91 341 TYR B O 1
ATOM 2316 N N . LEU B 1 19 ? -39.380 -0.714 13.827 1.00 66.97 342 LEU B N 1
ATOM 2317 C CA . LEU B 1 19 ? -38.888 -0.871 12.464 1.00 65.93 342 LEU B CA 1
ATOM 2318 C C . LEU B 1 19 ? -39.303 0.384 11.717 1.00 70.88 342 LEU B C 1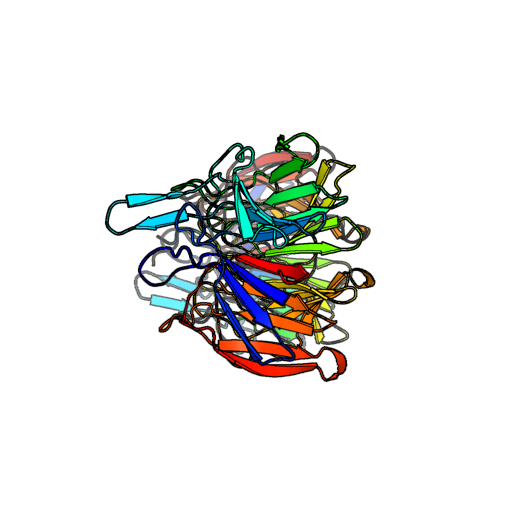
ATOM 2319 O O . LEU B 1 19 ? -40.495 0.603 11.486 1.00 74.46 342 LEU B O 1
ATOM 2324 N N . GLU B 1 20 ? -38.330 1.213 11.370 1.00 70.61 343 GLU B N 1
ATOM 2325 C CA . GLU B 1 20 ? -38.578 2.472 10.693 1.00 75.19 343 GLU B CA 1
ATOM 2326 C C . GLU B 1 20 ? -37.720 2.535 9.433 1.00 80.96 343 GLU B C 1
ATOM 2327 O O . GLU B 1 20 ? -36.638 1.948 9.369 1.00 80.30 343 GLU B O 1
ATOM 2333 N N . ALA B 1 21 ? -38.223 3.238 8.422 1.00 84.02 344 ALA B N 1
ATOM 2334 C CA . ALA B 1 21 ? -37.587 3.327 7.116 1.00 85.14 344 ALA B CA 1
ATOM 2335 C C . ALA B 1 21 ? -37.347 4.790 6.788 1.00 91.48 344 ALA B C 1
ATOM 2336 O O . ALA B 1 21 ? -38.272 5.603 6.875 1.00 93.47 344 ALA B O 1
ATOM 2338 N N . TYR B 1 22 ? -36.116 5.130 6.416 1.00 95.00 345 TYR B N 1
ATOM 2339 C CA . TYR B 1 22 ? -35.784 6.502 6.062 1.00 100.47 345 TYR B CA 1
ATOM 2340 C C . TYR B 1 22 ? -35.699 6.670 4.551 1.00 104.27 345 TYR B C 1
ATOM 2341 O O . TYR B 1 22 ? -35.176 5.804 3.843 1.00 100.83 345 TYR B O 1
ATOM 2350 N N . ASN B 1 23 ? -36.220 7.802 4.070 1.00 109.01 346 ASN B N 1
ATOM 2351 C CA . ASN B 1 23 ? -36.175 8.168 2.666 1.00 114.71 346 ASN B CA 1
ATOM 2352 C C . ASN B 1 23 ? -35.173 9.288 2.489 1.00 116.71 346 ASN B C 1
ATOM 2353 O O . ASN B 1 23 ? -35.479 10.442 2.815 1.00 116.95 346 ASN B O 1
ATOM 2355 N N . PRO B 1 24 ? -33.965 9.015 2.000 1.00 117.77 347 PRO B N 1
ATOM 2356 C CA . PRO B 1 24 ? -33.048 10.119 1.694 1.00 117.38 347 PRO B CA 1
ATOM 2357 C C . PRO B 1 24 ? -33.540 10.996 0.563 1.00 119.86 347 PRO B C 1
ATOM 2358 O O . PRO B 1 24 ? -33.112 12.151 0.467 1.00 118.61 347 PRO B O 1
ATOM 2362 N N . SER B 1 25 ? -34.466 10.515 -0.268 1.00 121.68 348 SER B N 1
ATOM 2363 C CA . SER B 1 25 ? -35.046 11.382 -1.285 1.00 122.61 348 SER B CA 1
ATOM 2364 C C . SER B 1 25 ? -36.043 12.372 -0.673 1.00 124.38 348 SER B C 1
ATOM 2365 O O . SER B 1 25 ? -35.892 13.593 -0.830 1.00 124.25 348 SER B O 1
ATOM 2368 N N . ASP B 1 26 ? -37.047 11.871 0.073 1.00 123.66 349 ASP B N 1
ATOM 2369 C CA . ASP B 1 26 ? -38.080 12.751 0.624 1.00 123.58 349 ASP B CA 1
ATOM 2370 C C . ASP B 1 26 ? -37.662 13.340 1.966 1.00 121.22 349 ASP B C 1
ATOM 2371 O O . ASP B 1 26 ? -38.131 14.413 2.342 1.00 117.05 349 ASP B O 1
ATOM 2376 N N . GLY B 1 27 ? -36.760 12.675 2.681 1.00 119.12 350 GLY B N 1
ATOM 2377 C CA . GLY B 1 27 ? -36.413 13.086 4.022 1.00 115.97 350 GLY B CA 1
ATOM 2378 C C . GLY B 1 27 ? -37.420 12.690 5.073 1.00 114.36 350 GLY B C 1
ATOM 2379 O O . GLY B 1 27 ? -37.319 13.140 6.220 1.00 110.27 350 GLY B O 1
ATOM 2380 N N . THR B 1 28 ? -38.391 11.872 4.701 1.00 116.73 351 THR B N 1
ATOM 2381 C CA . THR B 1 28 ? -39.476 11.394 5.541 1.00 114.58 351 THR B CA 1
ATOM 2382 C C . THR B 1 28 ? -39.056 10.134 6.292 1.00 112.06 351 THR B C 1
ATOM 2383 O O . THR B 1 28 ? -38.096 9.456 5.922 1.00 111.97 351 THR B O 1
ATOM 2387 N N . TRP B 1 29 ? -39.773 9.846 7.376 1.00 110.59 352 TRP B N 1
ATOM 2388 C CA . TRP B 1 29 ? -39.670 8.572 8.075 1.00 105.28 352 TRP B CA 1
ATOM 2389 C C . TRP B 1 29 ? -41.002 7.831 7.972 1.00 103.74 352 TRP B C 1
ATOM 2390 O O . TRP B 1 29 ? -42.066 8.388 8.281 1.00 101.35 352 TRP B O 1
ATOM 2401 N N . LEU B 1 30 ? -40.923 6.576 7.545 1.00 99.79 353 LEU B N 1
ATOM 2402 C CA . LEU B 1 30 ? -42.055 5.681 7.345 1.00 95.32 353 LEU B CA 1
ATOM 2403 C C . LEU B 1 30 ? -41.948 4.561 8.374 1.00 95.78 353 LEU B C 1
ATOM 2404 O O . LEU B 1 30 ? -40.912 3.885 8.447 1.00 94.46 353 LEU B O 1
ATOM 2409 N N . ARG B 1 31 ? -43.005 4.353 9.157 1.00 95.54 354 ARG B N 1
ATOM 2410 C CA . ARG B 1 31 ? -42.952 3.382 10.240 1.00 87.60 354 ARG B CA 1
ATOM 2411 C C . ARG B 1 31 ? -43.774 2.132 9.918 1.00 85.55 354 ARG B C 1
ATOM 2412 O O . ARG B 1 31 ? -44.953 2.225 9.538 1.00 89.71 354 ARG B O 1
ATOM 2420 N N . LEU B 1 32 ? -43.157 0.958 10.107 1.00 82.24 355 LEU B N 1
ATOM 2421 C CA . LEU B 1 32 ? -43.782 -0.321 9.781 1.00 79.12 355 LEU B CA 1
ATOM 2422 C C . LEU B 1 32 ? -44.006 -1.193 11.008 1.00 73.57 355 LEU B C 1
ATOM 2423 O O . LEU B 1 32 ? -44.078 -0.688 12.133 1.00 73.00 355 LEU B O 1
ATOM 2428 N N . ALA B 1 33 ? -44.148 -2.501 10.784 1.00 68.35 356 ALA B N 1
ATOM 2429 C CA . ALA B 1 33 ? -44.502 -3.427 11.852 1.00 68.87 356 ALA B CA 1
ATOM 2430 C C . ALA B 1 33 ? -43.429 -3.491 12.932 1.00 69.93 356 ALA B C 1
ATOM 2431 O O . ALA B 1 33 ? -42.229 -3.437 12.650 1.00 66.44 356 ALA B O 1
ATOM 2433 N N . ASP B 1 34 ? -43.876 -3.634 14.175 1.00 68.21 357 ASP B N 1
ATOM 2434 C CA . ASP B 1 34 ? -42.961 -3.847 15.281 1.00 61.41 357 ASP B CA 1
ATOM 2435 C C . ASP B 1 34 ? -42.276 -5.204 15.157 1.00 60.92 357 ASP B C 1
ATOM 2436 O O . ASP B 1 34 ? -42.867 -6.186 14.697 1.00 58.70 357 ASP B O 1
ATOM 2441 N N . LEU B 1 35 ? -41.008 -5.251 15.561 1.00 57.65 358 LEU B N 1
ATOM 2442 C CA . LEU B 1 35 ? -40.362 -6.530 15.823 1.00 57.99 358 LEU B CA 1
ATOM 2443 C C . LEU B 1 35 ? -41.188 -7.321 16.838 1.00 55.61 358 LEU B C 1
ATOM 2444 O O . LEU B 1 35 ? -41.786 -6.748 17.756 1.00 53.18 358 LEU B O 1
ATOM 2449 N N . GLN B 1 36 ? -41.248 -8.643 16.669 1.00 54.75 359 GLN B N 1
ATOM 2450 C CA . GLN B 1 36 ? -42.096 -9.424 17.565 1.00 52.59 359 GLN B CA 1
ATOM 2451 C C . GLN B 1 36 ? -41.491 -9.506 18.964 1.00 55.28 359 GLN B C 1
ATOM 2452 O O . GLN B 1 36 ? -42.228 -9.550 19.961 1.00 54.05 359 GLN B O 1
ATOM 2458 N N . VAL B 1 37 ? -40.160 -9.497 19.054 1.00 48.06 360 VAL B N 1
ATOM 2459 C CA . VAL B 1 37 ? -39.433 -9.395 20.321 1.00 43.20 360 VAL B CA 1
ATOM 2460 C C . VAL B 1 37 ? -38.518 -8.173 20.289 1.00 44.26 360 VAL B C 1
ATOM 2461 O O . VAL B 1 37 ? -37.734 -8.011 19.335 1.00 49.90 360 VAL B O 1
ATOM 2465 N N . PRO B 1 38 ? -38.555 -7.304 21.303 1.00 47.31 361 PRO B N 1
ATOM 2466 C CA . PRO B 1 38 ? -37.642 -6.151 21.329 1.00 41.40 361 PRO B CA 1
ATOM 2467 C C . PRO B 1 38 ? -36.192 -6.611 21.354 1.00 44.04 361 PRO B C 1
ATOM 2468 O O . PRO B 1 38 ? -35.857 -7.630 21.966 1.00 37.29 361 PRO B O 1
ATOM 2472 N N . ARG B 1 39 ? -35.334 -5.851 20.673 1.00 41.11 362 ARG B N 1
ATOM 2473 C CA . ARG B 1 39 ? -33.930 -6.197 20.502 1.00 41.11 362 ARG B CA 1
ATOM 2474 C C . ARG B 1 39 ? -33.098 -4.934 20.413 1.00 37.63 362 ARG B C 1
ATOM 2475 O O . ARG B 1 39 ? -33.492 -3.973 19.748 1.00 37.77 362 ARG B O 1
ATOM 2483 N N . SER B 1 40 ? -31.952 -4.950 21.100 1.00 38.12 363 SER B N 1
ATOM 2484 C CA . SER B 1 40 ? -30.865 -3.994 20.917 1.00 33.80 363 SER B CA 1
ATOM 2485 C C . SER B 1 40 ? -29.540 -4.756 20.848 1.00 30.22 363 SER B C 1
ATOM 2486 O O . SER B 1 40 ? -29.474 -5.947 21.156 1.00 28.16 363 SER B O 1
ATOM 2489 N N . GLY B 1 41 ? -28.481 -4.044 20.442 1.00 35.29 364 GLY B N 1
ATOM 2490 C CA . GLY B 1 41 ? -27.218 -4.671 20.073 1.00 28.90 364 GLY B CA 1
ATOM 2491 C C . GLY B 1 41 ? -27.321 -5.744 19.004 1.00 41.25 364 GLY B C 1
ATOM 2492 O O . GLY B 1 41 ? -26.505 -6.676 18.984 1.00 29.32 364 GLY B O 1
ATOM 2493 N N . LEU B 1 42 ? -28.308 -5.646 18.114 1.00 32.17 365 LEU B N 1
ATOM 2494 C CA . LEU B 1 42 ? -28.473 -6.611 17.040 1.00 38.42 365 LEU B CA 1
ATOM 2495 C C . LEU B 1 42 ? -27.800 -6.092 15.770 1.00 43.07 365 LEU B C 1
ATOM 2496 O O . LEU B 1 42 ? -27.281 -4.977 15.719 1.00 36.63 365 LEU B O 1
ATOM 2501 N N . ALA B 1 43 ? -27.820 -6.903 14.723 1.00 38.94 366 ALA B N 1
ATOM 2502 C CA . ALA B 1 43 ? -27.343 -6.467 13.415 1.00 52.11 366 ALA B CA 1
ATOM 2503 C C . ALA B 1 43 ? -28.396 -6.728 12.344 1.00 53.27 366 ALA B C 1
ATOM 2504 O O . ALA B 1 43 ? -29.148 -7.704 12.416 1.00 48.79 366 ALA B O 1
ATOM 2506 N N . GLY B 1 44 ? -28.430 -5.844 11.345 1.00 57.06 367 GLY B N 1
ATOM 2507 C CA . GLY B 1 44 ? -29.350 -5.968 10.230 1.00 60.62 367 GLY B CA 1
ATOM 2508 C C . GLY B 1 44 ? -28.636 -6.156 8.902 1.00 58.58 367 GLY B C 1
ATOM 2509 O O . GLY B 1 44 ? -27.571 -5.585 8.669 1.00 59.47 367 GLY B O 1
ATOM 2510 N N . CYS B 1 45 ? -29.247 -6.957 8.025 1.00 64.71 368 CYS B N 1
ATOM 2511 C CA . CYS B 1 45 ? -28.764 -7.183 6.669 1.00 68.80 368 CYS B CA 1
AT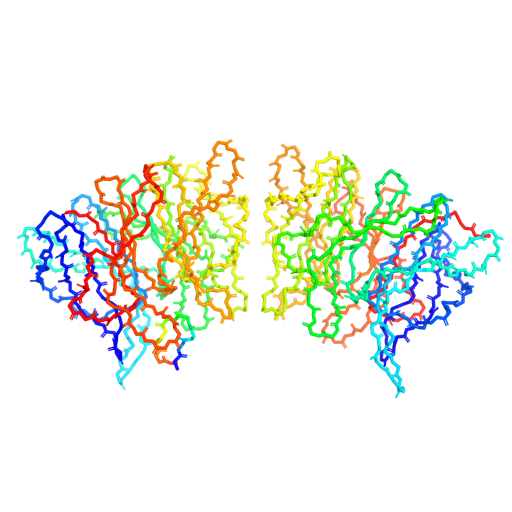OM 2512 C C . CYS B 1 45 ? -29.966 -7.475 5.772 1.00 75.84 368 CYS B C 1
ATOM 2513 O O . CYS B 1 45 ? -31.108 -7.539 6.239 1.00 73.37 368 CYS B O 1
ATOM 2516 N N . VAL B 1 46 ? -29.704 -7.633 4.468 1.00 77.96 369 VAL B N 1
ATOM 2517 C CA . VAL B 1 46 ? -30.733 -7.950 3.479 1.00 76.52 369 VAL B CA 1
ATOM 2518 C C . VAL B 1 46 ? -30.225 -9.055 2.562 1.00 76.30 369 VAL B C 1
ATOM 2519 O O . VAL B 1 46 ? -29.092 -8.997 2.076 1.00 77.93 369 VAL B O 1
ATOM 2523 N N . VAL B 1 47 ? -31.055 -10.074 2.352 1.00 81.73 370 VAL B N 1
ATOM 2524 C CA . VAL B 1 47 ? -30.786 -11.162 1.412 1.00 83.85 370 VAL B CA 1
ATOM 2525 C C . VAL B 1 47 ? -32.063 -11.439 0.629 1.00 91.25 370 VAL B C 1
ATOM 2526 O O . VAL B 1 47 ? -33.127 -11.654 1.222 1.00 88.60 370 VAL B O 1
ATOM 2530 N N . GLY B 1 48 ? -31.955 -11.438 -0.700 1.00 92.88 371 GLY B N 1
ATOM 2531 C CA . GLY B 1 48 ? -33.124 -11.603 -1.545 1.00 88.15 371 GLY B CA 1
ATOM 2532 C C . GLY B 1 48 ? -34.200 -10.574 -1.293 1.00 87.10 371 GLY B C 1
ATOM 2533 O O . GLY B 1 48 ? -35.386 -10.916 -1.295 1.00 89.23 371 GLY B O 1
ATOM 2534 N N . GLY B 1 49 ? -33.817 -9.316 -1.059 1.00 86.01 372 GLY B N 1
ATOM 2535 C CA . GLY B 1 49 ? -34.751 -8.279 -0.686 1.00 91.76 372 GLY B CA 1
ATOM 2536 C C . GLY B 1 49 ? -35.368 -8.434 0.688 1.00 94.97 372 GLY B C 1
ATOM 2537 O O . GLY B 1 49 ? -35.964 -7.475 1.197 1.00 94.62 372 GLY B O 1
ATOM 2538 N N . LEU B 1 50 ? -35.246 -9.606 1.306 1.00 94.39 373 LEU B N 1
ATOM 2539 C CA . LEU B 1 50 ? -35.751 -9.831 2.653 1.00 92.46 373 LEU B CA 1
ATOM 2540 C C . LEU B 1 50 ? -34.760 -9.315 3.689 1.00 93.14 373 LEU B C 1
ATOM 2541 O O . LEU B 1 50 ? -33.553 -9.563 3.594 1.00 94.38 373 LEU B O 1
ATOM 2546 N N . LEU B 1 51 ? -35.280 -8.599 4.686 1.00 87.37 374 LEU B N 1
ATOM 2547 C CA . LEU B 1 51 ? -34.476 -7.969 5.728 1.00 80.41 374 LEU B CA 1
ATOM 2548 C C . LEU B 1 51 ? -34.359 -8.915 6.915 1.00 77.26 374 LEU B C 1
ATOM 2549 O O . LEU B 1 51 ? -35.374 -9.329 7.481 1.00 80.29 374 LEU B O 1
ATOM 2554 N N . TYR B 1 52 ? -33.135 -9.239 7.308 1.00 74.81 375 TYR B N 1
ATOM 2555 C CA . TYR B 1 52 ? -32.895 -10.149 8.418 1.00 71.61 375 TYR B CA 1
ATOM 2556 C C . TYR B 1 52 ? -32.399 -9.372 9.626 1.00 67.90 375 TYR B C 1
ATOM 2557 O O . TYR B 1 52 ? -31.511 -8.524 9.500 1.00 61.95 375 TYR B O 1
ATOM 2566 N N . ALA B 1 53 ? -32.965 -9.670 10.792 1.00 65.31 376 ALA B N 1
ATOM 2567 C CA . ALA B 1 53 ? -32.494 -9.124 12.058 1.00 56.42 376 ALA B CA 1
ATOM 2568 C C . ALA B 1 53 ? -31.863 -10.256 12.864 1.00 55.11 376 ALA B C 1
ATOM 2569 O O . ALA B 1 53 ? -32.456 -11.333 12.992 1.00 56.82 376 ALA B O 1
ATOM 2571 N N . VAL B 1 54 ? -30.636 -10.036 13.354 1.00 50.00 377 VAL B N 1
ATOM 2572 C CA . VAL B 1 54 ? -29.792 -11.110 13.874 1.00 47.21 377 VAL B CA 1
ATOM 2573 C C . VAL B 1 54 ? -29.295 -10.748 15.266 1.00 42.69 377 VAL B C 1
ATOM 2574 O O . VAL B 1 54 ? -28.803 -9.636 15.489 1.00 41.40 377 VAL B O 1
ATOM 2578 N N . GLY B 1 55 ? -29.375 -11.712 16.179 1.00 43.65 378 GLY B N 1
ATOM 2579 C CA . GLY B 1 55 ? -28.867 -11.582 17.530 1.00 42.90 378 GLY B CA 1
ATOM 2580 C C . GLY B 1 55 ? -29.450 -10.408 18.298 1.00 40.22 378 GLY B C 1
ATOM 2581 O O . GLY B 1 55 ? -30.615 -10.023 18.142 1.00 37.90 378 GLY B O 1
ATOM 2582 N N . GLY B 1 56 ? -28.606 -9.831 19.143 1.00 37.29 379 GLY B N 1
ATOM 2583 C CA . GLY B 1 56 ? -29.004 -8.764 20.025 1.00 32.35 379 GLY B CA 1
ATOM 2584 C C . GLY B 1 56 ? -29.447 -9.275 21.383 1.00 33.43 379 GLY B C 1
ATOM 2585 O O . GLY B 1 56 ? -29.088 -10.364 21.831 1.00 30.79 379 GLY B O 1
ATOM 2586 N N . ARG B 1 57 ? -30.282 -8.474 22.031 1.00 29.87 380 ARG B N 1
ATOM 2587 C CA . ARG B 1 57 ? -30.625 -8.703 23.423 1.00 39.46 380 ARG B CA 1
ATOM 2588 C C . ARG B 1 57 ? -31.912 -7.953 23.756 1.00 36.61 380 ARG B C 1
ATOM 2589 O O . ARG B 1 57 ? -32.204 -6.926 23.139 1.00 31.50 380 ARG B O 1
ATOM 2597 N N . ASN B 1 58 ? -32.700 -8.485 24.707 1.00 34.95 381 ASN B N 1
ATOM 2598 C CA . ASN B 1 58 ? -33.900 -7.794 25.198 1.00 33.63 381 ASN B CA 1
ATOM 2599 C C . ASN B 1 58 ? -33.615 -7.332 26.621 1.00 30.79 381 ASN B C 1
ATOM 2600 O O . ASN B 1 58 ? -33.776 -8.097 27.580 1.00 29.12 381 ASN B O 1
ATOM 2605 N N . ASN B 1 59 ? -33.187 -6.076 26.743 1.00 29.38 382 ASN B N 1
ATOM 2606 C CA . ASN B 1 59 ? -32.848 -5.423 28.010 1.00 29.61 382 ASN B CA 1
ATOM 2607 C C . ASN B 1 59 ? -34.094 -4.663 28.444 1.00 33.97 382 ASN B C 1
ATOM 2608 O O . ASN B 1 59 ? -34.381 -3.588 27.915 1.00 32.23 382 ASN B O 1
ATOM 2613 N N . SER B 1 60 ? -34.829 -5.216 29.406 1.00 33.44 383 SER B N 1
ATOM 2614 C CA . SER B 1 60 ? -36.149 -4.744 29.800 1.00 30.35 383 SER B CA 1
ATOM 2615 C C . SER B 1 60 ? -36.198 -4.531 31.305 1.00 26.94 383 SER B C 1
ATOM 2616 O O . SER B 1 60 ? -35.243 -4.867 32.015 1.00 28.02 383 SER B O 1
ATOM 2619 N N . PRO B 1 61 ? -37.279 -3.923 31.834 1.00 30.47 384 PRO B N 1
ATOM 2620 C CA . PRO B 1 61 ? -37.372 -3.779 33.296 1.00 33.98 384 PRO B CA 1
ATOM 2621 C C . PRO B 1 61 ? -37.472 -5.125 34.023 1.00 27.60 384 PRO B C 1
ATOM 2622 O O . PRO B 1 61 ? -37.262 -5.184 35.240 1.00 24.85 384 PRO B O 1
ATOM 2626 N N . ASP B 1 62 ? -37.754 -6.211 33.286 1.00 24.46 385 ASP B N 1
ATOM 2627 C CA . ASP B 1 62 ? -37.962 -7.526 33.877 1.00 25.22 385 ASP B CA 1
ATOM 2628 C C . ASP B 1 62 ? -36.997 -8.602 33.382 1.00 28.00 385 ASP B C 1
ATOM 2629 O O . ASP B 1 62 ? -37.263 -9.794 33.594 1.00 29.69 385 ASP B O 1
ATOM 2634 N N . GLY B 1 63 ? -35.892 -8.234 32.744 1.00 23.88 386 GLY B N 1
ATOM 2635 C CA . GLY B 1 63 ? -35.015 -9.232 32.137 1.00 27.85 386 GLY B CA 1
ATOM 2636 C C . GLY B 1 63 ? -33.920 -8.565 31.326 1.00 27.85 386 GLY B C 1
ATOM 2637 O O . GLY B 1 63 ? -33.901 -7.341 31.144 1.00 27.72 386 GLY B O 1
ATOM 2638 N N . ASN B 1 64 ? -33.001 -9.399 30.838 1.00 24.96 387 ASN B N 1
ATOM 2639 C CA . ASN B 1 64 ? -31.874 -8.940 30.015 1.00 28.98 387 ASN B CA 1
ATOM 2640 C C . ASN B 1 64 ? -31.379 -10.155 29.219 1.00 27.30 387 ASN B C 1
ATOM 2641 O O . ASN B 1 64 ? -30.303 -10.697 29.457 1.00 28.98 387 ASN B O 1
ATOM 2646 N N . THR B 1 65 ? -32.176 -10.582 28.250 1.00 27.86 388 THR B N 1
ATOM 2647 C CA . THR B 1 65 ? -31.985 -11.865 27.587 1.00 30.07 388 THR B CA 1
ATOM 2648 C C . THR B 1 65 ? -31.262 -11.696 26.253 1.00 28.47 388 THR B C 1
ATOM 2649 O O . THR B 1 65 ? -31.776 -11.042 25.340 1.00 29.64 388 THR B O 1
ATOM 2653 N N . ASP B 1 66 ? -30.066 -12.277 26.161 1.00 28.58 389 ASP B N 1
ATOM 2654 C CA . ASP B 1 66 ? -29.327 -12.363 24.908 1.00 33.05 389 ASP B CA 1
ATOM 2655 C C . ASP B 1 66 ? -30.073 -13.230 23.895 1.00 30.15 389 ASP B C 1
ATOM 2656 O O . ASP B 1 66 ? -30.583 -14.305 24.222 1.00 29.71 389 ASP B O 1
ATOM 2661 N N . SER B 1 67 ? -30.117 -12.772 22.648 1.00 33.68 390 SER B N 1
ATOM 2662 C CA . SER B 1 67 ? -30.948 -13.400 21.625 1.00 36.20 390 SER B CA 1
ATOM 2663 C C . SER B 1 67 ? -30.106 -14.282 20.712 1.00 45.88 390 SER B C 1
ATOM 2664 O O . SER B 1 67 ? -29.084 -13.836 20.174 1.00 41.85 390 SER B O 1
ATOM 2667 N N . SER B 1 68 ? -30.535 -15.536 20.551 1.00 45.15 391 SER B N 1
ATOM 2668 C CA . SER B 1 68 ? -30.042 -16.406 19.495 1.00 46.30 391 SER B CA 1
ATOM 2669 C C . SER B 1 68 ? -30.917 -16.344 18.258 1.00 52.06 391 SER B C 1
ATOM 2670 O O . SER B 1 68 ? -30.681 -17.096 17.309 1.00 56.04 391 SER B O 1
ATOM 2673 N N . ALA B 1 69 ? -31.893 -15.443 18.239 1.00 51.93 392 ALA B N 1
ATOM 2674 C CA . ALA B 1 69 ? -32.936 -15.464 17.230 1.00 56.21 392 ALA B CA 1
ATOM 2675 C C . ALA B 1 69 ? -32.458 -14.862 15.915 1.00 59.51 392 ALA B C 1
ATOM 2676 O O . ALA B 1 69 ? -31.564 -14.007 15.883 1.00 51.66 392 ALA B O 1
ATOM 2678 N N . LEU B 1 70 ? -33.076 -15.319 14.823 1.00 60.26 393 LEU B N 1
ATOM 2679 C CA . LEU B 1 70 ? -32.978 -14.655 13.530 1.00 63.10 393 LEU B CA 1
ATOM 2680 C C . LEU B 1 70 ? -34.384 -14.489 12.966 1.00 67.02 393 LEU B C 1
ATOM 2681 O O . LEU B 1 70 ? -35.164 -15.450 12.912 1.00 68.39 393 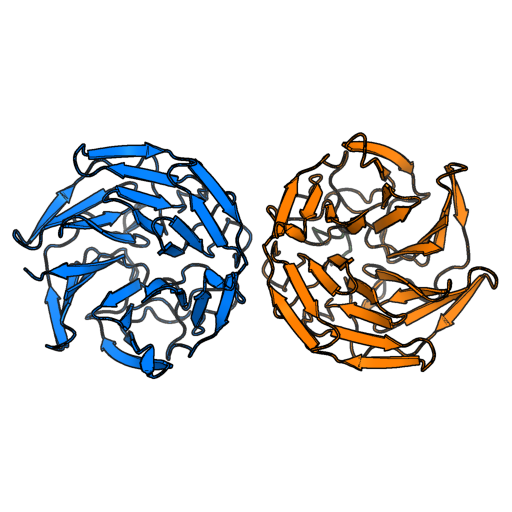LEU B O 1
ATOM 2686 N N . ASP B 1 71 ? -34.718 -13.263 12.587 1.00 64.30 394 ASP B N 1
ATOM 2687 C CA . ASP B 1 71 ? -36.067 -12.914 12.176 1.00 71.01 394 ASP B CA 1
ATOM 2688 C C . ASP B 1 71 ? -36.024 -12.201 10.834 1.00 75.17 394 ASP B C 1
ATOM 2689 O O . ASP B 1 71 ? -35.139 -11.375 10.584 1.00 71.86 394 ASP B O 1
ATOM 2694 N N . CYS B 1 72 ? -37.006 -12.504 9.989 1.00 77.11 395 CYS B N 1
ATOM 2695 C CA . CYS B 1 72 ? -37.038 -12.068 8.602 1.00 76.35 395 CYS B CA 1
ATOM 2696 C C . CYS B 1 72 ? -38.244 -11.172 8.358 1.00 78.74 395 CYS B C 1
ATOM 2697 O O . CYS B 1 72 ? -39.378 -11.558 8.656 1.00 82.31 395 CYS B O 1
ATOM 2700 N N . TYR B 1 73 ? -38.002 -9.986 7.810 1.00 76.34 396 TYR B N 1
ATOM 2701 C CA . TYR B 1 73 ? -39.058 -9.054 7.444 1.00 77.57 396 TYR B CA 1
ATOM 2702 C C . TYR B 1 73 ? -39.157 -8.981 5.927 1.00 86.65 396 TYR B C 1
ATOM 2703 O O . TYR B 1 73 ? -38.134 -8.897 5.243 1.00 88.23 396 TYR B O 1
ATOM 2712 N N . ASN B 1 74 ? -40.382 -9.017 5.400 1.00 91.58 397 ASN B N 1
ATOM 2713 C CA . ASN B 1 74 ? -40.602 -8.954 3.955 1.00 93.52 397 ASN B CA 1
ATOM 2714 C C . ASN B 1 74 ? -41.209 -7.606 3.601 1.00 94.91 397 ASN B C 1
ATOM 2715 O O . ASN B 1 74 ? -42.262 -7.251 4.149 1.00 93.19 397 ASN B O 1
ATOM 2720 N N . PRO B 1 75 ? -40.597 -6.831 2.700 1.00 96.48 398 PRO B N 1
ATOM 2721 C CA . PRO B 1 75 ? -41.033 -5.432 2.535 1.00 97.84 398 PRO B CA 1
ATOM 2722 C C . PRO B 1 75 ? -42.418 -5.269 1.925 1.00 102.14 398 PRO B C 1
ATOM 2723 O O . PRO B 1 75 ? -43.086 -4.267 2.208 1.00 101.63 398 PRO B O 1
ATOM 2727 N N . MET B 1 76 ? -42.878 -6.212 1.094 1.00 103.77 399 MET B N 1
ATOM 2728 C CA . MET B 1 76 ? -44.235 -6.106 0.564 1.00 106.66 399 MET B CA 1
ATOM 2729 C C . MET B 1 76 ? -45.261 -6.645 1.554 1.00 105.27 399 MET B C 1
ATOM 2730 O O . MET B 1 76 ? -46.364 -6.091 1.677 1.00 102.77 399 MET B O 1
ATOM 2735 N N . THR B 1 77 ? -44.936 -7.766 2.224 1.00 105.31 400 THR B N 1
ATOM 2736 C CA . THR B 1 77 ? -45.879 -8.358 3.164 1.00 100.17 400 THR B CA 1
ATOM 2737 C C . THR B 1 77 ? -46.066 -7.470 4.382 1.00 96.89 400 THR B C 1
ATOM 2738 O O . THR B 1 77 ? -47.137 -7.489 4.993 1.00 94.54 400 THR B O 1
ATOM 2742 N N . ASN B 1 78 ? -45.056 -6.675 4.735 1.00 98.67 401 ASN B N 1
ATOM 2743 C CA . ASN B 1 78 ? -45.002 -6.004 6.034 1.00 93.91 401 ASN B CA 1
ATOM 2744 C C . ASN B 1 78 ? -45.269 -6.998 7.163 1.00 89.34 401 ASN B C 1
ATOM 2745 O O . ASN B 1 78 ? -46.176 -6.819 7.976 1.00 86.56 401 ASN B O 1
ATOM 2750 N N . GLN B 1 79 ? -44.490 -8.080 7.204 1.00 91.93 402 GLN B N 1
ATOM 2751 C CA . GLN B 1 79 ? -44.596 -8.959 8.358 1.00 90.68 402 GLN B CA 1
ATOM 2752 C C . GLN B 1 79 ? -43.317 -9.735 8.610 1.00 83.80 402 GLN B C 1
ATOM 2753 O O . GLN B 1 79 ? -42.611 -10.131 7.679 1.00 77.44 402 GLN B O 1
ATOM 2759 N N . TRP B 1 80 ? -43.066 -9.970 9.895 1.00 79.76 403 TRP B N 1
ATOM 2760 C CA . TRP B 1 80 ? -41.918 -10.690 10.412 1.00 75.86 403 TRP B CA 1
ATOM 2761 C C . TRP B 1 80 ? -42.216 -12.180 10.459 1.00 73.95 403 TRP B C 1
ATOM 2762 O O . TRP B 1 80 ? -43.365 -12.591 10.618 1.00 82.30 403 TRP B O 1
ATOM 2773 N N . SER B 1 81 ? -41.171 -12.994 10.313 1.00 74.08 404 SER B N 1
ATOM 2774 C CA . SER B 1 81 ? -41.325 -14.434 10.357 1.00 72.55 404 SER B CA 1
ATOM 2775 C C . SER B 1 81 ? -40.070 -14.974 11.028 1.00 73.75 404 SER B C 1
ATOM 2776 O O . SER B 1 81 ? -38.956 -14.550 10.683 1.00 75.24 404 SER B O 1
ATOM 2779 N N . PRO B 1 82 ? -40.202 -15.887 11.981 1.00 73.37 405 PRO B N 1
ATOM 2780 C CA . PRO B 1 82 ? -39.010 -16.447 12.620 1.00 74.09 405 PRO B CA 1
ATOM 2781 C C . PRO B 1 82 ? -38.319 -17.464 11.729 1.00 72.32 405 PRO B C 1
ATOM 2782 O O . PRO B 1 82 ? -38.953 -18.197 10.967 1.00 73.36 405 PRO B O 1
ATOM 2786 N N . CYS B 1 83 ? -36.998 -17.504 11.840 1.00 69.76 406 CYS B N 1
ATOM 2787 C CA . CYS B 1 83 ? -36.175 -18.490 11.160 1.00 70.89 406 CYS B CA 1
ATOM 2788 C C . CYS B 1 83 ? -35.448 -19.315 12.213 1.00 69.05 406 CYS B C 1
ATOM 2789 O O . CYS B 1 83 ? -35.611 -19.096 13.415 1.00 72.10 406 CYS B O 1
ATOM 2792 N N . ALA B 1 84 ? -34.658 -20.283 11.768 1.00 66.08 407 ALA B N 1
ATOM 2793 C CA . ALA B 1 84 ? -33.933 -21.096 12.728 1.00 67.76 407 ALA B CA 1
ATOM 2794 C C . ALA B 1 84 ? -33.007 -20.198 13.547 1.00 68.30 407 ALA B C 1
ATOM 2795 O O . ALA B 1 84 ? -32.487 -19.201 13.027 1.00 62.99 407 ALA B O 1
ATOM 2797 N N . PRO B 1 85 ? -32.841 -20.474 14.837 1.00 68.04 408 PRO B N 1
ATOM 2798 C CA . PRO B 1 85 ? -31.951 -19.658 15.667 1.00 65.01 408 PRO B CA 1
ATOM 2799 C C . PRO B 1 85 ? -30.518 -20.173 15.643 1.00 63.57 408 PRO B C 1
ATOM 2800 O O . PRO B 1 85 ? -30.250 -21.346 15.368 1.00 61.56 408 PRO B O 1
ATOM 2804 N N . MET B 1 86 ? -29.590 -19.266 15.963 1.00 61.86 409 MET B N 1
ATOM 2805 C CA . MET B 1 86 ? -28.174 -19.601 15.929 1.00 52.82 409 MET B CA 1
ATOM 2806 C C . MET B 1 86 ? -27.838 -20.600 17.027 1.00 53.09 409 MET B C 1
ATOM 2807 O O . MET B 1 86 ? -28.660 -20.928 17.890 1.00 57.76 409 MET B O 1
ATOM 2812 N N . SER B 1 87 ? -26.601 -21.093 16.976 1.00 50.14 410 SER B N 1
ATOM 2813 C CA . SER B 1 87 ? -26.128 -22.026 17.991 1.00 50.84 410 SER B CA 1
ATOM 2814 C C . SER B 1 87 ? -26.129 -21.386 19.371 1.00 51.25 410 SER B C 1
ATOM 2815 O O . SER B 1 87 ? -26.478 -22.037 20.361 1.00 53.90 410 SER B O 1
ATOM 2818 N N . VAL B 1 88 ? -25.734 -20.115 19.449 1.00 52.32 411 VAL B N 1
ATOM 2819 C CA . VAL B 1 88 ? -25.571 -19.417 20.727 1.00 45.96 411 VAL B CA 1
ATOM 2820 C C . VAL B 1 88 ? -26.167 -18.020 20.597 1.00 44.65 411 VAL B C 1
ATOM 2821 O O . VAL B 1 88 ? -26.293 -17.480 19.506 1.00 44.95 411 VAL B O 1
ATOM 2825 N N . PRO B 1 89 ? -26.555 -17.438 21.734 1.00 40.78 412 PRO B N 1
ATOM 2826 C CA . PRO B 1 89 ? -27.012 -16.039 21.690 1.00 40.20 412 PRO B CA 1
ATOM 2827 C C . PRO B 1 89 ? -25.825 -15.103 21.467 1.00 34.27 412 PRO B C 1
ATOM 2828 O O . PRO B 1 89 ? -24.721 -15.350 21.946 1.00 31.52 412 PRO B O 1
ATOM 2832 N N . ARG B 1 90 ? -26.068 -14.022 20.723 1.00 36.22 413 ARG B N 1
ATOM 2833 C CA . ARG B 1 90 ? -25.015 -13.084 20.316 1.00 36.84 413 ARG B CA 1
ATOM 2834 C C . ARG B 1 90 ? -25.522 -11.650 20.499 1.00 31.86 413 ARG B C 1
ATOM 2835 O O . ARG B 1 90 ? -26.147 -11.076 19.604 1.00 31.97 413 ARG B O 1
ATOM 2843 N N . ASN B 1 91 ? -25.236 -11.064 21.656 1.00 25.96 414 ASN B N 1
ATOM 2844 C CA . ASN B 1 91 ? -25.480 -9.649 21.850 1.00 27.67 414 ASN B CA 1
ATOM 2845 C C . ASN B 1 91 ? -24.286 -8.869 21.321 1.00 28.28 414 ASN B C 1
ATOM 2846 O O . ASN B 1 91 ? -23.146 -9.316 21.451 1.00 25.64 414 ASN B O 1
ATOM 2851 N N . ARG B 1 92 ? -24.558 -7.711 20.717 1.00 28.39 415 ARG B N 1
ATOM 2852 C CA . ARG B 1 92 ? -23.528 -6.863 20.106 1.00 28.63 415 ARG B CA 1
ATOM 2853 C C . ARG B 1 92 ? -22.770 -7.641 19.026 1.00 29.01 415 ARG B C 1
ATOM 2854 O O . ARG B 1 92 ? -21.538 -7.630 18.942 1.00 29.44 415 ARG B O 1
ATOM 2862 N N . ILE B 1 93 ? -23.556 -8.333 18.204 1.00 27.35 416 ILE B N 1
ATOM 2863 C CA . ILE B 1 93 ? -23.089 -9.165 17.111 1.00 30.87 416 ILE B CA 1
ATOM 2864 C C . ILE B 1 93 ? -22.714 -8.300 15.912 1.00 28.88 416 ILE B C 1
ATOM 2865 O O . ILE B 1 93 ? -23.102 -7.135 15.803 1.00 31.63 416 ILE B O 1
ATOM 2870 N N . GLY B 1 94 ? -21.937 -8.895 15.011 1.00 32.84 417 GLY B N 1
ATOM 2871 C CA . GLY B 1 94 ? -21.725 -8.352 13.686 1.00 35.89 417 GLY B CA 1
ATOM 2872 C C . GLY B 1 94 ? -22.061 -9.388 12.626 1.00 39.01 417 GLY B C 1
ATOM 2873 O O . GLY B 1 94 ? -21.947 -10.593 12.856 1.00 39.30 417 GLY B O 1
ATOM 2874 N N . VAL B 1 95 ? -22.495 -8.907 11.457 1.00 45.46 418 VAL B N 1
ATOM 2875 C CA . VAL B 1 95 ? -22.979 -9.785 10.399 1.00 47.98 418 VAL B CA 1
ATOM 2876 C C . VAL B 1 95 ? -22.512 -9.266 9.051 1.00 45.07 418 VAL B C 1
ATOM 2877 O O . VAL B 1 95 ? -22.428 -8.056 8.824 1.00 46.95 418 VAL B O 1
ATOM 2881 N N . GLY B 1 96 ? -22.219 -10.197 8.144 1.00 49.94 419 GLY B N 1
ATOM 2882 C CA . GLY B 1 96 ? -22.018 -9.846 6.753 1.00 55.73 419 GLY B CA 1
ATOM 2883 C C . GLY B 1 96 ? -22.720 -10.831 5.839 1.00 58.24 419 GLY B C 1
ATOM 2884 O O . GLY B 1 96 ? -23.089 -11.936 6.246 1.00 61.45 419 GLY B O 1
ATOM 2885 N N . VAL B 1 97 ? -22.863 -10.419 4.577 1.00 63.01 420 VAL B N 1
ATOM 2886 C CA . VAL B 1 97 ? -23.566 -11.178 3.539 1.00 69.56 420 VAL B CA 1
ATOM 2887 C C . VAL B 1 97 ? -22.593 -11.489 2.398 1.00 70.94 420 VAL B C 1
ATOM 2888 O O . VAL B 1 97 ? -22.060 -10.567 1.760 1.00 66.03 420 VAL B O 1
ATOM 2892 N N . ILE B 1 98 ? -22.375 -12.780 2.121 1.00 74.55 421 ILE B N 1
ATOM 2893 C CA . ILE B 1 98 ? -21.659 -13.203 0.917 1.00 79.33 421 ILE B CA 1
ATOM 2894 C C . ILE B 1 98 ? -22.339 -14.413 0.283 1.00 84.04 421 ILE B C 1
ATOM 2895 O O . ILE B 1 98 ? -22.542 -15.434 0.951 1.00 81.61 421 ILE B O 1
ATOM 2900 N N . ASP B 1 99 ? -22.602 -14.323 -1.031 1.00 85.30 422 ASP B N 1
ATOM 2901 C CA . ASP B 1 99 ? -23.180 -15.406 -1.834 1.00 86.27 422 ASP B CA 1
ATOM 2902 C C . ASP B 1 99 ? -24.512 -15.854 -1.252 1.00 84.51 422 ASP B C 1
ATOM 2903 O O . ASP B 1 99 ? -24.778 -17.049 -1.093 1.00 80.38 422 ASP B O 1
ATOM 2908 N N . GLY B 1 100 ? -25.342 -14.867 -0.913 1.00 82.10 423 GLY B N 1
ATOM 2909 C CA . GLY B 1 100 ? -26.654 -15.087 -0.339 1.00 81.31 423 GLY B CA 1
ATOM 2910 C C . GLY B 1 100 ? -26.687 -15.722 1.037 1.00 82.66 423 GLY B C 1
ATOM 2911 O O . GLY B 1 100 ? -27.756 -16.160 1.474 1.00 81.85 423 GLY B O 1
ATOM 2912 N N . HIS B 1 101 ? -25.555 -15.779 1.742 1.00 83.33 424 HIS B N 1
ATOM 2913 C CA . HIS B 1 101 ? -25.462 -16.416 3.052 1.00 79.46 424 HIS B CA 1
ATOM 2914 C C . HIS B 1 101 ? -25.209 -15.378 4.142 1.00 77.52 424 HIS B C 1
ATOM 2915 O O . HIS B 1 101 ? -24.550 -14.356 3.910 1.00 74.28 424 HIS B O 1
ATOM 2922 N N . ILE B 1 102 ? -25.751 -15.652 5.339 1.00 76.82 425 ILE B N 1
ATOM 2923 C CA . ILE B 1 102 ? -25.650 -14.766 6.500 1.00 69.79 425 ILE B CA 1
ATOM 2924 C C . ILE B 1 102 ? -24.504 -15.241 7.383 1.00 66.90 425 ILE B C 1
ATOM 2925 O O . ILE B 1 102 ? -24.485 -16.403 7.805 1.00 65.70 425 ILE B O 1
ATOM 2930 N N . TYR B 1 103 ? -23.545 -14.356 7.666 1.00 64.78 426 TYR B N 1
ATOM 2931 C CA . TYR B 1 103 ? -22.466 -14.644 8.609 1.00 60.61 426 TYR B CA 1
ATOM 2932 C C . TYR B 1 103 ? -22.753 -13.923 9.918 1.00 50.52 426 TYR B C 1
ATOM 2933 O O . TYR B 1 103 ? -22.878 -12.702 9.934 1.00 49.92 426 TYR B O 1
ATOM 2942 N N . ALA B 1 104 ? -22.879 -14.675 11.004 1.00 52.72 427 ALA B N 1
ATOM 2943 C CA . ALA B 1 104 ? -23.064 -14.115 12.337 1.00 47.84 427 ALA B CA 1
ATOM 2944 C C . ALA B 1 104 ? -21.739 -14.172 13.072 1.00 42.67 427 ALA B C 1
ATOM 2945 O O . ALA B 1 104 ? -21.164 -15.252 13.222 1.00 44.84 427 ALA B O 1
ATOM 2947 N N . VAL B 1 105 ? -21.267 -13.017 13.541 1.00 41.83 428 VAL B N 1
ATOM 2948 C CA . VAL B 1 105 ? -19.884 -12.864 13.995 1.00 42.54 428 VAL B CA 1
ATOM 2949 C C . VAL B 1 105 ? -19.834 -12.416 15.454 1.00 33.73 428 VAL B C 1
ATOM 2950 O O . VAL B 1 105 ? -20.323 -11.333 15.791 1.00 39.27 428 VAL B O 1
ATOM 2954 N N . GLY B 1 106 ? -19.199 -13.226 16.301 1.00 32.26 429 GLY B N 1
ATOM 2955 C CA . GLY B 1 106 ? -18.865 -12.786 17.653 1.00 29.44 429 GLY B CA 1
ATOM 2956 C C . GLY B 1 106 ? -20.085 -12.508 18.522 1.00 37.10 429 GLY B C 1
ATOM 2957 O O . GLY B 1 106 ? -21.087 -13.233 18.486 1.00 35.12 429 GLY B O 1
ATOM 2958 N N . GLY B 1 107 ? -20.017 -11.425 19.295 1.00 30.01 430 GLY B N 1
ATOM 2959 C CA . GLY B 1 107 ? -21.064 -11.083 20.231 1.00 28.77 430 GLY B CA 1
ATOM 2960 C C . GLY B 1 107 ? -20.854 -11.753 21.581 1.00 31.07 430 GLY B C 1
ATOM 2961 O O . GLY B 1 107 ? -19.974 -12.595 21.771 1.00 32.30 430 GLY B O 1
ATOM 2962 N N . SER B 1 108 ? -21.673 -11.363 22.547 1.00 32.25 431 SER B N 1
ATOM 2963 C CA . SER B 1 108 ? -21.578 -11.940 23.880 1.00 33.06 431 SER B CA 1
ATOM 2964 C C . SER B 1 108 ? -22.837 -12.718 24.240 1.00 28.88 431 SER B C 1
ATOM 2965 O O . SER B 1 108 ? -23.920 -12.493 23.684 1.00 29.71 431 SER B O 1
ATOM 2968 N N . HIS B 1 109 ? -22.661 -13.651 25.175 1.00 32.64 432 HIS B N 1
ATOM 2969 C CA . HIS B 1 109 ? -23.754 -14.287 25.911 1.00 33.56 432 HIS B CA 1
ATOM 2970 C C . HIS B 1 109 ? -23.345 -14.280 27.375 1.00 32.95 432 HIS B C 1
ATOM 2971 O O . HIS B 1 109 ? -22.454 -15.034 27.772 1.00 33.30 432 HIS B O 1
ATOM 2978 N N . GLY B 1 110 ? -23.987 -13.437 28.174 1.00 33.33 433 GLY B N 1
ATOM 2979 C CA . GLY B 1 110 ? -23.562 -13.292 29.553 1.00 33.31 433 GLY B CA 1
ATOM 2980 C C . GLY B 1 110 ? -22.179 -12.665 29.571 1.00 41.89 433 GLY B C 1
ATOM 2981 O O . GLY B 1 110 ? -21.951 -11.610 28.970 1.00 40.86 433 GLY B O 1
ATOM 2982 N N . CYS B 1 111 ? -21.227 -13.319 30.230 1.00 35.01 434 CYS B N 1
ATOM 2983 C CA . CYS B 1 111 ? -19.861 -12.819 30.234 1.00 42.22 434 CYS B CA 1
ATOM 2984 C C . CYS B 1 111 ? -18.970 -13.538 29.229 1.00 39.82 434 CYS B C 1
ATOM 2985 O O . CYS B 1 111 ? -17.778 -13.240 29.150 1.00 42.04 434 CYS B O 1
ATOM 2988 N N . ILE B 1 112 ? -19.518 -14.447 28.437 1.00 39.63 435 ILE B N 1
ATOM 2989 C CA . ILE B 1 112 ? -18.749 -15.127 27.403 1.00 41.44 435 ILE B CA 1
ATOM 2990 C C . ILE B 1 112 ? -18.735 -14.268 26.146 1.00 39.67 435 ILE B C 1
ATOM 2991 O O . ILE B 1 112 ? -19.788 -13.965 25.581 1.00 41.29 435 ILE B O 1
ATOM 2996 N N . HIS B 1 113 ? -17.540 -13.882 25.707 1.00 35.73 436 HIS B N 1
ATOM 2997 C CA . HIS B 1 113 ? -17.366 -13.091 24.495 1.00 36.93 436 HIS B CA 1
ATOM 2998 C C . HIS B 1 113 ? -16.937 -14.039 23.382 1.00 35.87 436 HIS B C 1
ATOM 2999 O O . HIS B 1 113 ? -15.864 -14.643 23.461 1.00 38.22 436 HIS B O 1
ATOM 3006 N N . HIS B 1 114 ? -17.779 -14.181 22.359 1.00 33.98 437 HIS B N 1
ATOM 3007 C CA . HIS B 1 114 ? -17.572 -15.232 21.373 1.00 38.86 437 HIS B CA 1
ATOM 3008 C C . HIS B 1 114 ? -16.429 -14.880 20.427 1.00 41.73 437 HIS B C 1
ATOM 3009 O O . HIS B 1 114 ? -16.255 -13.721 20.041 1.00 36.90 437 HIS B O 1
ATOM 3016 N N . ASN B 1 115 ? -15.653 -15.894 20.040 1.00 38.21 438 ASN B N 1
ATOM 3017 C CA . ASN B 1 115 ? -14.876 -15.809 18.818 1.00 36.75 438 ASN B CA 1
ATOM 3018 C C . ASN B 1 115 ? -15.491 -16.637 17.700 1.00 47.91 438 ASN B C 1
ATOM 3019 O O . ASN B 1 115 ? -15.056 -16.511 16.546 1.00 48.20 438 ASN B O 1
ATOM 3024 N N . SER B 1 116 ? -16.531 -17.422 18.002 1.00 45.34 439 SER B N 1
ATOM 3025 C CA . SER B 1 116 ? -17.142 -18.307 17.024 1.00 44.61 439 SER B CA 1
ATOM 3026 C C . SER B 1 116 ? -17.906 -17.514 15.978 1.00 45.90 439 SER B C 1
ATOM 3027 O O . SER B 1 116 ? -18.365 -16.393 16.215 1.00 42.27 439 SER B O 1
ATOM 3030 N N . VAL B 1 117 ? -17.996 -18.097 14.792 1.00 49.55 440 VAL B N 1
ATOM 3031 C CA . VAL B 1 117 ? -18.764 -17.547 13.688 1.00 52.27 440 VAL B CA 1
ATOM 3032 C C . VAL B 1 117 ? -19.628 -18.673 13.140 1.00 54.36 440 VAL B C 1
ATOM 3033 O O . VAL B 1 117 ? -19.226 -19.841 13.160 1.00 57.69 440 VAL B O 1
ATOM 3037 N N . GLU B 1 118 ? -20.823 -18.333 12.676 1.00 55.91 441 GLU B N 1
ATOM 3038 C CA . GLU B 1 118 ? -21.694 -19.314 12.053 1.00 61.30 441 GLU B CA 1
ATOM 3039 C C . GLU B 1 118 ? -22.397 -18.673 10.877 1.00 60.77 441 GLU B C 1
ATOM 3040 O O . GLU B 1 118 ? -22.514 -17.453 10.781 1.00 58.88 441 GLU B O 1
ATOM 3046 N N . ARG B 1 119 ? -22.895 -19.528 10.000 1.00 69.13 442 ARG B N 1
ATOM 3047 C CA . ARG B 1 119 ? -23.402 -19.126 8.700 1.00 70.53 442 ARG B CA 1
ATOM 3048 C C . ARG B 1 119 ? -24.782 -19.718 8.480 1.00 70.34 442 ARG B C 1
ATOM 3049 O O . ARG B 1 119 ? -24.993 -20.911 8.689 1.00 69.08 442 ARG B O 1
ATOM 3057 N N . TYR B 1 120 ? -25.707 -18.858 8.064 1.00 68.96 443 TYR B N 1
ATOM 3058 C CA . TYR B 1 120 ? -27.090 -19.204 7.782 1.00 77.50 443 TYR B CA 1
ATOM 3059 C C . TYR B 1 120 ? -27.346 -19.116 6.285 1.00 87.05 443 TYR B C 1
ATOM 3060 O O . TYR B 1 120 ? -26.916 -18.160 5.630 1.00 85.36 443 TYR B O 1
ATOM 3069 N N . GLU B 1 121 ? -28.058 -20.102 5.751 1.00 91.57 444 GLU B N 1
ATOM 3070 C CA . GLU B 1 121 ? -28.446 -20.096 4.341 1.00 92.62 444 GLU B CA 1
ATOM 3071 C C . GLU B 1 121 ? -29.955 -20.051 4.195 1.00 96.79 444 GLU B C 1
ATOM 3072 O O . GLU B 1 121 ? -30.631 -21.038 4.538 1.00 97.30 444 GLU B O 1
ATOM 3078 N N . PRO B 1 122 ? -30.503 -18.977 3.614 1.00 94.78 445 PRO B N 1
ATOM 3079 C CA . PRO B 1 122 ? -31.940 -18.699 3.762 1.00 100.26 445 PRO B CA 1
ATOM 3080 C C . PRO B 1 122 ? -32.866 -19.727 3.127 1.00 111.76 445 PRO B C 1
ATOM 3081 O O . PRO B 1 122 ? -33.989 -19.906 3.622 1.00 113.31 445 PRO B O 1
ATOM 3085 N N . GLU B 1 123 ? -32.449 -20.405 2.058 1.00 116.08 446 GLU B N 1
ATOM 3086 C CA . GLU B 1 123 ? -33.316 -21.368 1.389 1.00 120.09 446 GLU B CA 1
ATOM 3087 C C . GLU B 1 123 ? -33.234 -22.764 1.995 1.00 122.02 446 GLU B C 1
ATOM 3088 O O . GLU B 1 123 ? -33.958 -23.661 1.548 1.00 126.50 446 GLU B O 1
ATOM 3090 N N . ARG B 1 124 ? -32.374 -22.974 2.997 1.00 118.67 447 ARG B N 1
ATOM 3091 C CA . ARG B 1 124 ? -32.399 -24.194 3.791 1.00 119.33 447 ARG B CA 1
ATOM 3092 C C . ARG B 1 124 ? -32.765 -23.916 5.248 1.00 115.12 447 ARG B C 1
ATOM 3093 O O . ARG B 1 124 ? -33.054 -24.862 5.993 1.00 114.16 447 ARG B O 1
ATOM 3101 N N . ASP B 1 125 ? -32.793 -22.648 5.670 1.00 109.97 448 ASP B N 1
ATOM 3102 C CA . ASP B 1 125 ? -33.166 -22.271 7.034 1.00 103.55 448 ASP B CA 1
ATOM 3103 C C . ASP B 1 125 ? -32.275 -22.981 8.053 1.00 101.61 448 ASP B C 1
ATOM 3104 O O . ASP B 1 125 ? -32.747 -23.572 9.025 1.00 98.80 448 ASP B O 1
ATOM 3109 N N . GLU B 1 126 ? -30.960 -22.910 7.825 1.00 100.39 449 GLU B N 1
ATOM 3110 C CA . GLU B 1 126 ? -30.006 -23.610 8.676 1.00 98.27 449 GLU B CA 1
ATOM 3111 C C . GLU B 1 126 ? -28.799 -22.759 9.028 1.00 88.57 449 GLU B C 1
ATOM 3112 O O . GLU B 1 126 ? -28.341 -21.939 8.230 1.00 85.87 449 GLU B O 1
ATOM 3118 N N . TRP B 1 127 ? -28.281 -22.992 10.228 1.00 85.45 450 TRP B N 1
ATOM 3119 C CA . TRP B 1 127 ? -27.033 -22.421 10.700 1.00 79.25 450 TRP B CA 1
ATOM 3120 C C . TRP B 1 127 ? -25.990 -23.522 10.802 1.00 78.71 450 TRP B C 1
ATOM 3121 O O . TRP B 1 127 ? -26.311 -24.672 11.124 1.00 80.36 450 TRP B O 1
ATOM 3132 N N . HIS B 1 128 ? -24.742 -23.167 10.528 1.00 78.21 451 HIS B N 1
ATOM 3133 C CA . HIS B 1 128 ? -23.648 -24.099 10.737 1.00 80.30 451 HIS B CA 1
ATOM 3134 C C . HIS B 1 128 ? -22.410 -23.297 11.088 1.00 74.17 451 HIS B C 1
ATOM 3135 O O . HIS B 1 128 ? -22.179 -22.211 10.539 1.00 67.66 451 HIS B O 1
ATOM 3142 N N . LEU B 1 129 ? -21.631 -23.837 12.015 1.00 72.47 452 LEU B N 1
ATOM 3143 C CA . LEU B 1 129 ? -20.444 -23.142 12.462 1.00 69.62 452 LEU B CA 1
ATOM 3144 C C . LEU B 1 129 ? -19.331 -23.263 11.432 1.00 76.02 452 LEU B C 1
ATOM 3145 O O . LEU B 1 129 ? -19.228 -24.249 10.694 1.00 75.69 452 LEU B O 1
ATOM 3150 N N . VAL B 1 130 ? -18.516 -22.215 11.371 1.00 74.12 453 VAL B N 1
ATOM 3151 C CA . VAL B 1 130 ? -17.361 -22.142 10.491 1.00 66.95 453 VAL B CA 1
ATOM 3152 C C . VAL B 1 130 ? -16.156 -21.915 11.394 1.00 64.74 453 VAL B C 1
ATOM 3153 O O . VAL B 1 130 ? -16.264 -22.048 12.619 1.00 59.34 453 VAL B O 1
ATOM 3157 N N . ALA B 1 131 ? -15.004 -21.595 10.810 1.00 65.98 454 ALA B N 1
ATOM 3158 C CA . ALA B 1 131 ? -13.805 -21.375 11.611 1.00 62.26 454 ALA B CA 1
ATOM 3159 C C . ALA B 1 131 ? -14.011 -20.191 12.558 1.00 55.08 454 ALA B C 1
ATOM 3160 O O . ALA B 1 131 ? -14.572 -19.164 12.148 1.00 51.15 454 ALA B O 1
ATOM 3162 N N . PRO B 1 132 ? -13.588 -20.292 13.813 1.00 52.58 455 PRO B N 1
ATOM 3163 C CA . PRO B 1 132 ? -13.665 -19.136 14.710 1.00 56.55 455 PRO B CA 1
ATOM 3164 C C . PRO B 1 132 ? -12.627 -18.076 14.359 1.00 60.59 455 PRO B C 1
ATOM 3165 O O . PRO B 1 132 ? -11.581 -18.354 13.763 1.00 59.11 455 PRO B O 1
ATOM 3169 N N . MET B 1 133 ? -12.935 -16.839 14.748 1.00 53.51 456 MET B N 1
ATOM 3170 C CA . MET B 1 133 ? -11.968 -15.759 14.664 1.00 46.53 456 MET B CA 1
ATOM 3171 C C . MET B 1 133 ? -10.763 -16.072 15.540 1.00 45.14 456 MET B C 1
ATOM 3172 O O . MET B 1 133 ? -10.807 -16.939 16.418 1.00 48.44 456 MET B O 1
ATOM 3177 N N . LEU B 1 134 ? -9.672 -15.346 15.279 1.00 45.78 457 LEU B N 1
ATOM 3178 C CA . LEU B 1 134 ? -8.484 -15.368 16.124 1.00 40.52 457 LEU B CA 1
ATOM 3179 C C . LEU B 1 134 ? -8.673 -14.579 17.407 1.00 39.67 457 LEU B C 1
ATOM 3180 O O . LEU B 1 134 ? -7.840 -14.682 18.318 1.00 40.83 457 LEU B O 1
ATOM 3185 N N . THR B 1 135 ? -9.723 -13.773 17.479 1.00 35.95 458 THR B N 1
ATOM 3186 C CA . THR B 1 135 ? -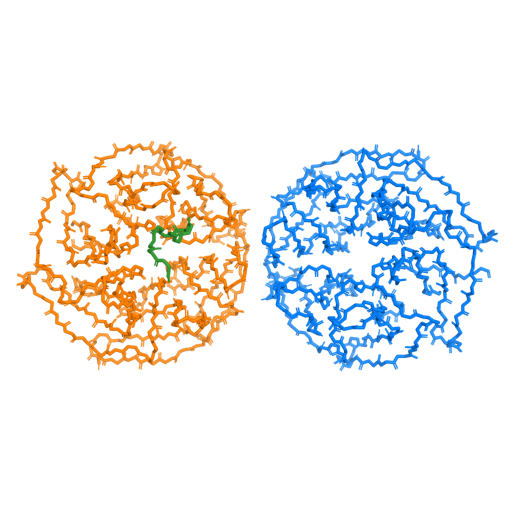9.968 -12.874 18.593 1.00 39.88 458 THR B CA 1
ATOM 3187 C C . THR B 1 135 ? -11.423 -13.003 19.006 1.00 34.37 458 THR B C 1
ATOM 3188 O O . THR B 1 135 ? -12.299 -13.158 18.155 1.00 34.25 458 THR B O 1
ATOM 3192 N N . ARG B 1 136 ? -11.675 -12.946 20.309 1.00 34.76 459 ARG B N 1
ATOM 3193 C CA . ARG B 1 136 ? -13.034 -12.778 20.799 1.00 32.44 459 ARG B CA 1
ATOM 3194 C C . ARG B 1 136 ? -13.449 -11.328 20.586 1.00 28.73 459 ARG B C 1
ATOM 3195 O O . ARG B 1 136 ? -12.698 -10.414 20.927 1.00 26.33 459 ARG B O 1
ATOM 3203 N N . ARG B 1 137 ? -14.617 -11.118 19.976 1.00 24.18 460 ARG B N 1
ATOM 3204 C CA . ARG B 1 137 ? -15.029 -9.784 19.544 1.00 25.94 460 ARG B CA 1
ATOM 3205 C C . ARG B 1 137 ? -16.530 -9.607 19.771 1.00 30.19 460 ARG B C 1
ATOM 3206 O O . ARG B 1 137 ? -17.348 -10.332 19.195 1.00 25.30 460 ARG B O 1
ATOM 3214 N N . ILE B 1 138 ? -16.889 -8.642 20.604 1.00 26.01 461 ILE B N 1
ATOM 3215 C CA . ILE B 1 138 ? -18.242 -8.122 20.669 1.00 22.82 461 ILE B CA 1
ATOM 3216 C C . ILE B 1 138 ? -18.137 -6.647 20.326 1.00 27.95 461 ILE B C 1
ATOM 3217 O O . ILE B 1 138 ? -17.069 -6.031 20.441 1.00 21.76 461 ILE B O 1
ATOM 3222 N N . GLY B 1 139 ? -19.253 -6.076 19.881 1.00 25.32 462 GLY B N 1
ATOM 3223 C CA . GLY B 1 139 ? -19.189 -4.715 19.387 1.00 25.97 462 GLY B CA 1
ATOM 3224 C C . GLY B 1 139 ? -18.387 -4.628 18.117 1.00 24.16 462 GLY B C 1
ATOM 3225 O O . GLY B 1 139 ? -17.868 -3.558 17.781 1.00 25.07 462 GLY B O 1
ATOM 3226 N N . VAL B 1 140 ? -18.266 -5.751 17.415 1.00 24.28 463 VAL B N 1
ATOM 3227 C CA . VAL B 1 140 ? -17.397 -5.924 16.257 1.00 26.98 463 VAL B CA 1
ATOM 3228 C C . VAL B 1 140 ? -18.100 -5.408 15.009 1.00 31.70 463 VAL B C 1
ATOM 3229 O O . VAL B 1 140 ? -19.276 -5.699 14.775 1.00 33.66 463 VAL B O 1
ATOM 3233 N N . GLY B 1 141 ? -17.390 -4.615 14.211 1.00 27.94 464 GLY B N 1
ATOM 3234 C CA . GLY B 1 141 ? -17.901 -4.191 12.921 1.00 34.06 464 GLY B CA 1
ATOM 3235 C C . GLY B 1 141 ? -17.511 -5.207 11.854 1.00 32.73 464 GLY B C 1
ATOM 3236 O O . GLY B 1 141 ? -16.411 -5.750 11.871 1.00 28.17 464 GLY B O 1
ATOM 3237 N N . VAL B 1 142 ? -18.455 -5.487 10.951 1.00 33.41 465 VAL B N 1
ATOM 3238 C CA . VAL B 1 142 ? -18.315 -6.533 9.944 1.00 34.87 465 VAL B CA 1
ATOM 3239 C C . VAL B 1 142 ? -18.604 -5.944 8.571 1.00 44.55 465 VAL B C 1
ATOM 3240 O O . VAL B 1 142 ? -19.509 -5.116 8.410 1.00 43.35 465 VAL B O 1
ATOM 3244 N N . ALA B 1 143 ? -17.819 -6.365 7.584 1.00 40.89 466 ALA B N 1
ATOM 3245 C CA . ALA B 1 143 ? -17.958 -5.864 6.231 1.00 48.25 466 ALA B CA 1
ATOM 3246 C C . ALA B 1 143 ? -17.486 -6.935 5.262 1.00 46.81 466 ALA B C 1
ATOM 3247 O O . ALA B 1 143 ? -16.690 -7.817 5.601 1.00 47.47 466 ALA B O 1
ATOM 3249 N N . VAL B 1 144 ? -18.000 -6.851 4.046 1.00 55.50 467 VAL B N 1
ATOM 3250 C CA . VAL B 1 144 ? -17.661 -7.785 2.986 1.00 60.11 467 VAL B CA 1
ATOM 3251 C C . VAL B 1 144 ? -17.139 -6.991 1.801 1.00 57.45 467 VAL B C 1
ATOM 3252 O O . VAL B 1 144 ? -17.823 -6.091 1.303 1.00 63.09 467 VAL B O 1
ATOM 3256 N N . LEU B 1 145 ? -15.935 -7.328 1.349 1.00 64.08 468 LEU B N 1
ATOM 3257 C CA . LEU B 1 145 ? -15.329 -6.672 0.198 1.00 67.47 468 LEU B CA 1
ATOM 3258 C C . LEU B 1 145 ? -14.580 -7.707 -0.618 1.00 68.20 468 LEU B C 1
ATOM 3259 O O . LEU B 1 145 ? -13.835 -8.518 -0.054 1.00 62.60 468 LEU B O 1
ATOM 3264 N N . ASN B 1 146 ? -14.770 -7.655 -1.947 1.00 76.98 469 ASN B N 1
ATOM 3265 C CA . ASN B 1 146 ? -14.272 -8.695 -2.856 1.00 78.17 469 ASN B CA 1
ATOM 3266 C C . ASN B 1 146 ? -14.685 -10.074 -2.358 1.00 81.21 469 ASN B C 1
ATOM 3267 O O . ASN B 1 146 ? -13.964 -11.057 -2.504 1.00 96.37 469 ASN B O 1
ATOM 3272 N N . ARG B 1 147 ? -15.848 -10.113 -1.733 1.00 79.00 470 ARG B N 1
ATOM 3273 C CA . ARG B 1 147 ? -16.467 -11.318 -1.202 1.00 76.89 470 ARG B CA 1
ATOM 3274 C C . ARG B 1 147 ? -15.536 -12.041 -0.225 1.00 71.09 470 ARG B C 1
ATOM 3275 O O . ARG B 1 147 ? -15.454 -13.273 -0.184 1.00 72.24 470 ARG B O 1
ATOM 3283 N N . LEU B 1 148 ? -14.841 -11.229 0.564 1.00 67.75 471 LEU B N 1
ATOM 3284 C CA . LEU B 1 148 ? -14.103 -11.605 1.757 1.00 64.02 471 LEU B CA 1
ATOM 3285 C C . LEU B 1 148 ? -14.815 -10.990 2.955 1.00 52.51 471 LEU B C 1
ATOM 3286 O O . LEU B 1 148 ? -15.445 -9.936 2.839 1.00 50.23 471 LEU B O 1
ATOM 3291 N N . LEU B 1 149 ? -14.692 -11.622 4.111 1.00 51.97 472 LEU B N 1
ATOM 3292 C CA . LEU B 1 149 ? -15.422 -11.182 5.296 1.00 51.77 472 LEU B CA 1
ATOM 3293 C C . LEU B 1 149 ? -14.465 -10.604 6.336 1.00 43.68 472 LEU B C 1
ATOM 3294 O O . LEU B 1 149 ? -13.625 -11.326 6.881 1.00 48.83 472 LEU B O 1
ATOM 3299 N N . TYR B 1 150 ? -14.634 -9.318 6.643 1.00 45.18 473 TYR B N 1
ATOM 3300 C CA . TYR B 1 150 ? -13.785 -8.588 7.584 1.00 41.38 473 TYR B CA 1
ATOM 3301 C C . TYR B 1 150 ? -14.488 -8.385 8.930 1.00 36.64 473 TYR B C 1
ATOM 3302 O O . TYR B 1 150 ? -15.599 -7.843 8.981 1.00 34.62 473 TYR B O 1
ATOM 3311 N N . ALA B 1 151 ? -13.823 -8.796 10.016 1.00 32.79 474 ALA B N 1
ATOM 3312 C CA . ALA B 1 151 ? -14.209 -8.472 11.392 1.00 31.45 474 ALA B CA 1
ATOM 3313 C C . ALA B 1 151 ? -13.283 -7.392 11.936 1.00 31.07 474 ALA B C 1
ATOM 3314 O O . ALA B 1 151 ? -12.068 -7.609 12.015 1.00 32.70 474 ALA B O 1
ATOM 3316 N N . VAL B 1 152 ? -13.854 -6.258 12.360 1.00 26.29 475 VAL B N 1
ATOM 3317 C CA . VAL B 1 152 ? -13.096 -5.029 12.612 1.00 28.53 475 VAL B CA 1
ATOM 3318 C C . VAL B 1 152 ? -13.360 -4.525 14.036 1.00 26.27 475 VAL B C 1
ATOM 3319 O O . VAL B 1 152 ? -14.508 -4.296 14.419 1.00 25.18 475 VAL B O 1
ATOM 3323 N N . GLY B 1 153 ? -12.291 -4.346 14.816 1.00 30.16 476 GLY B N 1
ATOM 3324 C CA . GLY B 1 153 ? -12.362 -3.823 16.167 1.00 24.43 476 GLY B CA 1
ATOM 3325 C C . GLY B 1 153 ? -13.193 -4.685 17.097 1.00 26.48 476 GLY B C 1
ATOM 3326 O O . GLY B 1 153 ? -13.249 -5.919 16.982 1.00 23.19 476 GLY B O 1
ATOM 3327 N N . GLY B 1 154 ? -13.839 -4.020 18.048 1.00 23.75 477 GLY B N 1
ATOM 3328 C CA . GLY B 1 154 ? -14.654 -4.675 19.046 1.00 24.81 477 GLY B CA 1
ATOM 3329 C C . GLY B 1 154 ? -14.012 -4.694 20.420 1.00 25.47 477 GLY B C 1
ATOM 3330 O O . GLY B 1 154 ? -13.137 -3.881 20.754 1.00 25.52 477 GLY B O 1
ATOM 3331 N N . PHE B 1 155 ? -14.447 -5.659 21.224 1.00 22.64 478 PHE B N 1
ATOM 3332 C CA . PHE B 1 155 ? -14.121 -5.754 22.644 1.00 23.81 478 PHE B CA 1
ATOM 3333 C C . PHE B 1 155 ? -14.048 -7.239 22.983 1.00 25.64 478 PHE B C 1
ATOM 3334 O O . PHE B 1 155 ? -14.958 -7.993 22.615 1.00 22.17 478 PHE B O 1
ATOM 3342 N N . ASP B 1 156 ? -12.962 -7.665 23.642 1.00 22.71 479 ASP B N 1
ATOM 3343 C CA . ASP B 1 156 ? -12.751 -9.092 23.886 1.00 28.88 479 ASP B CA 1
ATOM 3344 C C . ASP B 1 156 ? -13.150 -9.527 25.292 1.00 31.90 479 ASP B C 1
ATOM 3345 O O . ASP B 1 156 ? -12.977 -10.698 25.633 1.00 29.79 479 ASP B O 1
ATOM 3350 N N . GLY B 1 157 ? -13.708 -8.625 26.091 1.00 31.33 480 GLY B N 1
ATOM 3351 C CA . GLY B 1 157 ? -13.986 -8.864 27.484 1.00 32.53 480 GLY B CA 1
ATOM 3352 C C . GLY B 1 157 ? -13.135 -8.030 28.416 1.00 34.36 480 GLY B C 1
ATOM 3353 O O . GLY B 1 157 ? -13.561 -7.748 29.543 1.00 34.55 480 GLY B O 1
ATOM 3354 N N . THR B 1 158 ? -11.974 -7.580 27.953 1.00 34.32 481 THR B N 1
ATOM 3355 C CA . THR B 1 158 ? -10.969 -6.927 28.786 1.00 32.76 481 THR B CA 1
ATOM 3356 C C . THR B 1 158 ? -10.415 -5.710 28.053 1.00 32.11 481 THR B C 1
ATOM 3357 O O . THR B 1 158 ? -10.340 -4.609 28.612 1.00 27.86 481 THR B O 1
ATOM 3361 N N . ASN B 1 159 ? -10.034 -5.915 26.788 1.00 27.07 482 ASN B N 1
ATOM 3362 C CA . ASN B 1 159 ? -9.428 -4.890 25.953 1.00 27.80 482 ASN B CA 1
ATOM 3363 C C . ASN B 1 159 ? -10.324 -4.551 24.770 1.00 28.30 482 ASN B C 1
ATOM 3364 O O . ASN B 1 159 ? -10.862 -5.440 24.104 1.00 25.98 482 ASN B O 1
ATOM 3369 N N . ARG B 1 160 ? -10.434 -3.263 24.490 1.00 23.57 483 ARG B N 1
ATOM 3370 C CA . ARG B 1 160 ? -10.968 -2.821 23.219 1.00 26.53 483 ARG B CA 1
ATOM 3371 C C . ARG B 1 160 ? -9.861 -2.840 22.167 1.00 27.63 483 ARG B C 1
ATOM 3372 O O . ARG B 1 160 ? -8.683 -2.629 22.469 1.00 28.99 483 ARG B O 1
ATOM 3380 N N . LEU B 1 161 ? -10.254 -3.108 20.925 1.00 24.40 484 LEU B N 1
ATOM 3381 C CA . LEU B 1 161 ? -9.361 -3.578 19.877 1.00 25.53 484 LEU B CA 1
ATOM 3382 C C . LEU B 1 161 ? -9.309 -2.588 18.723 1.00 30.10 484 LEU B C 1
ATOM 3383 O O . LEU B 1 161 ? -10.316 -1.949 18.392 1.00 28.14 484 LEU B O 1
ATOM 3388 N N . ASN B 1 162 ? -8.131 -2.478 18.109 1.00 24.56 485 ASN B N 1
ATOM 3389 C CA . ASN B 1 162 ? -7.974 -1.840 16.806 1.00 26.92 485 ASN B CA 1
ATOM 3390 C C . ASN B 1 162 ? -7.583 -2.843 15.739 1.00 25.26 485 ASN B C 1
ATOM 3391 O O . ASN B 1 162 ? -7.333 -2.455 14.592 1.00 26.92 485 ASN B O 1
ATOM 3396 N N . SER B 1 163 ? -7.478 -4.111 16.104 1.00 24.04 486 SER B N 1
ATOM 3397 C CA . SER B 1 163 ? -7.098 -5.134 15.152 1.00 28.29 486 SER B CA 1
ATOM 3398 C C . SER B 1 163 ? -8.285 -5.451 14.253 1.00 28.23 486 SER B C 1
ATOM 3399 O O . SER B 1 163 ? -9.439 -5.200 14.598 1.00 28.28 486 SER B O 1
ATOM 3402 N N . ALA B 1 164 ? -7.984 -5.977 13.083 1.00 26.21 487 ALA B N 1
ATOM 3403 C CA . ALA B 1 164 ? -8.987 -6.452 12.153 1.00 29.70 487 ALA B CA 1
ATOM 3404 C C . ALA B 1 164 ? -8.480 -7.758 11.579 1.00 33.56 487 ALA B C 1
ATOM 3405 O O . ALA B 1 164 ? -7.267 -7.989 11.512 1.00 38.65 487 ALA B O 1
ATOM 3407 N N . GLU B 1 165 ? -9.410 -8.626 11.198 1.00 33.47 488 GLU B N 1
ATOM 3408 C CA . GLU B 1 165 ? -9.042 -9.902 10.615 1.00 41.54 488 GLU B CA 1
ATOM 3409 C C . GLU B 1 165 ? -9.988 -10.221 9.468 1.00 44.36 488 GLU B C 1
ATOM 3410 O O . GLU B 1 165 ? -11.088 -9.671 9.358 1.00 41.14 488 GLU B O 1
ATOM 3416 N N . CYS B 1 166 ? -9.525 -11.107 8.595 1.00 46.49 489 CYS B N 1
ATOM 3417 C CA . CYS B 1 166 ? -10.184 -11.371 7.330 1.00 47.57 489 CYS B CA 1
ATOM 3418 C C . CYS B 1 166 ? -10.490 -12.856 7.251 1.00 50.23 489 CYS B C 1
ATOM 3419 O O . CYS B 1 166 ? -9.650 -13.690 7.607 1.00 50.05 489 CYS B O 1
ATOM 3422 N N . TYR B 1 167 ? -11.692 -13.181 6.799 1.00 51.16 490 TYR B N 1
ATOM 3423 C CA . TYR B 1 167 ? -12.129 -14.563 6.672 1.00 57.17 490 TYR B CA 1
ATOM 3424 C C . TYR B 1 167 ? -12.225 -14.916 5.197 1.00 59.05 490 TYR B C 1
ATOM 3425 O O . TYR B 1 167 ? -12.870 -14.198 4.419 1.00 53.94 490 TYR B O 1
ATOM 3434 N N . TYR B 1 168 ? -11.593 -16.023 4.817 1.00 65.97 491 TYR B N 1
ATOM 3435 C CA . TYR B 1 168 ? -11.613 -16.430 3.420 1.00 75.21 491 TYR B CA 1
ATOM 3436 C C . TYR B 1 168 ? -12.597 -17.576 3.226 1.00 73.35 491 TYR B C 1
ATOM 3437 O O . TYR B 1 168 ? -12.346 -18.689 3.716 1.00 104.29 491 TYR B O 1
ATOM 3446 N N . PRO B 1 169 ? -13.712 -17.356 2.525 1.00 70.81 492 PRO B N 1
ATOM 3447 C CA . PRO B 1 169 ? -14.762 -18.389 2.453 1.00 77.49 492 PRO B CA 1
ATOM 3448 C C . PRO B 1 169 ? -14.326 -19.710 1.847 1.00 90.85 492 PRO B C 1
ATOM 3449 O O . PRO B 1 169 ? -14.870 -20.751 2.233 1.00 119.07 492 PRO B O 1
ATOM 3453 N N . GLU B 1 170 ? -13.393 -19.715 0.894 1.00 90.57 493 GLU B N 1
ATOM 3454 C CA . GLU B 1 170 ? -13.009 -20.951 0.226 1.00 92.05 493 GLU B CA 1
ATOM 3455 C C . GLU B 1 170 ? -11.805 -21.620 0.857 1.00 89.98 493 GLU B C 1
ATOM 3456 O O . GLU B 1 170 ? -11.169 -22.464 0.217 1.00 89.01 493 GLU B O 1
ATOM 3462 N N . ARG B 1 171 ? -11.475 -21.258 2.087 1.00 87.19 494 ARG B N 1
ATOM 3463 C CA . ARG B 1 171 ? -10.583 -22.063 2.897 1.00 87.39 494 ARG B CA 1
ATOM 3464 C C . ARG B 1 171 ? -10.981 -22.104 4.353 1.00 89.09 494 ARG B C 1
ATOM 3465 O O . ARG B 1 171 ? -10.363 -22.852 5.116 1.00 86.82 494 ARG B O 1
ATOM 3473 N N . ASN B 1 172 ? -11.990 -21.345 4.757 1.00 107.50 495 ASN B N 1
ATOM 3474 C CA . ASN B 1 172 ? -12.456 -21.351 6.133 1.00 82.49 495 ASN B CA 1
ATOM 3475 C C . ASN B 1 172 ? -11.295 -21.068 7.086 1.00 76.33 495 ASN B C 1
ATOM 3476 O O . ASN B 1 172 ? -10.954 -21.864 7.966 1.00 69.72 495 ASN B O 1
ATOM 3481 N N . GLU B 1 173 ? -10.673 -19.911 6.866 1.00 76.30 496 GLU B N 1
ATOM 3482 C CA . GLU B 1 173 ? -9.530 -19.461 7.645 1.00 72.72 496 GLU B CA 1
ATOM 3483 C C . GLU B 1 173 ? -9.623 -17.959 7.875 1.00 62.04 496 GLU B C 1
ATOM 3484 O O . GLU B 1 173 ? -10.131 -17.210 7.031 1.00 56.99 496 GLU B O 1
ATOM 3490 N N . TRP B 1 174 ? -9.130 -17.538 9.037 1.00 57.06 497 TRP B N 1
ATOM 3491 C CA . TRP B 1 174 ? -9.044 -16.135 9.411 1.00 55.57 497 TRP B CA 1
ATOM 3492 C C . TRP B 1 174 ? -7.596 -15.674 9.364 1.00 56.38 497 TRP B C 1
ATOM 3493 O O . TRP B 1 174 ? -6.693 -16.360 9.862 1.00 57.26 497 TRP B O 1
ATOM 3504 N N . ARG B 1 175 ? -7.387 -14.496 8.788 1.00 53.15 498 ARG B N 1
ATOM 3505 C CA . ARG B 1 175 ? -6.063 -13.895 8.681 1.00 58.00 498 ARG B CA 1
ATOM 3506 C C . ARG B 1 175 ? -6.110 -12.501 9.283 1.00 51.32 498 ARG B C 1
ATOM 3507 O O . ARG B 1 175 ? -6.966 -11.693 8.905 1.00 47.44 498 ARG B O 1
ATOM 3515 N N . MET B 1 176 ? -5.191 -12.212 10.204 1.00 49.28 499 MET B N 1
ATOM 3516 C CA . MET B 1 176 ? -5.037 -10.845 10.687 1.00 43.45 499 MET B CA 1
ATOM 3517 C C . MET B 1 176 ? -4.571 -9.944 9.545 1.00 45.16 499 MET B C 1
ATOM 3518 O O . MET B 1 176 ? -3.779 -10.355 8.693 1.00 45.44 499 MET B O 1
ATOM 3523 N N . ILE B 1 177 ? -5.100 -8.718 9.505 1.00 38.02 500 ILE B N 1
ATOM 3524 C CA . ILE B 1 177 ? -4.635 -7.719 8.551 1.00 35.80 500 ILE B CA 1
ATOM 3525 C C . ILE B 1 177 ? -4.047 -6.557 9.341 1.00 3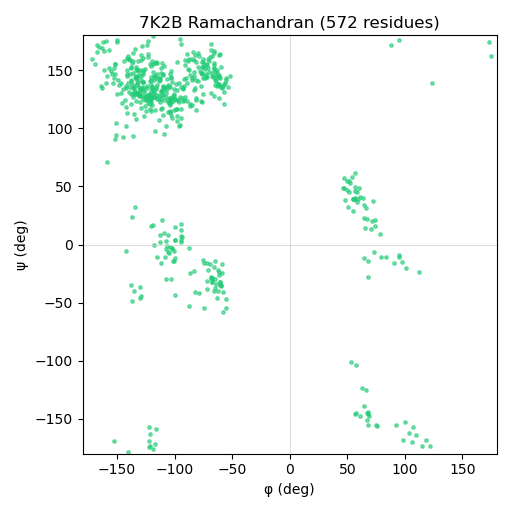4.67 500 ILE B C 1
ATOM 3526 O O . ILE B 1 177 ? -3.879 -6.651 10.565 1.00 34.32 500 ILE B O 1
ATOM 3531 N N . THR B 1 178 ? -3.715 -5.470 8.651 1.00 32.60 501 THR B N 1
ATOM 3532 C CA . THR B 1 178 ? -3.224 -4.270 9.319 1.00 32.04 501 THR B CA 1
ATOM 3533 C C . THR B 1 178 ? -4.270 -3.751 10.295 1.00 33.46 501 THR B C 1
ATOM 3534 O O . THR B 1 178 ? -5.463 -3.716 9.988 1.00 35.52 501 THR B O 1
ATOM 3538 N N . ALA B 1 179 ? -3.819 -3.376 11.490 1.00 28.69 502 ALA B N 1
ATOM 3539 C CA . ALA B 1 179 ? -4.712 -2.820 12.491 1.00 28.26 502 ALA B CA 1
ATOM 3540 C C . ALA B 1 179 ? -5.075 -1.388 12.135 1.00 31.27 502 ALA B C 1
ATOM 3541 O O . ALA B 1 179 ? -4.365 -0.713 11.383 1.00 29.53 502 ALA B O 1
ATOM 3543 N N . MET B 1 180 ? -6.207 -0.937 12.667 1.00 26.80 503 MET B N 1
ATOM 3544 C CA . MET B 1 180 ? -6.620 0.441 12.497 1.00 29.38 503 MET B CA 1
ATOM 3545 C C . MET B 1 180 ? -5.695 1.355 13.286 1.00 31.60 503 MET B C 1
ATOM 3546 O O . MET B 1 180 ? -4.995 0.932 14.214 1.00 30.42 503 MET B O 1
ATOM 3551 N N . ASN B 1 181 ? -5.719 2.634 12.925 1.00 28.56 504 ASN B N 1
ATOM 3552 C CA . ASN B 1 181 ? -5.008 3.618 13.726 1.00 33.98 504 ASN B CA 1
ATOM 3553 C C . ASN B 1 181 ? -5.648 3.783 15.097 1.00 37.04 504 ASN B C 1
ATOM 3554 O O . ASN B 1 181 ? -4.941 4.017 16.084 1.00 37.55 504 ASN B O 1
ATOM 3559 N N . THR B 1 182 ? -6.966 3.614 15.190 1.00 31.43 505 THR B N 1
ATOM 3560 C CA . THR B 1 182 ? -7.697 3.879 16.414 1.00 36.03 505 THR B CA 1
ATOM 3561 C C . THR B 1 182 ? -8.397 2.633 16.922 1.00 31.82 505 THR B C 1
ATOM 3562 O O . THR B 1 182 ? -9.063 1.920 16.153 1.00 28.25 505 THR B O 1
ATOM 3566 N N . ILE B 1 183 ? -8.289 2.418 18.233 1.00 29.42 506 ILE B N 1
ATOM 3567 C CA . ILE B 1 183 ? -9.076 1.393 18.904 1.00 29.53 506 ILE B CA 1
ATOM 3568 C C . ILE B 1 183 ? -10.552 1.765 18.841 1.00 29.81 506 ILE B C 1
ATOM 3569 O O . ILE B 1 183 ? -10.943 2.891 19.168 1.00 29.70 506 ILE B O 1
ATOM 3574 N N . ARG B 1 184 ? -11.377 0.835 18.371 1.00 27.67 507 ARG B N 1
ATOM 3575 C CA . ARG B 1 184 ? -12.789 1.113 18.134 1.00 29.65 507 ARG B CA 1
ATOM 3576 C C . ARG B 1 184 ? -13.626 -0.084 18.536 1.00 28.71 507 ARG B C 1
ATOM 3577 O O . ARG B 1 184 ? -13.567 -1.135 17.890 1.00 27.22 507 ARG B O 1
ATOM 3585 N N . SER B 1 185 ? -14.426 0.085 19.579 1.00 26.64 508 SER B N 1
ATOM 3586 C CA . SER B 1 185 ? -15.487 -0.858 19.880 1.00 31.61 508 SER B CA 1
ATOM 3587 C C . SER B 1 185 ? -16.817 -0.159 19.663 1.00 27.94 508 SER B C 1
ATOM 3588 O O . SER B 1 185 ? -16.950 1.037 19.943 1.00 26.99 508 SER B O 1
ATOM 3591 N N . GLY B 1 186 ? -17.779 -0.906 19.122 1.00 31.42 509 GLY B N 1
ATOM 3592 C CA . GLY B 1 186 ? -19.071 -0.349 18.776 1.00 30.18 509 GLY B CA 1
ATOM 3593 C C . GLY B 1 186 ? -19.036 0.711 17.692 1.00 34.45 509 GLY B C 1
ATOM 3594 O O . GLY B 1 186 ? -19.812 1.670 17.750 1.00 35.82 509 GLY B O 1
ATOM 3595 N N . ALA B 1 187 ? -18.138 0.583 16.716 1.00 34.90 510 ALA B N 1
ATOM 3596 C CA . ALA B 1 187 ? -18.116 1.493 15.581 1.00 38.11 510 ALA B CA 1
ATOM 3597 C C . ALA B 1 187 ? -19.105 1.034 14.518 1.00 40.57 510 ALA B C 1
ATOM 3598 O O . ALA B 1 187 ? -19.598 -0.093 14.509 1.00 39.42 510 ALA B O 1
ATOM 3600 N N . GLY B 1 188 ? -19.393 1.947 13.567 1.00 43.78 511 GLY B N 1
ATOM 3601 C CA . GLY B 1 188 ? -20.069 1.577 12.349 1.00 39.60 511 GLY B CA 1
ATOM 3602 C C . GLY B 1 188 ? -19.057 1.179 11.304 1.00 36.82 511 GLY B C 1
ATOM 3603 O O . GLY B 1 188 ? -18.160 1.959 10.957 1.00 39.49 511 GLY B O 1
ATOM 3604 N N . VAL B 1 189 ? -19.194 -0.042 10.782 1.00 37.31 512 VAL B N 1
ATOM 3605 C CA . VAL B 1 189 ? -18.260 -0.598 9.811 1.00 44.00 512 VAL B CA 1
ATOM 3606 C C . VAL B 1 189 ? -19.021 -1.067 8.574 1.00 47.20 512 VAL B C 1
ATOM 3607 O O . VAL B 1 189 ? -19.845 -1.985 8.658 1.00 39.21 512 VAL B O 1
ATOM 3611 N N . CYS B 1 190 ? -18.698 -0.477 7.419 1.00 50.15 513 CYS B N 1
ATOM 3612 C CA . CYS B 1 190 ? -19.310 -0.858 6.153 1.00 55.13 513 CYS B CA 1
ATOM 3613 C C . CYS B 1 190 ? -18.257 -0.840 5.050 1.00 59.35 513 CYS B C 1
ATOM 3614 O O . CYS B 1 190 ? -17.082 -0.526 5.279 1.00 56.58 513 CYS B O 1
ATOM 3617 N N . VAL B 1 191 ? -18.713 -1.144 3.835 1.00 59.21 514 VAL B N 1
ATOM 3618 C CA . VAL B 1 191 ? -17.892 -1.117 2.622 1.00 60.33 514 VAL B CA 1
ATOM 3619 C C . VAL B 1 191 ? -18.503 -0.053 1.717 1.00 70.81 514 VAL B C 1
ATOM 3620 O O . VAL B 1 191 ? -19.491 -0.301 1.017 1.00 75.64 514 VAL B O 1
ATOM 3624 N N . LEU B 1 192 ? -17.937 1.156 1.740 1.00 72.88 515 LEU B N 1
ATOM 3625 C CA . LEU B 1 192 ? -18.362 2.206 0.820 1.00 78.92 515 LEU B CA 1
ATOM 3626 C C . LEU B 1 192 ? -17.366 2.255 -0.334 1.00 86.70 515 LEU B C 1
ATOM 3627 O O . LEU B 1 192 ? -16.156 2.434 -0.121 1.00 87.31 515 LEU B O 1
ATOM 3632 N N . HIS B 1 193 ? -17.884 2.134 -1.554 1.00 91.85 516 HIS B N 1
ATOM 3633 C CA . HIS B 1 193 ? -17.097 2.072 -2.785 1.00 96.10 516 HIS B CA 1
ATOM 3634 C C . HIS B 1 193 ? -16.143 0.892 -2.661 1.00 90.88 516 HIS B C 1
ATOM 3635 O O . HIS B 1 193 ? -16.591 -0.252 -2.784 1.00 91.35 516 HIS B O 1
ATOM 3642 N N . ASN B 1 194 ? -14.861 1.092 -2.389 1.00 84.81 517 ASN B N 1
ATOM 3643 C CA . ASN B 1 194 ? -14.081 -0.131 -2.251 1.00 82.97 517 ASN B CA 1
ATOM 3644 C C . ASN B 1 194 ? -13.118 -0.089 -1.072 1.00 77.03 517 ASN B C 1
ATOM 3645 O O . ASN B 1 194 ? -12.127 -0.842 -1.057 1.00 66.31 517 ASN B O 1
ATOM 3650 N N . CYS B 1 195 ? -13.392 0.737 -0.079 1.00 76.00 518 CYS B N 1
ATOM 3651 C CA . CYS B 1 195 ? -12.625 0.736 1.147 1.00 65.47 518 CYS B CA 1
ATOM 3652 C C . CYS B 1 195 ? -13.545 0.309 2.282 1.00 61.22 518 CYS B C 1
ATOM 3653 O O . CYS B 1 195 ? -14.757 0.558 2.235 1.00 62.63 518 CYS B O 1
ATOM 3656 N N . ILE B 1 196 ? -12.992 -0.387 3.266 1.00 58.58 519 ILE B N 1
ATOM 3657 C CA . ILE B 1 196 ? -13.743 -0.694 4.472 1.00 47.16 519 ILE B CA 1
ATOM 3658 C C . ILE B 1 196 ? -13.680 0.536 5.345 1.00 44.24 519 ILE B C 1
ATOM 3659 O O . ILE B 1 196 ? -12.590 1.070 5.600 1.00 47.00 519 ILE B O 1
ATOM 3664 N N . TYR B 1 197 ? -14.837 1.015 5.755 1.00 42.92 520 TYR B N 1
ATOM 3665 C CA . TYR B 1 197 ? -14.945 2.247 6.506 1.00 44.05 520 TYR B CA 1
ATOM 3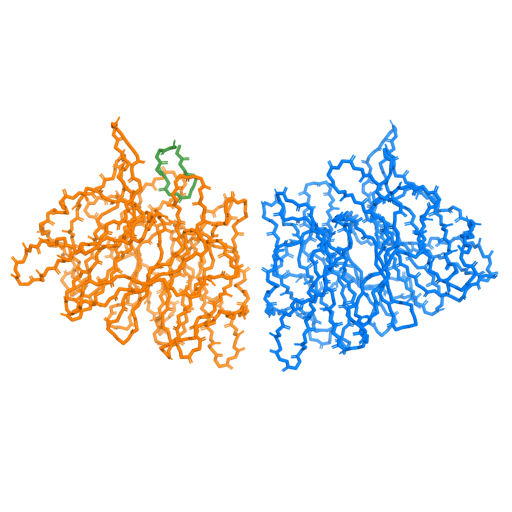666 C C . TYR B 1 197 ? -15.332 1.880 7.938 1.00 45.21 520 TYR B C 1
ATOM 3667 O O . TYR B 1 197 ? -16.243 1.064 8.160 1.00 43.48 520 TYR B O 1
ATOM 3676 N N . ALA B 1 198 ? -14.641 2.473 8.901 1.00 39.22 521 ALA B N 1
ATOM 3677 C CA . ALA B 1 198 ? -14.922 2.314 10.320 1.00 40.24 521 ALA B CA 1
ATOM 3678 C C . ALA B 1 198 ? -15.117 3.709 10.877 1.00 38.71 521 ALA B C 1
ATOM 3679 O O . ALA B 1 198 ? -14.178 4.507 10.876 1.00 39.31 521 ALA B O 1
ATOM 3681 N N . ALA B 1 199 ? -16.327 4.011 11.338 1.00 43.04 522 ALA B N 1
ATOM 3682 C CA . ALA B 1 199 ? -16.649 5.349 11.815 1.00 42.82 522 ALA B CA 1
ATOM 3683 C C . ALA B 1 199 ? -17.024 5.309 13.286 1.00 37.74 522 ALA B C 1
ATOM 3684 O O . ALA B 1 199 ? -17.845 4.488 13.700 1.00 43.94 522 ALA B O 1
ATOM 3686 N N . GLY B 1 200 ? -16.426 6.203 14.066 1.00 45.92 523 GLY B N 1
ATOM 3687 C CA . GLY B 1 200 ? -16.800 6.338 15.457 1.00 43.11 523 GLY B CA 1
ATOM 3688 C C . GLY B 1 200 ? -16.431 5.119 16.287 1.00 48.96 523 GLY B C 1
ATOM 3689 O O . GLY B 1 200 ? -15.413 4.449 16.066 1.00 36.08 523 GLY B O 1
ATOM 3690 N N . GLY B 1 201 ? -17.291 4.820 17.249 1.00 42.37 524 GLY B N 1
ATOM 3691 C CA . GLY B 1 201 ? -17.011 3.803 18.228 1.00 34.33 524 GLY B CA 1
ATOM 3692 C C . GLY B 1 201 ? -16.503 4.405 19.514 1.00 38.39 524 GLY B C 1
ATOM 3693 O O . GLY B 1 201 ? -16.547 5.617 19.753 1.00 37.45 524 GLY B O 1
ATOM 3694 N N . TYR B 1 202 ? -16.005 3.513 20.359 1.00 35.45 525 TYR B N 1
ATOM 3695 C CA . TYR B 1 202 ? -15.554 3.847 21.698 1.00 32.55 525 TYR B CA 1
ATOM 3696 C C . TYR B 1 202 ? -14.220 3.163 21.917 1.00 32.07 525 TYR B C 1
ATOM 3697 O O . TYR B 1 202 ? -14.109 1.958 21.672 1.00 28.83 525 TYR B O 1
ATOM 3706 N N . ASP B 1 203 ? -13.216 3.924 22.374 1.00 37.85 526 ASP B N 1
ATOM 3707 C CA . ASP B 1 203 ? -11.867 3.411 22.581 1.00 32.59 526 ASP B CA 1
ATOM 3708 C C . ASP B 1 203 ? -11.578 3.077 24.041 1.00 35.65 526 ASP B C 1
ATOM 3709 O O . ASP B 1 203 ? -10.416 2.884 24.402 1.00 37.85 526 ASP B O 1
ATOM 3714 N N . GLY B 1 204 ? -12.606 2.984 24.884 1.00 34.77 527 GLY B N 1
ATOM 3715 C CA . GLY B 1 204 ? -12.400 2.713 26.293 1.00 38.55 527 GLY B CA 1
ATOM 3716 C C . GLY B 1 204 ? -12.342 3.946 27.178 1.00 38.77 527 GLY B C 1
ATOM 3717 O O . GLY B 1 204 ? -12.328 3.807 28.403 1.00 41.09 527 GLY B O 1
ATOM 3718 N N . GLN B 1 205 ? -12.302 5.147 26.599 1.00 40.25 528 GLN B N 1
ATOM 3719 C CA . GLN B 1 205 ? -12.388 6.363 27.402 1.00 50.13 528 GLN B CA 1
ATOM 3720 C C . GLN B 1 205 ? -13.291 7.418 26.767 1.00 48.40 528 GLN B C 1
ATOM 3721 O O . GLN B 1 205 ? -13.976 8.152 27.485 1.00 48.70 528 GLN B O 1
ATOM 3727 N N . ASP B 1 206 ? -13.314 7.509 25.435 1.00 46.72 529 ASP B N 1
ATOM 3728 C CA . ASP B 1 206 ? -14.108 8.519 24.751 1.00 44.82 529 ASP B CA 1
ATOM 3729 C C . ASP B 1 206 ? -14.805 7.914 23.545 1.00 46.49 529 ASP B C 1
ATOM 3730 O O . ASP B 1 206 ? -14.240 7.076 22.836 1.00 41.68 529 ASP B O 1
ATOM 3735 N N . GLN B 1 207 ? -16.042 8.351 23.319 1.00 43.65 530 GLN B N 1
ATOM 3736 C CA . GLN B 1 207 ? -16.685 8.112 22.037 1.00 48.27 530 GLN B CA 1
ATOM 3737 C C . GLN B 1 207 ? -15.934 8.876 20.958 1.00 50.94 530 GLN B C 1
ATOM 3738 O O . GLN B 1 207 ? -15.314 9.909 21.220 1.00 53.12 530 GLN B O 1
ATOM 3744 N N . LEU B 1 208 ? -15.979 8.358 19.740 1.00 45.59 531 LEU B N 1
ATOM 3745 C CA . LEU B 1 208 ? -15.128 8.853 18.673 1.00 47.26 531 LEU B CA 1
ATOM 3746 C C . LEU B 1 208 ? -15.961 9.451 17.565 1.00 48.47 531 LEU B C 1
ATOM 3747 O O . LEU B 1 208 ? -17.033 8.942 17.225 1.00 52.94 531 LEU B O 1
ATOM 3752 N N . ASN B 1 209 ? -15.448 10.521 16.991 1.00 50.32 532 ASN B N 1
ATOM 3753 C CA . ASN B 1 209 ? -16.033 11.013 15.764 1.00 60.20 532 ASN B CA 1
ATOM 3754 C C . ASN B 1 209 ? -15.141 10.770 14.554 1.00 55.55 532 ASN B C 1
ATOM 3755 O O . ASN B 1 209 ? -15.620 10.916 13.424 1.00 56.45 532 ASN B O 1
ATOM 3760 N N . SER B 1 210 ? -13.885 10.353 14.760 1.00 52.61 533 SER B N 1
ATOM 3761 C CA . SER B 1 210 ? -12.992 10.042 13.649 1.00 51.93 533 SER B CA 1
ATOM 3762 C C . SER B 1 210 ? -13.516 8.873 12.831 1.00 48.08 533 SER B C 1
ATOM 3763 O O . SER B 1 210 ? -14.214 7.990 13.333 1.00 47.53 533 SER B O 1
ATOM 3766 N N . VAL B 1 211 ? -13.190 8.906 11.545 1.00 45.07 534 VAL B N 1
ATOM 3767 C CA . VAL B 1 211 ? -13.544 7.873 10.586 1.00 42.21 534 VAL B CA 1
ATOM 3768 C C . VAL B 1 211 ? -12.274 7.525 9.830 1.00 45.55 534 VAL B C 1
ATOM 3769 O O . VAL B 1 211 ? -11.512 8.421 9.453 1.00 52.09 534 VAL B O 1
ATOM 3773 N N . GLU B 1 212 ? -12.024 6.236 9.634 1.00 37.55 535 GLU B N 1
ATOM 3774 C CA . GLU B 1 212 ? -10.897 5.814 8.823 1.00 44.59 535 GLU B CA 1
ATOM 3775 C C . GLU B 1 212 ? -11.349 4.696 7.903 1.00 42.08 535 GLU B C 1
ATOM 3776 O O . GLU B 1 212 ? -12.349 4.022 8.160 1.00 39.56 535 GLU B O 1
ATOM 3782 N N . ARG B 1 213 ? -10.601 4.517 6.816 1.00 41.81 536 ARG B N 1
ATOM 3783 C CA . ARG B 1 213 ? -10.974 3.563 5.788 1.00 40.69 536 ARG B CA 1
ATOM 3784 C C . ARG B 1 213 ? -9.785 2.707 5.387 1.00 40.08 536 ARG B C 1
ATOM 3785 O O . ARG B 1 213 ? -8.644 3.173 5.357 1.00 38.11 536 ARG B O 1
ATOM 3793 N N . TYR B 1 214 ? -10.058 1.456 5.074 1.00 35.97 537 TYR B N 1
ATOM 3794 C CA . TYR B 1 214 ? -9.022 0.506 4.733 1.00 40.32 537 TYR B CA 1
ATOM 3795 C C . TYR B 1 214 ? -8.959 0.356 3.221 1.00 47.83 537 TYR B C 1
ATOM 3796 O O . TYR B 1 214 ? -9.980 0.097 2.579 1.00 50.66 537 TYR B O 1
ATOM 3805 N N . ASP B 1 215 ? -7.770 0.512 2.658 1.00 45.68 538 ASP B N 1
ATOM 3806 C CA . ASP B 1 215 ? -7.560 0.336 1.229 1.00 43.82 538 ASP B CA 1
ATOM 3807 C C . ASP B 1 215 ? -6.884 -1.008 1.015 1.00 44.87 538 ASP B C 1
ATOM 3808 O O . ASP B 1 215 ? -5.750 -1.211 1.456 1.00 44.18 538 ASP B O 1
ATOM 3813 N N . VAL B 1 216 ? -7.587 -1.925 0.351 1.00 45.16 539 VAL B N 1
ATOM 3814 C CA . VAL B 1 216 ? -7.121 -3.304 0.235 1.00 41.36 539 VAL B CA 1
ATOM 3815 C C . VAL B 1 216 ? -5.802 -3.383 -0.525 1.00 47.91 539 VAL B C 1
ATOM 3816 O O . VAL B 1 216 ? -4.876 -4.091 -0.111 1.00 51.42 539 VAL B O 1
ATOM 3820 N N . ALA B 1 217 ? -5.701 -2.680 -1.656 1.00 48.37 540 ALA B N 1
ATOM 3821 C CA . ALA B 1 217 ? -4.523 -2.799 -2.516 1.00 46.17 540 ALA B CA 1
ATOM 3822 C C . ALA B 1 217 ? -3.236 -2.402 -1.802 1.00 45.09 540 ALA B C 1
ATOM 3823 O O . ALA B 1 217 ? -2.183 -2.993 -2.064 1.00 50.09 540 ALA B O 1
ATOM 3825 N N . THR B 1 218 ? -3.288 -1.408 -0.911 1.00 44.05 541 THR B N 1
ATOM 3826 C CA . THR B 1 218 ? -2.110 -0.965 -0.172 1.00 40.61 541 THR B CA 1
ATOM 3827 C C . THR B 1 218 ? -2.077 -1.480 1.266 1.00 45.36 541 THR B C 1
ATOM 3828 O O . THR B 1 218 ? -1.104 -1.209 1.979 1.00 39.19 541 THR B O 1
ATOM 3832 N N . ALA B 1 219 ? -3.119 -2.196 1.704 1.00 40.43 542 ALA B N 1
ATOM 3833 C CA . ALA B 1 219 ? -3.285 -2.640 3.092 1.00 37.16 542 ALA B CA 1
ATOM 3834 C C . ALA B 1 219 ? -3.087 -1.494 4.082 1.00 36.70 542 ALA B C 1
ATOM 3835 O O . ALA B 1 219 ? -2.415 -1.633 5.103 1.00 35.83 542 ALA B O 1
ATOM 3837 N N . THR B 1 220 ? -3.716 -0.358 3.802 1.00 38.80 543 THR B N 1
ATOM 3838 C CA . THR B 1 220 ? -3.490 0.846 4.588 1.00 36.81 543 THR B CA 1
ATOM 3839 C C . THR B 1 220 ? -4.812 1.435 5.069 1.00 38.36 543 THR B C 1
ATOM 3840 O O . THR B 1 220 ? -5.778 1.531 4.297 1.00 38.56 543 THR B O 1
ATOM 3844 N N . TRP B 1 221 ? -4.837 1.830 6.354 1.00 34.40 544 TRP B N 1
ATOM 3845 C CA . TRP B 1 221 ? -5.929 2.606 6.941 1.00 37.55 544 TRP B CA 1
ATOM 3846 C C . TRP B 1 221 ? -5.597 4.091 6.836 1.00 33.73 544 TRP B C 1
ATOM 3847 O O . TRP B 1 221 ? -4.486 4.501 7.174 1.00 32.83 544 TRP B O 1
ATOM 3858 N N . THR B 1 222 ? -6.581 4.894 6.400 1.00 34.57 545 THR B N 1
ATOM 3859 C CA . THR B 1 222 ? -6.436 6.335 6.216 1.00 40.09 545 THR B CA 1
ATOM 3860 C C . THR B 1 222 ? -7.611 7.078 6.845 1.00 43.29 545 THR B C 1
ATOM 3861 O O . THR B 1 222 ? -8.770 6.697 6.681 1.00 42.03 545 THR B O 1
ATOM 3865 N N . PHE B 1 223 ? -7.298 8.169 7.534 1.00 48.67 546 PHE B N 1
ATOM 3866 C CA . PHE B 1 223 ? -8.297 9.026 8.157 1.00 48.41 546 PHE B CA 1
ATOM 3867 C C . PHE B 1 223 ? -8.967 9.912 7.107 1.00 56.00 546 PHE B C 1
ATOM 3868 O O . PHE B 1 223 ? -8.298 10.480 6.230 1.00 54.41 546 PHE B O 1
ATOM 3876 N N . VAL B 1 224 ? -10.289 10.027 7.205 1.00 52.51 547 VAL B N 1
ATOM 3877 C CA . VAL B 1 224 ? -11.071 10.876 6.315 1.00 59.15 547 VAL B CA 1
ATOM 3878 C C . VAL B 1 224 ? -11.842 11.890 7.149 1.00 61.95 547 VAL B C 1
ATOM 3879 O O . VAL B 1 224 ? -11.460 12.215 8.280 1.00 62.82 547 VAL B O 1
ATOM 3883 N N . ALA B 1 225 ? -12.920 12.402 6.589 1.00 66.40 548 ALA B N 1
ATOM 3884 C CA . ALA B 1 225 ? -13.751 13.381 7.268 1.00 67.09 548 ALA B CA 1
ATOM 3885 C C . ALA B 1 225 ? -14.251 12.840 8.608 1.00 61.81 548 ALA B C 1
ATOM 3886 O O . ALA B 1 225 ? -14.925 11.796 8.627 1.00 63.23 548 ALA B O 1
ATOM 3888 N N . PRO B 1 226 ? -13.946 13.493 9.734 1.00 59.34 549 PRO B N 1
ATOM 3889 C CA . PRO B 1 226 ? -14.456 13.014 11.023 1.00 62.30 549 PRO B CA 1
ATOM 3890 C C . PRO B 1 226 ? -15.916 13.381 11.212 1.00 68.73 549 PRO B C 1
ATOM 3891 O O . PRO B 1 226 ? -16.388 14.413 10.730 1.00 69.70 549 PRO B O 1
ATOM 3895 N N . MET B 1 227 ? -16.638 12.510 11.910 1.00 70.05 550 MET B N 1
ATOM 3896 C CA . MET B 1 227 ? -18.063 12.736 12.104 1.00 69.29 550 MET B CA 1
ATOM 3897 C C . MET B 1 227 ? -18.286 13.983 12.938 1.00 70.16 550 MET B C 1
ATOM 3898 O O . MET B 1 227 ? -17.460 14.332 13.777 1.00 70.49 550 MET B O 1
ATOM 3903 N N . LYS B 1 228 ? -19.414 14.651 12.688 1.00 77.52 551 LYS B N 1
ATOM 3904 C CA . LYS B 1 228 ? -19.784 15.823 13.469 1.00 79.63 551 LYS B CA 1
ATOM 3905 C C . LYS B 1 228 ? -19.816 15.495 14.949 1.00 78.19 551 LYS B C 1
ATOM 3906 O O . LYS B 1 228 ? -19.137 16.136 15.762 1.00 80.93 551 LYS B O 1
ATOM 3912 N N . HIS B 1 229 ? -20.585 14.473 15.322 1.00 74.11 552 HIS B N 1
ATOM 3913 C CA . HIS B 1 229 ? -20.834 14.153 16.721 1.00 75.61 552 HIS B CA 1
ATOM 3914 C C . HIS B 1 229 ? -20.359 12.736 17.066 1.00 65.23 552 HIS B C 1
ATOM 3915 O O . HIS B 1 229 ? -20.742 11.765 16.403 1.00 58.64 552 HIS B O 1
ATOM 3922 N N . ARG B 1 230 ? -19.522 12.628 18.106 1.00 65.39 553 ARG B N 1
ATOM 3923 C CA . ARG B 1 230 ? -18.992 11.347 18.555 1.00 62.64 553 ARG B CA 1
ATOM 3924 C C . ARG B 1 230 ? -20.138 10.383 18.843 1.00 60.78 553 ARG B C 1
ATOM 3925 O O . ARG B 1 230 ? -21.197 10.787 19.337 1.00 61.08 553 ARG B O 1
ATOM 3933 N N . ARG B 1 231 ? -19.944 9.109 18.498 1.00 50.63 554 ARG B N 1
ATOM 3934 C CA . ARG B 1 231 ? -21.015 8.136 18.652 1.00 52.41 554 ARG B CA 1
ATOM 3935 C C . ARG B 1 231 ? -20.443 6.728 18.598 1.00 49.80 554 ARG B C 1
ATOM 3936 O O . ARG B 1 231 ? -19.605 6.425 17.747 1.00 46.84 554 ARG B O 1
ATOM 3944 N N . SER B 1 232 ? -20.895 5.884 19.529 1.00 50.12 555 SER B N 1
ATOM 3945 C CA . SER B 1 232 ? -20.656 4.448 19.500 1.00 44.46 555 SER B CA 1
ATOM 3946 C C . SER B 1 232 ? -22.007 3.746 19.525 1.00 42.31 555 SER B C 1
ATOM 3947 O O . SER B 1 232 ? -23.033 4.362 19.826 1.00 45.88 555 SER B O 1
ATOM 3950 N N . ALA B 1 233 ? -22.001 2.454 19.178 1.00 39.72 556 ALA B N 1
ATOM 3951 C CA . ALA B 1 233 ? -23.224 1.655 19.053 1.00 41.72 556 ALA B CA 1
ATOM 3952 C C . ALA B 1 233 ? -24.161 2.260 18.013 1.00 46.80 556 ALA B C 1
ATOM 3953 O O . ALA B 1 233 ? -25.380 2.271 18.176 1.00 39.81 556 ALA B O 1
ATOM 3955 N N . LEU B 1 234 ? -23.580 2.759 16.928 1.00 50.26 557 LEU B N 1
ATOM 3956 C CA . LEU B 1 234 ? -24.331 3.414 15.868 1.00 43.15 557 LEU B CA 1
ATOM 3957 C C . LEU B 1 234 ? -24.741 2.415 14.805 1.00 45.43 557 LEU B C 1
ATOM 3958 O O . LEU B 1 234 ? -24.100 1.376 14.616 1.00 46.84 557 LEU B O 1
ATOM 3963 N N . GLY B 1 235 ? -25.826 2.738 14.109 1.00 49.76 558 GLY B N 1
ATOM 3964 C CA . GLY B 1 235 ? -26.183 2.026 12.902 1.00 52.62 558 GLY B CA 1
ATOM 3965 C C . GLY B 1 235 ? -25.507 2.663 11.700 1.00 50.18 558 GLY B C 1
ATOM 3966 O O . GLY B 1 235 ? -25.218 3.854 11.687 1.00 53.88 558 GLY B O 1
ATOM 3967 N N . ILE B 1 236 ? -25.235 1.853 10.688 1.00 51.04 559 ILE B N 1
ATOM 3968 C CA . ILE B 1 236 ? -24.506 2.351 9.527 1.00 57.70 559 ILE B CA 1
ATOM 3969 C C . ILE B 1 236 ? -24.909 1.532 8.313 1.00 56.19 559 ILE B C 1
ATOM 3970 O O . ILE B 1 236 ? -25.137 0.323 8.405 1.00 48.84 559 ILE B O 1
ATOM 3975 N N . THR B 1 237 ? -25.006 2.214 7.175 1.00 61.71 560 THR B N 1
ATOM 3976 C CA . THR B 1 237 ? -25.346 1.588 5.903 1.00 69.09 560 THR B CA 1
ATOM 3977 C C . THR B 1 237 ? -24.921 2.526 4.776 1.00 71.63 560 THR B C 1
ATOM 3978 O O . THR B 1 237 ? -24.626 3.706 4.997 1.00 71.34 560 THR B O 1
ATOM 3982 N N . VAL B 1 238 ? -24.908 1.996 3.556 1.00 73.09 561 VAL B N 1
ATOM 3983 C CA . VAL B 1 238 ? -24.585 2.793 2.379 1.00 85.57 561 VAL B CA 1
ATOM 3984 C C . VAL B 1 238 ? -25.797 2.842 1.451 1.00 87.59 561 VAL B C 1
ATOM 3985 O O . VAL B 1 238 ? -26.360 1.805 1.080 1.00 82.13 561 VAL B O 1
ATOM 3989 N N . HIS B 1 239 ? -26.195 4.060 1.097 1.00 94.66 562 HIS B N 1
ATOM 3990 C CA . HIS B 1 239 ? -27.302 4.362 0.198 1.00 102.90 562 HIS B CA 1
ATOM 3991 C C . HIS B 1 239 ? -26.727 5.087 -1.004 1.00 101.41 562 HIS B C 1
ATOM 3992 O O . HIS B 1 239 ? -25.970 6.042 -0.829 1.00 100.12 562 HIS B O 1
ATOM 3999 N N . GLN B 1 240 ? -27.068 4.631 -2.208 1.00 102.89 563 GLN B N 1
ATOM 4000 C CA . GLN B 1 240 ? -26.746 5.349 -3.440 1.00 107.83 563 GLN B CA 1
ATOM 4001 C C . GLN B 1 240 ? -25.287 5.805 -3.503 1.00 103.90 563 GLN B C 1
ATOM 4002 O O . GLN B 1 240 ? -24.999 6.908 -3.982 1.00 106.44 563 GLN B O 1
ATOM 4004 N N . GLY B 1 241 ? -24.359 4.980 -3.018 1.00 97.67 564 GLY B N 1
ATOM 4005 C CA . GLY B 1 241 ? -22.954 5.341 -2.995 1.00 95.49 564 GLY B CA 1
ATOM 4006 C C . GLY B 1 241 ? -22.536 6.356 -1.948 1.00 93.64 564 GLY B C 1
ATOM 4007 O O . GLY B 1 241 ? -21.489 6.989 -2.113 1.00 90.10 564 GLY B O 1
ATOM 4008 N N . ARG B 1 242 ? -23.314 6.537 -0.874 1.00 90.03 565 ARG B N 1
ATOM 4009 C CA . ARG B 1 242 ? -22.920 7.401 0.236 1.00 88.81 565 ARG B CA 1
ATOM 4010 C C . ARG B 1 242 ? -23.347 6.751 1.548 1.00 86.99 565 ARG B C 1
ATOM 4011 O O . ARG B 1 242 ? -24.331 6.008 1.594 1.00 88.87 565 ARG B O 1
ATOM 4019 N N . ILE B 1 243 ? -22.591 7.023 2.622 1.00 82.59 566 ILE B N 1
ATOM 4020 C CA . ILE B 1 243 ? -22.751 6.324 3.899 1.00 75.82 566 ILE B CA 1
ATOM 4021 C C . ILE B 1 243 ? -23.628 7.139 4.834 1.00 74.06 566 ILE B C 1
ATOM 4022 O O . ILE B 1 243 ? -23.454 8.359 4.965 1.00 77.15 566 ILE B O 1
ATOM 4027 N N . TYR B 1 244 ? -24.520 6.448 5.547 1.00 71.46 567 TYR B N 1
ATOM 4028 C CA . TYR B 1 244 ? -25.365 7.044 6.575 1.00 72.53 567 TYR B CA 1
ATOM 4029 C C . TYR B 1 244 ? -25.100 6.364 7.910 1.00 65.21 567 TYR B C 1
ATOM 4030 O O . TYR B 1 244 ? -25.086 5.131 7.986 1.00 62.71 567 TYR B O 1
ATOM 4039 N N . VAL B 1 245 ? -24.906 7.158 8.959 1.00 61.79 568 VAL B N 1
ATOM 4040 C CA . VAL B 1 245 ? -24.814 6.647 10.322 1.00 64.74 568 VAL B CA 1
ATOM 4041 C C . VAL B 1 245 ? -25.984 7.203 11.138 1.00 69.33 568 VAL B C 1
ATOM 4042 O O . VAL B 1 245 ? -26.271 8.405 11.087 1.00 69.77 568 VAL B O 1
ATOM 4046 N N . LEU B 1 246 ? -26.651 6.325 11.896 1.00 63.54 569 LEU B N 1
ATOM 4047 C CA . LEU B 1 246 ? -27.918 6.623 12.552 1.00 65.18 569 LEU B CA 1
ATOM 4048 C C . LEU B 1 246 ? -27.819 6.354 14.043 1.00 59.79 569 LEU B C 1
ATOM 4049 O O . LEU B 1 246 ? -27.454 5.251 14.451 1.00 58.96 569 LEU B O 1
ATOM 4054 N N . GLY B 1 247 ? -28.153 7.356 14.849 1.00 62.04 570 GLY B N 1
ATOM 4055 C CA . GLY B 1 247 ? -28.257 7.176 16.284 1.00 59.63 570 GLY B CA 1
ATOM 4056 C C . GLY B 1 247 ? -26.928 6.901 16.964 1.00 59.16 570 GLY B C 1
ATOM 4057 O O . GLY B 1 247 ? -25.855 7.290 16.491 1.00 61.14 570 GLY B O 1
ATOM 4058 N N . GLY B 1 248 ? -27.009 6.237 18.112 1.00 54.94 571 GLY B N 1
ATOM 4059 C CA . GLY B 1 248 ? -25.854 5.858 18.899 1.00 48.72 571 GLY B CA 1
ATOM 4060 C C . GLY B 1 248 ? -25.874 6.496 20.276 1.00 49.06 571 GLY B C 1
ATOM 4061 O O . GLY B 1 248 ? -26.868 7.069 20.721 1.00 55.24 571 GLY B O 1
ATOM 4062 N N . TYR B 1 249 ? -24.739 6.390 20.951 1.00 46.66 572 TYR B N 1
ATOM 4063 C CA . TYR B 1 249 ? -24.568 6.897 22.301 1.00 46.57 572 TYR B CA 1
ATOM 4064 C C . TYR B 1 249 ? -23.257 7.669 22.340 1.00 50.31 572 TYR B C 1
ATOM 4065 O O . TYR B 1 249 ? -22.265 7.259 21.727 1.00 48.85 572 TYR B O 1
ATOM 4074 N N . ASP B 1 250 ? -23.264 8.808 23.030 1.00 53.30 573 ASP B N 1
ATOM 4075 C CA . ASP B 1 250 ? -22.105 9.691 23.090 1.00 52.22 573 ASP B CA 1
ATOM 4076 C C . ASP B 1 250 ? -21.600 9.865 24.513 1.00 57.19 573 ASP B C 1
ATOM 4077 O O . ASP B 1 250 ? -20.860 10.810 24.793 1.00 61.46 573 ASP B O 1
ATOM 4082 N N . GLY B 1 251 ? -22.000 8.979 25.423 1.00 56.00 574 GLY B N 1
ATOM 4083 C CA . GLY B 1 251 ? -21.567 9.046 26.797 1.00 53.96 574 GLY B CA 1
ATOM 4084 C C . GLY B 1 251 ? -22.545 9.716 27.726 1.00 62.49 574 GLY B C 1
ATOM 4085 O O . GLY B 1 251 ? -22.409 9.577 28.948 1.00 63.44 574 GLY B O 1
ATOM 4086 N N . HIS B 1 252 ? -23.529 10.437 27.194 1.00 66.74 575 HIS B N 1
ATOM 4087 C CA . HIS B 1 252 ? -24.508 11.095 28.045 1.00 69.62 575 HIS B CA 1
ATOM 4088 C C . HIS B 1 252 ? -25.920 10.902 27.515 1.00 68.88 575 HIS B C 1
ATOM 4089 O O . HIS B 1 252 ? -26.855 10.702 28.297 1.00 72.02 575 HIS B O 1
ATOM 4096 N N . THR B 1 253 ? -26.096 10.968 26.196 1.00 67.23 576 THR B N 1
ATOM 4097 C CA . THR B 1 253 ? -27.424 10.974 25.603 1.00 65.96 576 THR B CA 1
ATOM 4098 C C . THR B 1 253 ? -27.515 9.984 24.448 1.00 63.22 576 THR B C 1
ATOM 4099 O O . THR B 1 253 ? -26.529 9.704 23.761 1.00 61.86 576 THR B O 1
ATOM 4103 N N . PHE B 1 254 ? -28.721 9.466 24.236 1.00 61.45 577 PHE B N 1
ATOM 4104 C CA . PHE B 1 254 ? -28.999 8.605 23.096 1.00 59.72 577 PHE B CA 1
ATOM 4105 C C . PHE B 1 254 ? -29.371 9.474 21.902 1.00 66.49 577 PHE B C 1
ATOM 4106 O O . PHE B 1 254 ? -30.357 10.221 21.948 1.00 71.03 577 PHE B O 1
ATOM 4114 N N . LEU B 1 255 ? -28.579 9.372 20.838 1.00 62.40 578 LEU B N 1
ATOM 4115 C CA . LEU B 1 255 ? -28.662 10.287 19.710 1.00 62.50 578 LEU B CA 1
ATOM 4116 C C . LEU B 1 255 ? -29.784 9.910 18.756 1.00 65.87 578 LEU B C 1
ATOM 4117 O O . LEU B 1 255 ? -30.013 8.731 18.476 1.00 62.42 578 LEU B O 1
ATOM 4122 N N . ASP B 1 256 ? -30.468 10.928 18.231 1.00 70.68 579 ASP B N 1
ATOM 4123 C CA . ASP B 1 256 ? -31.315 10.756 17.057 1.00 78.03 579 ASP B CA 1
ATOM 4124 C C . ASP B 1 256 ? -30.641 11.223 15.774 1.00 77.26 579 ASP B C 1
ATOM 4125 O O . ASP B 1 256 ? -31.149 10.929 14.689 1.00 80.12 579 ASP B O 1
ATOM 4130 N N . SER B 1 257 ? -29.516 11.930 15.879 1.00 74.92 580 SER B N 1
ATOM 4131 C CA . SER B 1 257 ? -28.823 12.465 14.711 1.00 83.02 580 SER B CA 1
ATOM 4132 C C . SER B 1 257 ? -28.519 11.389 13.679 1.00 77.53 580 SER B C 1
ATOM 4133 O O . SER B 1 257 ? -28.048 10.304 14.013 1.00 77.13 580 SER B O 1
ATOM 4136 N N . VAL B 1 258 ? -28.774 11.705 12.414 1.00 80.48 581 VAL B N 1
ATOM 4137 C CA . VAL B 1 258 ? -28.372 10.859 11.297 1.00 82.77 581 VAL B CA 1
ATOM 4138 C C . VAL B 1 258 ? -27.463 11.687 10.397 1.00 89.14 581 VAL B C 1
ATOM 4139 O O . VAL B 1 258 ? -27.893 12.710 9.848 1.00 95.73 581 VAL B O 1
ATOM 4143 N N . GLU B 1 259 ? -26.205 11.258 10.266 1.00 83.33 582 GLU B N 1
ATOM 4144 C CA . GLU B 1 259 ? -25.204 11.925 9.447 1.00 77.82 582 GLU B CA 1
ATOM 4145 C C . GLU B 1 259 ? -25.003 11.162 8.143 1.00 80.47 582 GLU B C 1
ATOM 4146 O O . GLU B 1 259 ? -25.178 9.942 8.088 1.00 76.03 582 GLU B O 1
ATOM 4152 N N . CYS B 1 260 ? -24.652 11.896 7.085 1.00 86.18 583 CYS B N 1
ATOM 4153 C CA . CYS B 1 260 ? -24.387 11.297 5.783 1.00 90.51 583 CYS B CA 1
ATOM 4154 C C . CYS B 1 260 ? -23.054 11.796 5.252 1.00 97.53 583 CYS B C 1
ATOM 4155 O O . CYS B 1 260 ? -22.783 13.003 5.264 1.00 134.60 583 CYS B O 1
ATOM 4158 N N . TYR B 1 261 ? -22.249 10.867 4.747 1.00 85.28 584 TYR B N 1
ATOM 4159 C CA . TYR B 1 261 ? -20.912 11.152 4.251 1.00 83.24 584 TYR B CA 1
ATOM 4160 C C . TYR B 1 261 ? -20.931 11.178 2.728 1.00 81.34 584 TYR B C 1
ATOM 4161 O O . TYR B 1 261 ? -21.351 10.202 2.092 1.00 76.56 584 TYR B O 1
ATOM 4170 N N . ASP B 1 262 ? -20.464 12.286 2.146 1.00 83.81 585 ASP B N 1
ATOM 4171 C CA . ASP B 1 262 ? -20.251 12.347 0.706 1.00 88.74 585 ASP B CA 1
ATOM 4172 C C . ASP B 1 262 ? -18.793 12.009 0.412 1.00 81.15 585 ASP B C 1
ATOM 4173 O O . ASP B 1 262 ? -17.896 12.746 0.857 1.00 81.35 585 ASP B O 1
ATOM 4178 N N . PRO B 1 263 ? -18.501 10.918 -0.305 1.00 78.31 586 PRO B N 1
ATOM 4179 C CA . PRO B 1 263 ? -17.091 10.538 -0.515 1.00 82.96 586 PRO B CA 1
ATOM 4180 C C . PRO B 1 263 ? -16.318 11.455 -1.463 1.00 87.94 586 PRO B C 1
ATOM 4181 O O . PRO B 1 263 ? -15.085 11.486 -1.386 1.00 85.34 586 PRO B O 1
ATOM 4185 N N . ASP B 1 264 ? -16.991 12.195 -2.346 1.00 92.08 587 ASP B N 1
ATOM 4186 C CA . ASP B 1 264 ? -16.310 13.083 -3.287 1.00 94.92 587 ASP B CA 1
ATOM 4187 C C . ASP B 1 264 ? -15.874 14.370 -2.635 1.00 93.55 587 ASP B C 1
ATOM 4188 O O . ASP B 1 264 ? -14.805 14.910 -2.942 1.00 93.88 587 ASP B O 1
ATOM 4193 N N . THR B 1 265 ? -16.736 14.913 -1.808 1.00 90.83 588 THR B N 1
ATOM 4194 C CA . THR B 1 265 ? -16.385 16.104 -1.080 1.00 92.81 588 THR B CA 1
ATOM 4195 C C . THR B 1 265 ? -15.596 15.799 0.176 1.00 91.92 588 THR B C 1
ATOM 4196 O O . THR B 1 265 ? -14.890 16.687 0.672 1.00 92.64 588 THR B O 1
ATOM 4200 N N . ASP B 1 266 ? -15.710 14.577 0.700 1.00 88.85 589 ASP B N 1
ATOM 4201 C CA . ASP B 1 266 ? -15.136 14.209 1.988 1.00 82.66 589 ASP B CA 1
ATOM 4202 C C . ASP B 1 266 ? -15.661 15.144 3.082 1.00 83.06 589 ASP B C 1
ATOM 4203 O O . ASP B 1 266 ? -14.911 15.872 3.737 1.00 83.72 589 ASP B O 1
ATOM 4208 N N . THR B 1 267 ? -16.985 15.117 3.268 1.00 86.41 590 THR B N 1
ATOM 4209 C CA . THR B 1 267 ? -17.632 15.977 4.252 1.00 89.77 590 THR B CA 1
ATOM 4210 C C . THR B 1 267 ? -18.844 15.294 4.871 1.00 92.47 590 THR B C 1
ATOM 4211 O O . THR B 1 267 ? -19.629 14.624 4.184 1.00 124.02 590 THR B O 1
ATOM 4215 N N . TRP B 1 268 ? -18.967 15.482 6.184 1.00 88.52 591 TRP B N 1
ATOM 4216 C CA . TRP B 1 268 ? -20.096 15.041 6.987 1.00 93.03 591 TRP B CA 1
ATOM 4217 C C . TRP B 1 268 ? -20.939 16.249 7.377 1.00 93.91 591 TRP B C 1
ATOM 4218 O O . TRP B 1 268 ? -20.405 17.331 7.664 1.00 91.83 591 TRP B O 1
ATOM 4229 N N . SER B 1 269 ? -22.256 16.059 7.392 1.00 97.17 592 SER B N 1
ATOM 4230 C CA . SER B 1 269 ? -23.109 16.913 8.204 1.00 104.31 592 SER B CA 1
ATOM 4231 C C . SER B 1 269 ? -24.505 16.315 8.302 1.00 103.11 592 SER B C 1
ATOM 4232 O O . SER B 1 269 ? -24.856 15.372 7.585 1.00 99.10 592 SER B O 1
ATOM 4235 N N . GLU B 1 270 ? -25.307 16.933 9.168 1.00 104.21 593 GLU B N 1
ATOM 4236 C CA . GLU B 1 270 ? -26.507 16.324 9.731 1.00 106.05 593 GLU B CA 1
ATOM 4237 C C . GLU B 1 270 ? -27.643 16.309 8.715 1.00 107.60 593 GLU B C 1
ATOM 4238 O O . GLU B 1 270 ? -28.069 17.362 8.234 1.00 108.42 593 GLU B O 1
ATOM 4244 N N . VAL B 1 271 ? -28.161 15.120 8.420 1.00 106.75 594 VAL B N 1
ATOM 4245 C CA . VAL B 1 271 ? -29.174 14.943 7.388 1.00 108.77 594 VAL B CA 1
ATOM 4246 C C . VAL B 1 271 ? -30.552 14.765 8.015 1.00 115.22 594 VAL B C 1
ATOM 4247 O O . VAL B 1 271 ? -31.569 15.150 7.427 1.00 118.11 594 VAL B O 1
ATOM 4251 N N . THR B 1 272 ? -30.605 14.210 9.222 1.00 112.34 595 THR B N 1
ATOM 4252 C CA . THR B 1 272 ? -31.870 13.687 9.719 1.00 112.75 595 THR B CA 1
ATOM 4253 C C . THR B 1 272 ? -31.850 13.643 11.243 1.00 106.74 595 THR B C 1
ATOM 4254 O O . THR B 1 272 ? -30.779 13.558 11.854 1.00 105.06 595 THR B O 1
ATOM 4258 N N . ARG B 1 273 ? -33.037 13.749 11.850 1.00 106.25 596 ARG B N 1
ATOM 4259 C CA . ARG B 1 273 ? -33.298 13.207 13.179 1.00 98.87 596 ARG B CA 1
ATOM 4260 C C . ARG B 1 273 ? -34.105 11.930 13.007 1.00 97.98 596 ARG B C 1
ATOM 4261 O O . ARG B 1 273 ? -35.038 11.875 12.196 1.00 98.98 596 ARG B O 1
ATOM 4269 N N . MET B 1 274 ? -33.723 10.898 13.742 1.00 92.78 597 MET B N 1
ATOM 4270 C CA . MET B 1 274 ? -34.653 9.809 13.966 1.00 89.86 597 MET B CA 1
ATOM 4271 C C . MET B 1 274 ? -35.830 10.310 14.799 1.00 83.04 597 MET B C 1
ATOM 4272 O O . MET B 1 274 ? -35.731 11.293 15.544 1.00 77.19 597 MET B O 1
ATOM 4277 N N . THR B 1 275 ? -36.958 9.614 14.670 1.00 82.93 598 THR B N 1
ATOM 4278 C CA . THR B 1 275 ? -38.130 9.991 15.451 1.00 82.78 598 THR B CA 1
ATOM 4279 C C . THR B 1 275 ? -37.857 9.953 16.951 1.00 82.62 598 THR B C 1
ATOM 4280 O O . THR B 1 275 ? -38.522 10.668 17.710 1.00 78.91 598 THR B O 1
ATOM 4284 N N . SER B 1 276 ? -36.873 9.162 17.387 1.00 81.37 599 SER B N 1
ATOM 4285 C CA . SER B 1 276 ? -36.488 9.070 18.789 1.00 77.92 599 SER B CA 1
ATOM 4286 C C . SER B 1 276 ? -35.025 8.652 18.874 1.00 72.89 599 SER B C 1
ATOM 4287 O O . SER B 1 276 ? -34.578 7.789 18.113 1.00 69.54 599 SER B O 1
ATOM 4290 N N . GLY B 1 277 ? -34.292 9.264 19.803 1.00 68.68 600 GLY B N 1
ATOM 4291 C CA . GLY B 1 277 ? -32.911 8.877 20.017 1.00 65.45 600 GLY B CA 1
ATOM 4292 C C . GLY B 1 277 ? -32.795 7.450 20.520 1.00 65.43 600 GLY B C 1
ATOM 4293 O O . GLY B 1 277 ? -33.637 6.959 21.273 1.00 64.75 600 GLY B O 1
ATOM 4294 N N . ARG B 1 278 ? -31.724 6.781 20.098 1.00 59.05 601 ARG B N 1
ATOM 4295 C CA . ARG B 1 278 ? -31.532 5.368 20.397 1.00 54.64 601 ARG B CA 1
ATOM 4296 C C . ARG B 1 278 ? -30.132 4.943 19.965 1.00 56.02 601 ARG B C 1
ATOM 4297 O O . ARG B 1 278 ? -29.496 5.591 19.128 1.00 53.70 601 ARG B O 1
ATOM 4305 N N . SER B 1 279 ? -29.673 3.831 20.543 1.00 50.95 602 SER B N 1
ATOM 4306 C CA . SER B 1 279 ? -28.398 3.210 20.217 1.00 44.07 602 SER B CA 1
ATOM 4307 C C . SER B 1 279 ? -28.621 1.733 19.931 1.00 45.06 602 SER B C 1
ATOM 4308 O O . SER B 1 279 ? -29.661 1.160 20.269 1.00 42.84 602 SER B O 1
ATOM 4311 N N . GLY B 1 280 ? -27.631 1.122 19.291 1.00 38.11 603 GLY B N 1
ATOM 4312 C CA . GLY B 1 280 ? -27.596 -0.317 19.130 1.00 38.93 603 GLY B CA 1
ATOM 4313 C C . GLY B 1 280 ? -28.587 -0.893 18.146 1.00 44.23 603 GLY B C 1
ATOM 4314 O O . GLY B 1 280 ? -29.104 -1.999 18.369 1.00 39.73 603 GLY B O 1
ATOM 4315 N N . VAL B 1 281 ? -28.838 -0.194 17.042 1.00 44.65 604 VAL B N 1
ATOM 4316 C CA . VAL B 1 281 ? -29.830 -0.641 16.075 1.00 48.97 604 VAL B CA 1
ATOM 4317 C C . VAL B 1 281 ? -29.173 -1.545 15.040 1.00 50.80 604 VAL B C 1
ATOM 4318 O O . VAL B 1 281 ? -27.947 -1.613 14.913 1.00 53.65 604 VAL B O 1
ATOM 4322 N N . GLY B 1 282 ? -30.008 -2.272 14.309 1.00 53.01 605 GLY B N 1
ATOM 4323 C CA . GLY B 1 282 ? -29.579 -2.965 13.113 1.00 50.41 605 GLY B CA 1
ATOM 4324 C C . GLY B 1 282 ? -30.090 -2.233 11.885 1.00 59.90 605 GLY B C 1
ATOM 4325 O O . GLY B 1 282 ? -31.296 -1.988 11.765 1.00 58.24 605 GLY B O 1
ATOM 4326 N N . VAL B 1 283 ? -29.189 -1.858 10.977 1.00 61.40 606 VAL B N 1
ATOM 4327 C CA . VAL B 1 283 ? -29.514 -1.034 9.818 1.00 60.63 606 VAL B CA 1
ATOM 4328 C C . VAL B 1 283 ? -29.168 -1.803 8.547 1.00 61.14 606 VAL B C 1
ATOM 4329 O O . VAL B 1 283 ? -28.196 -2.566 8.515 1.00 57.69 606 VAL B O 1
ATOM 4333 N N . ALA B 1 284 ? -29.986 -1.621 7.509 1.00 62.73 607 ALA B N 1
ATOM 4334 C CA . ALA B 1 284 ? -29.789 -2.244 6.203 1.00 62.37 607 ALA B CA 1
ATOM 4335 C C . ALA B 1 284 ? -30.687 -1.537 5.193 1.00 71.33 607 ALA B C 1
ATOM 4336 O O . ALA B 1 284 ? -31.561 -0.744 5.554 1.00 72.78 607 ALA B O 1
ATOM 4338 N N . VAL B 1 285 ? -30.471 -1.847 3.915 1.00 75.08 608 VAL B N 1
ATOM 4339 C CA . VAL B 1 285 ? -31.116 -1.145 2.809 1.00 80.03 608 VAL B CA 1
ATOM 4340 C C . VAL B 1 285 ? -31.811 -2.160 1.902 1.00 79.61 608 VAL B C 1
ATOM 4341 O O . VAL B 1 285 ? -31.227 -3.196 1.557 1.00 73.65 608 VAL B O 1
ATOM 4345 N N . THR B 1 286 ? -33.082 -1.885 1.575 1.00 78.29 609 THR B N 1
ATOM 4346 C CA . THR B 1 286 ? -33.823 -2.547 0.486 1.00 80.54 609 THR B CA 1
ATOM 4347 C C . THR B 1 286 ? -35.111 -1.791 0.190 1.00 78.37 609 THR B C 1
ATOM 4348 O O . THR B 1 286 ? -35.160 -0.567 0.299 1.00 78.04 609 THR B O 1
ATOM 4355 N N . ALA C 2 2 ? -25.163 2.740 33.568 1.00 49.41 77 ALA P N 1
ATOM 4356 C CA . ALA C 2 2 ? -25.196 2.644 32.118 1.00 43.33 77 ALA P CA 1
ATOM 4357 C C . ALA C 2 2 ? -23.884 2.137 31.524 1.00 43.63 77 ALA P C 1
ATOM 4358 O O . ALA C 2 2 ? -22.787 2.502 31.964 1.00 41.96 77 ALA P O 1
ATOM 4360 N N . ASP C 2 3 ? -24.025 1.270 30.529 1.00 43.94 78 ASP P N 1
ATOM 4361 C CA . ASP C 2 3 ? -22.877 0.797 29.788 1.00 42.10 78 ASP P CA 1
ATOM 4362 C C . ASP C 2 3 ? -22.199 1.998 29.102 1.00 37.30 78 ASP P C 1
ATOM 4363 O O . ASP C 2 3 ? -22.842 2.779 28.380 1.00 36.66 78 ASP P O 1
ATOM 4368 N N . GLU C 2 4 ? -20.900 2.152 29.354 1.00 41.08 79 GLU P N 1
ATOM 4369 C CA . GLU C 2 4 ? -20.163 3.323 28.854 1.00 46.05 79 GLU P CA 1
ATOM 4370 C C . GLU C 2 4 ? -20.143 3.400 27.330 1.00 44.10 79 GLU P C 1
ATOM 4371 O O . GLU C 2 4 ? -19.969 4.499 26.757 1.00 42.68 79 GLU P O 1
ATOM 4377 N N . GLU C 2 5 ? -20.352 2.270 26.661 1.00 35.99 80 GLU P N 1
ATOM 4378 C CA . GLU C 2 5 ? -20.290 2.210 25.209 1.00 38.36 80 GLU P CA 1
ATOM 4379 C C . GLU C 2 5 ? -21.659 2.248 24.553 1.00 35.25 80 GLU P C 1
ATOM 4380 O O . GLU C 2 5 ? -21.841 2.969 23.552 1.00 37.17 80 GLU P O 1
ATOM 4386 N N . THR C 2 6 ? -22.635 1.490 25.086 1.00 35.78 81 THR P N 1
ATOM 4387 C CA . THR C 2 6 ? -23.952 1.430 24.466 1.00 35.65 81 THR P CA 1
ATOM 4388 C C . THR C 2 6 ? -25.008 2.288 25.148 1.00 35.95 81 THR P C 1
ATOM 4389 O O . THR C 2 6 ? -26.072 2.505 24.564 1.00 37.20 81 THR P O 1
ATOM 4393 N N . GLY C 2 7 ? -24.755 2.770 26.353 1.00 38.93 82 GLY P N 1
ATOM 4394 C CA . GLY C 2 7 ? -25.785 3.403 27.145 1.00 40.17 82 GLY P CA 1
ATOM 4395 C C . GLY C 2 7 ? -26.742 2.448 27.869 1.00 36.25 82 GLY P C 1
ATOM 4396 O O . GLY C 2 7 ? -27.528 2.915 28.698 1.00 40.21 82 GLY P O 1
ATOM 4397 N N . GLU C 2 8 ? -26.735 1.138 27.580 1.00 35.27 83 GLU P N 1
ATOM 4398 C CA . GLU C 2 8 ? -27.741 0.240 28.170 1.00 32.09 83 GLU P CA 1
ATOM 4399 C C . GLU C 2 8 ? -27.472 -0.014 29.654 1.00 40.65 83 GLU P C 1
ATOM 4400 O O . GLU C 2 8 ? -26.321 -0.046 30.100 1.00 39.84 83 GLU P O 1
ATOM 4406 N N . PHE C 2 9 ? -28.554 -0.191 30.422 1.00 37.79 84 PHE P N 1
ATOM 4407 C CA . PHE C 2 9 ? -28.400 -0.468 31.833 1.00 45.13 84 PHE P CA 1
ATOM 4408 C C . PHE C 2 9 ? -27.605 -1.783 32.060 1.00 41.95 84 PHE P C 1
ATOM 4409 O O . PHE C 2 9 ? -27.763 -2.774 31.398 1.00 42.86 84 PHE P O 1
ATOM 4417 N N . ALA C 2 10 ? -26.762 -1.804 32.884 1.00 43.88 85 ALA P N 1
ATOM 4418 C CA . ALA C 2 10 ? -25.952 -2.866 33.432 1.00 54.86 85 ALA P CA 1
ATOM 4419 C C . ALA C 2 10 ? -26.227 -4.520 33.414 1.00 60.10 85 ALA P C 1
ATOM 4420 O O . ALA C 2 10 ? -26.455 -5.266 34.593 1.00 62.49 85 ALA P O 1
#

Foldseek 3Di:
DKWWAWFDDPWIFFWIWHADLVVRDIHTFDTHPARFFQWAWEDFPQKIKTAWGWGGHPVDTFTDQWIWIAHQVVSDIDTFQGDPDGFGQWEWDDAPRKIKIAWHDGVLRQFQWIWIAHVVVRDIDTFAGEPARFHLWYWEAAPRKIKTAWGDRNPATAQWMWIADVVVRDIGTADGAPAGFGQWYWYDFPHWIKTAWHDHPPFTFQWMWIAHPVVSDIGTFDGEPARFGQWYWEDDPRKIKTAFHDGPPDQFQWIWIAHPVVSDIDTRHGHPDGGGRIHMYDGDHD/DKWWAWFDDPWIFQWIWDADLVVRDIDTADGHPAGFFLWAWEAFPQKIKIAWGWTGDPVDTFTFQWIWIAHVVVRDIDTFDGEPDGFGQWEWDDAPRKIKIAWHDGPLQTFQWIWIAHVVVRDIDTFAGEPARFGLWYWEAAPNKIKTAWHDRNDATFQWMWIADVVVRDIGTADGEPARFGQWHWYAQPHWIKTAWHDRPPFTFQWMWTADVVVSDIGTFQGEPAGFGQWEWDDDPRKIKIAWGDGPPDTFQWIWIADPVVRYIDTSHGHPDGGGRIHMYDD/DPPPPPDDD

Secondary structure (DSSP, 8-state):
-EEEE--BSSSB---EEEE-TTT--EEE-PPPSS--BS-EEEEETTEEEEE--EEEETTEEEE---EEEEETTTTEEEE-PPPSS--BT-EEEEETTEEEEE--EETTEE---EEEEETTTTEEEEEPPPSS--BS-EEEEETTEEEEE--B-SS-B---EEEEETTTTEEEEEBPPSS--BS-EEEEETTEEEEE--B-SS-B---EEEEETTTTEEEE-PPPSS--BS-EEEEETTEEEEE--B-SS-B--EEEEEETTTTEEEEEEE-SS--BS-EEEE----/-EEEE--EESEEB--EEEE-TTT--EEE-PPPSS-BBS-EEEEETTEEEEE--EEEETTEEEEP--EEEEETTTTEEEE-PPPSS--BT-EEEEETTEEEEE--EETTEE---EEEEETTTTEEEE-PPPSS--BS-EEEEETTEEEEEEEE-SS-EEEEEEEEETTTTEEEE-BPPSS--BS-EEEEETTEEEEE--B-SSSB---EEEEETTTTEEEE-PPPSS--BS-EEEEETTEEEEE--B-SSSB--EEEEEETTTTEEEEEEE-SS--BS-EEEE-/--TTT----